Protein 8V2C (pdb70)

Nearest PDB structures (foldseek):
  8v2c-assembly1_B  TM=1.005E+00  e=5.186E-39  Mus musculus
  7z0l-assembly1_A  TM=9.832E-01  e=1.552E-33  Mus musculus
  8qy5-assembly1_A  TM=9.844E-01  e=1.372E-32  Mus musculus
  8qy6-assembly1_A  TM=9.856E-01  e=4.297E-32  Mus musculus
  1bqu-assembly1_B  TM=9.655E-01  e=1.542E-30  Homo sapiens

Foldseek 3Di:
DVPDLDLDDVVLLVVLLVLLVVLLDCVLALVVLCVVVVQPDPVSVVLLQVDADDDDDLVNLLPDDDQVNLQSLLVVLVVVLVVLVLVCLQVPDPVVDCSSVVSNVSSVVSNVSSVSNCVSVVHDHDDDDDNDDPDDSVVSSNVSNHSVNVSNVSNSVSVVSVVCVVVVD/DDFDAKDPWDWAAEVPFAIKIFTARPDDPVFDKWKKKFKAFPPGGDDIFTDPDDTMTGDDDHDDFPGKMKMWMWMDTPPDIHIYDIDIDTNVLAYAFAFWDPWEWDEDQVDLFKIKIFTDGPCVPPPFQKFKWKWKDFDPDDDIDTDDSVVRLGRDGMDMDGRHDGFGKMKMWMWIDGNVPGHDIYDIYDIDMDTTHD/DQQFKDKDDAADEDEQFAKDKIKIFHHNQFDAKFKDWPDDGFDWDAPDPGMIMGIDGRDHDDDLAFTWIWIAGPDHDGDIDTHGYGYWYDFDDWPPWDWADDPVFKIKTFTHRPDDGAHDDPPWHDWWKWKAWDVVGDIDTAPDRTIDIDGDDDDPDWWTKIKIWIDTPPDIDIDIDTDTHVVD

Structure (mmCIF, N/CA/C/O backbone):
data_8V2C
#
_entry.id   8V2C
#
_cell.length_a   1.00
_cell.length_b   1.00
_cell.length_c   1.00
_cell.angle_alpha   90.00
_cell.angle_beta   90.00
_cell.angle_gamma   90.00
#
_symmetry.space_group_name_H-M   'P 1'
#
loop_
_entity.id
_entity.type
_entity.pdbx_description
1 polymer Oncostatin-M
2 polymer 'Interleukin-6 receptor subunit beta'
3 polymer 'Oncostatin-M-specific receptor subunit beta'
4 branched 2-acetamido-2-deoxy-beta-D-glucopyranose-(1-4)-2-acetamido-2-deoxy-beta-D-glucopyranose
5 non-polymer 2-acetamido-2-deoxy-beta-D-glucopyranose
#
loop_
_atom_site.group_PDB
_atom_site.id
_atom_site.type_symbol
_atom_site.label_atom_id
_atom_site.label_alt_id
_atom_site.label_comp_id
_atom_site.label_asym_id
_atom_site.label_entity_id
_atom_site.label_seq_id
_atom_site.pdbx_PDB_ins_code
_atom_site.Cartn_x
_atom_site.Cartn_y
_atom_site.Cartn_z
_atom_site.occupancy
_atom_site.B_iso_or_equiv
_atom_site.auth_seq_id
_atom_site.auth_comp_id
_atom_site.auth_asym_id
_atom_site.auth_atom_id
_atom_site.pdbx_PDB_model_num
ATOM 1 N N . ALA A 1 1 ? 121.324 153.742 152.997 1.00 65.43 24 ALA A N 1
ATOM 2 C CA . ALA A 1 1 ? 120.163 152.878 153.174 1.00 65.43 24 ALA A CA 1
ATOM 3 C C . ALA A 1 1 ? 120.087 151.846 152.051 1.00 65.43 24 ALA A C 1
ATOM 4 O O . ALA A 1 1 ? 120.535 150.711 152.210 1.00 65.43 24 ALA A O 1
ATOM 6 N N . ASN A 1 2 ? 119.522 152.251 150.914 1.00 70.40 25 ASN A N 1
ATOM 7 C CA . ASN A 1 2 ? 119.397 151.400 149.735 1.00 70.40 25 ASN A CA 1
ATOM 8 C C . ASN A 1 2 ? 120.624 151.484 148.825 1.00 70.40 25 ASN A C 1
ATOM 9 O O . ASN A 1 2 ? 120.581 151.005 147.687 1.00 70.40 25 ASN A O 1
ATOM 14 N N . ARG A 1 3 ? 121.721 152.083 149.294 1.00 61.17 26 ARG A N 1
ATOM 15 C CA . ARG A 1 3 ? 122.937 152.207 148.498 1.00 61.17 26 ARG A CA 1
ATOM 16 C C . ARG A 1 3 ? 123.950 151.110 148.804 1.00 61.17 26 ARG A C 1
ATOM 17 O O . ARG A 1 3 ? 125.162 151.338 148.688 1.00 61.17 26 ARG A O 1
ATOM 25 N N . GLY A 1 4 ? 123.485 149.929 149.189 1.00 61.70 27 GLY A N 1
ATOM 26 C CA . GLY A 1 4 ? 124.378 148.821 149.472 1.00 61.70 27 GLY A CA 1
ATOM 27 C C . GLY A 1 4 ? 123.586 147.622 149.936 1.00 61.70 27 GLY A C 1
ATOM 28 O O . GLY A 1 4 ? 122.367 147.689 150.131 1.00 61.70 27 GLY A O 1
ATOM 29 N N . CYS A 1 5 ? 124.305 146.511 150.113 1.00 62.53 28 CYS A N 1
ATOM 30 C CA . CYS A 1 5 ? 123.737 145.262 150.621 1.00 62.53 28 CYS A CA 1
ATOM 31 C C . CYS A 1 5 ? 122.595 144.777 149.721 1.00 62.53 28 CYS A C 1
ATOM 32 O O . CYS A 1 5 ? 121.423 144.749 150.102 1.00 62.53 28 CYS A O 1
ATOM 35 N N . SER A 1 6 ? 122.982 144.406 148.502 1.00 62.00 29 SER A N 1
ATOM 36 C CA . SER A 1 6 ? 122.031 143.979 147.486 1.00 62.00 29 SER A CA 1
ATOM 37 C C . SER A 1 6 ? 121.215 142.777 147.968 1.00 62.00 29 SER A C 1
ATOM 38 O O . SER A 1 6 ? 121.527 142.131 148.971 1.00 62.00 29 SER A O 1
ATOM 41 N N . ASN A 1 7 ? 120.155 142.474 147.213 1.00 59.24 30 ASN A N 1
ATOM 42 C CA . ASN A 1 7 ? 119.180 141.469 147.621 1.00 59.24 30 ASN A CA 1
ATOM 43 C C . ASN A 1 7 ? 119.749 140.056 147.674 1.00 59.24 30 ASN A C 1
ATOM 44 O O . ASN A 1 7 ? 119.017 139.131 148.044 1.00 59.24 30 ASN A O 1
ATOM 49 N N . SER A 1 8 ? 121.015 139.860 147.314 1.00 56.39 31 SER A N 1
ATOM 50 C CA . SER A 1 8 ? 121.617 138.537 147.393 1.00 56.39 31 SER A CA 1
ATOM 51 C C . SER A 1 8 ? 121.711 138.089 148.846 1.00 56.39 31 SER A C 1
ATOM 52 O O . SER A 1 8 ? 122.241 138.810 149.697 1.00 56.39 31 SER A O 1
ATOM 55 N N . SER A 1 9 ? 121.193 136.895 149.130 1.00 49.44 32 SER A N 1
ATOM 56 C CA . SER A 1 9 ? 121.193 136.340 150.478 1.00 49.44 32 SER A CA 1
ATOM 57 C C . SER A 1 9 ? 122.273 135.288 150.687 1.00 49.44 32 SER A C 1
ATOM 58 O O . SER A 1 9 ? 122.889 135.245 151.757 1.00 49.44 32 SER A O 1
ATOM 61 N N . SER A 1 10 ? 122.516 134.437 149.688 1.00 47.49 33 SER A N 1
ATOM 62 C CA . SER A 1 10 ? 123.557 133.424 149.821 1.00 47.49 33 SER A CA 1
ATOM 63 C C . SER A 1 10 ? 124.935 134.063 149.929 1.00 47.49 33 SER A C 1
ATOM 64 O O . SER A 1 10 ? 125.780 133.607 150.710 1.00 47.49 33 SER A O 1
ATOM 67 N N . GLN A 1 11 ? 125.180 135.124 149.157 1.00 47.83 34 GLN A N 1
ATOM 68 C CA . GLN A 1 11 ? 126.453 135.830 149.256 1.00 47.83 34 GLN A CA 1
ATOM 69 C C . GLN A 1 11 ? 126.627 136.455 150.634 1.00 47.83 34 GLN A C 1
ATOM 70 O O . GLN A 1 11 ? 127.720 136.415 151.210 1.00 47.83 34 GLN A O 1
ATOM 76 N N . LEU A 1 12 ? 125.554 137.028 151.182 1.00 45.51 35 LEU A N 1
ATOM 77 C CA . LEU A 1 12 ? 125.630 137.621 152.513 1.00 45.51 35 LEU A CA 1
ATOM 78 C C . LEU A 1 12 ? 125.901 136.559 153.572 1.00 45.51 35 LEU A C 1
ATOM 79 O O . LEU A 1 12 ? 126.699 136.776 154.492 1.00 45.51 35 LEU A O 1
ATOM 84 N N . LEU A 1 13 ? 125.254 135.398 153.452 1.00 44.45 36 LEU A N 1
ATOM 85 C CA . LEU A 1 13 ? 125.489 134.318 154.405 1.00 44.45 36 LEU A CA 1
ATOM 86 C C . LEU A 1 13 ? 126.921 133.804 154.313 1.00 44.45 36 LEU A C 1
ATOM 87 O O . LEU A 1 13 ? 127.556 133.524 155.338 1.00 44.45 36 LEU A O 1
ATOM 92 N N . SER A 1 14 ? 127.449 133.677 153.093 1.00 43.23 37 SER A N 1
ATOM 93 C CA . SER A 1 14 ? 128.830 133.236 152.929 1.00 43.23 37 SER A CA 1
ATOM 94 C C . SER A 1 14 ? 129.805 134.251 153.512 1.00 43.23 37 SER A C 1
ATOM 95 O O . SER A 1 14 ? 130.792 133.876 154.157 1.00 43.23 37 SER A O 1
ATOM 98 N N . GLN A 1 15 ? 129.543 135.543 153.299 1.00 41.02 38 GLN A N 1
ATOM 99 C CA . GLN A 1 15 ? 130.393 136.575 153.883 1.00 41.02 38 GLN A CA 1
ATOM 100 C C . GLN A 1 15 ? 130.355 136.521 155.404 1.00 41.02 38 GLN A C 1
ATOM 101 O O . GLN A 1 15 ? 131.392 136.656 156.063 1.00 41.02 38 GLN A O 1
ATOM 107 N N . LEU A 1 16 ? 129.167 136.319 155.979 1.00 41.82 39 LEU A N 1
ATOM 108 C CA . LEU A 1 16 ? 129.055 136.223 157.431 1.00 41.82 39 LEU A CA 1
ATOM 109 C C . LEU A 1 16 ? 129.825 135.023 157.967 1.00 41.82 39 LEU A C 1
ATOM 110 O O . LEU A 1 16 ? 130.544 135.135 158.968 1.00 41.82 39 LEU A O 1
ATOM 115 N N . GLN A 1 17 ? 129.689 133.867 157.314 1.00 42.46 40 GLN A N 1
ATOM 116 C CA . GLN A 1 17 ? 130.404 132.677 157.766 1.00 42.46 40 GLN A CA 1
ATOM 117 C C . GLN A 1 17 ? 131.913 132.864 157.663 1.00 42.46 40 GLN A C 1
ATOM 118 O O . GLN A 1 17 ? 132.659 132.470 158.569 1.00 42.46 40 GLN A O 1
ATOM 124 N N . ASN A 1 18 ? 132.383 133.473 156.571 1.00 40.85 41 ASN A N 1
ATOM 125 C CA . ASN A 1 18 ? 133.817 133.692 156.415 1.00 40.85 41 ASN A CA 1
ATOM 126 C C . ASN A 1 18 ? 134.342 134.677 157.451 1.00 40.85 41 ASN A C 1
ATOM 127 O O . ASN A 1 18 ? 135.426 134.475 158.012 1.00 40.85 41 ASN A O 1
ATOM 132 N N . GLN A 1 19 ? 133.587 135.744 157.728 1.00 38.83 42 GLN A N 1
ATOM 133 C CA . GLN A 1 19 ? 134.013 136.702 158.742 1.00 38.83 42 GLN A CA 1
ATOM 134 C C . GLN A 1 19 ? 134.049 136.062 160.123 1.00 38.83 42 GLN A C 1
ATOM 135 O O . GLN A 1 19 ? 134.960 136.329 160.915 1.00 38.83 42 GLN A O 1
ATOM 141 N N . ALA A 1 20 ? 133.070 135.208 160.429 1.00 38.70 43 ALA A N 1
ATOM 142 C CA . ALA A 1 20 ? 133.073 134.524 161.718 1.00 38.70 43 ALA A CA 1
ATOM 143 C C . ALA A 1 20 ? 134.258 133.575 161.838 1.00 38.70 43 ALA A C 1
ATOM 144 O O . ALA A 1 20 ? 134.914 133.522 162.885 1.00 38.70 43 ALA A O 1
ATOM 146 N N . ASN A 1 21 ? 134.553 132.819 160.775 1.00 42.87 44 ASN A N 1
ATOM 147 C CA . ASN A 1 21 ? 135.702 131.919 160.808 1.00 42.87 44 ASN A CA 1
ATOM 148 C C . ASN A 1 21 ? 137.016 132.683 160.914 1.00 42.87 44 ASN A C 1
ATOM 149 O O . ASN A 1 21 ? 137.967 132.193 161.534 1.00 42.87 44 ASN A O 1
ATOM 154 N N . LEU A 1 22 ? 137.091 133.875 160.319 1.00 43.42 45 LEU A N 1
ATOM 155 C CA . LEU A 1 22 ? 138.319 134.660 160.395 1.00 43.42 45 LEU A CA 1
ATOM 156 C C . LEU A 1 22 ? 138.486 135.300 161.768 1.00 43.42 45 LEU A C 1
ATOM 157 O O . LEU A 1 22 ? 139.607 135.403 162.278 1.00 43.42 45 LEU A O 1
ATOM 162 N N . THR A 1 23 ? 137.384 135.735 162.382 1.00 41.01 46 THR A N 1
ATOM 163 C CA . THR A 1 23 ? 137.469 136.410 163.672 1.00 41.01 46 THR A CA 1
ATOM 164 C C . THR A 1 23 ? 137.668 135.424 164.816 1.00 41.01 46 THR A C 1
ATOM 165 O O . THR A 1 23 ? 138.415 135.708 165.759 1.00 41.01 46 THR A O 1
ATOM 169 N N . GLY A 1 24 ? 137.022 134.262 164.754 1.00 41.42 47 GLY A N 1
ATOM 170 C CA . GLY A 1 24 ? 137.159 133.279 165.810 1.00 41.42 47 GLY A CA 1
ATOM 171 C C . GLY A 1 24 ? 138.489 132.556 165.774 1.00 41.42 47 GLY A C 1
ATOM 172 O O . GLY A 1 24 ? 138.539 131.340 165.565 1.00 41.42 47 GLY A O 1
ATOM 173 N N . ASN A 1 25 ? 139.575 133.296 165.984 1.00 42.51 48 ASN A N 1
ATOM 174 C CA . ASN A 1 25 ? 140.919 132.736 165.938 1.00 42.51 48 ASN A CA 1
ATOM 175 C C . ASN A 1 25 ? 141.749 133.384 167.034 1.00 42.51 48 ASN A C 1
ATOM 176 O O . ASN A 1 25 ? 141.819 134.614 167.115 1.00 42.51 48 ASN A O 1
ATOM 181 N N . THR A 1 26 ? 142.374 132.554 167.873 1.00 41.96 49 THR A N 1
ATOM 182 C CA . THR A 1 26 ? 143.134 133.065 169.008 1.00 41.96 49 THR A CA 1
ATOM 183 C C . THR A 1 26 ? 144.334 133.899 168.577 1.00 41.96 49 THR A C 1
ATOM 184 O O . THR A 1 26 ? 144.725 134.821 169.300 1.00 41.96 49 THR A O 1
ATOM 188 N N . GLU A 1 27 ? 144.914 133.613 167.411 1.00 46.02 50 GLU A N 1
ATOM 189 C CA . GLU A 1 27 ? 146.068 134.364 166.934 1.00 46.02 50 GLU A CA 1
ATOM 190 C C . GLU A 1 27 ? 145.705 135.765 166.461 1.00 46.02 50 GLU A C 1
ATOM 191 O O . GLU A 1 27 ? 146.607 136.542 166.130 1.00 46.02 50 GLU A O 1
ATOM 197 N N . SER A 1 28 ? 144.419 136.112 166.428 1.00 41.93 51 SER A N 1
ATOM 198 C CA . SER A 1 28 ? 144.008 137.416 165.920 1.00 41.93 51 SER A CA 1
ATOM 199 C C . SER A 1 28 ? 144.321 138.531 166.913 1.00 41.93 51 SER A C 1
ATOM 200 O O . SER A 1 28 ? 145.050 139.475 166.593 1.00 41.93 51 SER A O 1
ATOM 203 N N . LEU A 1 29 ? 143.777 138.439 168.127 1.00 40.46 52 LEU A N 1
ATOM 204 C CA . LEU A 1 29 ? 143.893 139.534 169.082 1.00 40.46 52 LEU A CA 1
ATOM 205 C C . LEU A 1 29 ? 144.408 139.073 170.441 1.00 40.46 52 LEU A C 1
ATOM 206 O O . LEU A 1 29 ? 145.069 139.840 171.148 1.00 40.46 52 LEU A O 1
ATOM 211 N N . LEU A 1 30 ? 144.116 137.828 170.820 1.00 38.90 53 LEU A N 1
ATOM 212 C CA . LEU A 1 30 ? 144.478 137.365 172.157 1.00 38.90 53 LEU A CA 1
ATOM 213 C C . LEU A 1 30 ? 145.970 137.074 172.260 1.00 38.90 53 LEU A C 1
ATOM 214 O O . LEU A 1 30 ? 146.627 137.486 173.224 1.00 38.90 53 LEU A O 1
ATOM 219 N N . GLU A 1 31 ? 146.522 136.357 171.283 1.00 43.65 54 GLU A N 1
ATOM 220 C CA . GLU A 1 31 ? 147.934 135.993 171.350 1.00 43.65 54 GLU A CA 1
ATOM 221 C C . GLU A 1 31 ? 148.874 137.191 171.256 1.00 43.65 54 GLU A C 1
ATOM 222 O O . GLU A 1 31 ? 149.853 137.227 172.023 1.00 43.65 54 GLU A O 1
ATOM 228 N N . PRO A 1 32 ? 148.672 138.172 170.364 1.00 41.85 55 PRO A N 1
ATOM 229 C CA . PRO A 1 32 ? 149.542 139.360 170.409 1.00 41.85 55 PRO A CA 1
ATOM 230 C C . PRO A 1 32 ? 149.437 140.125 171.715 1.00 41.85 55 PRO A C 1
ATOM 231 O O . PRO A 1 32 ? 150.451 140.620 172.222 1.00 41.85 55 PRO A O 1
ATOM 235 N N . TYR A 1 33 ? 148.232 140.234 172.278 1.00 40.24 56 TYR A N 1
ATOM 236 C CA . TYR A 1 33 ? 148.075 140.924 173.554 1.00 40.24 56 TYR A CA 1
ATOM 237 C C . TYR A 1 33 ? 148.794 140.182 174.674 1.00 40.24 56 TYR A C 1
ATOM 238 O O . TYR A 1 33 ? 149.373 140.810 175.567 1.00 40.24 56 TYR A O 1
ATOM 247 N N . ILE A 1 34 ? 148.768 138.849 174.645 1.00 42.10 57 ILE A N 1
ATOM 248 C CA . ILE A 1 34 ? 149.465 138.080 175.671 1.00 42.10 57 ILE A CA 1
ATOM 249 C C . ILE A 1 34 ? 150.973 138.218 175.510 1.00 42.10 57 ILE A C 1
ATOM 250 O O . ILE A 1 34 ? 151.702 138.395 176.494 1.00 42.10 57 ILE A O 1
ATOM 255 N N . ARG A 1 35 ? 151.467 138.153 174.272 1.00 44.61 58 ARG A N 1
ATOM 256 C CA . ARG A 1 35 ? 152.902 138.281 174.046 1.00 44.61 58 ARG A CA 1
ATOM 257 C C . ARG A 1 35 ? 153.406 139.697 174.288 1.00 44.61 58 ARG A C 1
ATOM 258 O O . ARG A 1 35 ? 154.607 139.882 174.510 1.00 44.61 58 ARG A O 1
ATOM 266 N N . LEU A 1 36 ? 152.524 140.697 174.251 1.00 43.99 59 LEU A N 1
ATOM 267 C CA . LEU A 1 36 ? 152.957 142.075 174.454 1.00 43.99 59 LEU A CA 1
ATOM 268 C C . LEU A 1 36 ? 153.010 142.441 175.933 1.00 43.99 59 LEU A C 1
ATOM 269 O O . LEU A 1 36 ? 153.930 143.141 176.368 1.00 43.99 59 LEU A O 1
ATOM 274 N N . GLN A 1 37 ? 152.040 141.977 176.718 1.00 42.61 60 GLN A N 1
ATOM 275 C CA . GLN A 1 37 ? 151.956 142.317 178.132 1.00 42.61 60 GLN A CA 1
ATOM 276 C C . GLN A 1 37 ? 152.844 141.443 179.011 1.00 42.61 60 GLN A C 1
ATOM 277 O O . GLN A 1 37 ? 152.735 141.526 180.240 1.00 42.61 60 GLN A O 1
ATOM 283 N N . ASN A 1 38 ? 153.709 140.619 178.416 1.00 44.00 61 ASN A N 1
ATOM 284 C CA . ASN A 1 38 ? 154.602 139.728 179.160 1.00 44.00 61 ASN A CA 1
ATOM 285 C C . ASN A 1 38 ? 153.811 138.790 180.072 1.00 44.00 61 ASN A C 1
ATOM 286 O O . ASN A 1 38 ? 154.050 138.708 181.278 1.00 44.00 61 ASN A O 1
ATOM 291 N N . LEU A 1 39 ? 152.858 138.076 179.481 1.00 47.64 62 LEU A N 1
ATOM 292 C CA . LEU A 1 39 ? 151.990 137.151 180.198 1.00 47.64 62 LEU A CA 1
ATOM 293 C C . LEU A 1 39 ? 152.159 135.728 179.677 1.00 47.64 62 LEU A C 1
ATOM 294 O O . LEU A 1 39 ? 151.186 134.995 179.491 1.00 47.64 62 LEU A O 1
ATOM 299 N N . ASN A 1 40 ? 153.404 135.320 179.437 1.00 53.63 63 ASN A N 1
ATOM 300 C CA . ASN A 1 40 ? 153.687 134.004 178.881 1.00 53.63 63 ASN A CA 1
ATOM 301 C C . ASN A 1 40 ? 153.902 132.934 179.945 1.00 53.63 63 ASN A C 1
ATOM 302 O O . ASN A 1 40 ? 154.083 131.763 179.594 1.00 53.63 63 ASN A O 1
ATOM 307 N N . THR A 1 41 ? 153.892 133.302 181.222 1.00 58.76 64 THR A N 1
ATOM 308 C CA . THR A 1 41 ? 154.041 132.317 182.282 1.00 58.76 64 THR A CA 1
ATOM 309 C C . THR A 1 41 ? 152.791 131.441 182.359 1.00 58.76 64 THR A C 1
ATOM 310 O O . THR A 1 41 ? 151.672 131.944 182.220 1.00 58.76 64 THR A O 1
ATOM 314 N N . PRO A 1 42 ? 152.946 130.128 182.560 1.00 58.25 65 PRO A N 1
ATOM 315 C CA . PRO A 1 42 ? 151.760 129.262 182.678 1.00 58.25 65 PRO A CA 1
ATOM 316 C C . PRO A 1 42 ? 150.804 129.677 183.784 1.00 58.25 65 PRO A C 1
ATOM 317 O O . PRO A 1 42 ? 149.585 129.536 183.619 1.00 58.25 65 PRO A O 1
ATOM 321 N N . ASP A 1 43 ? 151.315 130.185 184.908 1.00 58.66 66 ASP A N 1
ATOM 322 C CA . ASP A 1 43 ? 150.428 130.666 185.963 1.00 58.66 66 ASP A CA 1
ATOM 323 C C . ASP A 1 43 ? 149.622 131.871 185.494 1.00 58.66 66 ASP A C 1
ATOM 324 O O . ASP A 1 43 ? 148.434 131.997 185.816 1.00 58.66 66 ASP A O 1
ATOM 329 N N . LEU A 1 44 ? 150.247 132.759 184.719 1.00 54.87 67 LEU A N 1
ATOM 330 C CA . LEU A 1 44 ? 149.525 133.912 184.193 1.00 54.87 67 LEU A CA 1
ATOM 331 C C . LEU A 1 44 ? 148.450 133.483 183.202 1.00 54.87 67 LEU A C 1
ATOM 332 O O . LEU A 1 44 ? 147.360 134.063 183.172 1.00 54.87 67 LEU A O 1
ATOM 337 N N . ARG A 1 45 ? 148.724 132.452 182.399 1.00 56.40 68 ARG A N 1
ATOM 338 C CA . ARG A 1 45 ? 147.704 131.955 181.480 1.00 56.40 68 ARG A CA 1
ATOM 339 C C . ARG A 1 45 ? 146.568 131.273 182.232 1.00 56.40 68 ARG A C 1
ATOM 340 O O . ARG A 1 45 ? 145.401 131.372 181.832 1.00 56.40 68 ARG A O 1
ATOM 348 N N . ALA A 1 46 ? 146.885 130.579 183.328 1.00 57.87 69 ALA A N 1
ATOM 349 C CA . ALA A 1 46 ? 145.833 129.998 184.154 1.00 57.87 69 ALA A CA 1
ATOM 350 C C . ALA A 1 46 ? 144.961 131.085 184.769 1.00 57.87 69 ALA A C 1
ATOM 351 O O . ALA A 1 46 ? 143.733 130.949 184.828 1.00 57.87 69 ALA A O 1
ATOM 353 N N . ALA A 1 47 ? 145.580 132.175 185.229 1.00 58.31 70 ALA A N 1
ATOM 354 C CA . ALA A 1 47 ? 144.808 133.299 185.748 1.00 58.31 70 ALA A CA 1
ATOM 355 C C . ALA A 1 47 ? 143.970 133.944 184.650 1.00 58.31 70 ALA A C 1
ATOM 356 O O . ALA A 1 47 ? 142.861 134.428 184.907 1.00 58.31 70 ALA A O 1
ATOM 358 N N . CYS A 1 48 ? 144.491 133.970 183.422 1.00 60.18 71 CYS A N 1
ATOM 359 C CA . CYS A 1 48 ? 143.717 134.467 182.288 1.00 60.18 71 CYS A CA 1
ATOM 360 C C . CYS A 1 48 ? 142.460 133.633 182.078 1.00 60.18 71 CYS A C 1
ATOM 361 O O . CYS A 1 48 ? 141.346 134.167 182.020 1.00 60.18 71 CYS A O 1
ATOM 364 N N . THR A 1 49 ? 142.623 132.314 181.959 1.00 61.30 72 THR A N 1
ATOM 365 C CA . THR A 1 49 ? 141.477 131.440 181.722 1.00 61.30 72 THR A CA 1
ATOM 366 C C . THR A 1 49 ? 140.551 131.341 182.927 1.00 61.30 72 THR A C 1
ATOM 367 O O . THR A 1 49 ? 139.398 130.925 182.770 1.00 61.30 72 THR A O 1
ATOM 371 N N . GLN A 1 50 ? 141.021 131.702 184.123 1.00 66.71 73 GLN A N 1
ATOM 372 C CA . GLN A 1 50 ? 140.163 131.637 185.302 1.00 66.71 73 GLN A CA 1
ATOM 373 C C . GLN A 1 50 ? 139.087 132.717 185.260 1.00 66.71 73 GLN A C 1
ATOM 374 O O . GLN A 1 50 ? 137.888 132.417 185.245 1.00 66.71 73 GLN A O 1
ATOM 380 N N . HIS A 1 51 ? 139.498 133.983 185.238 1.00 67.03 74 HIS A N 1
ATOM 381 C CA . HIS A 1 51 ? 138.553 135.095 185.171 1.00 67.03 74 HIS A CA 1
ATOM 382 C C . HIS A 1 51 ? 137.948 135.155 183.775 1.00 67.03 74 HIS A C 1
ATOM 383 O O . HIS A 1 51 ? 138.646 135.449 182.800 1.00 67.03 74 HIS A O 1
ATOM 390 N N . SER A 1 52 ? 136.651 134.877 183.672 1.00 63.97 75 SER A N 1
ATOM 391 C CA . SER A 1 52 ? 135.949 134.878 182.398 1.00 63.97 75 SER A CA 1
ATOM 392 C C . SER A 1 52 ? 134.694 135.729 182.517 1.00 63.97 75 SER A C 1
ATOM 393 O O . SER A 1 52 ? 133.926 135.586 183.473 1.00 63.97 75 SER A O 1
ATOM 396 N N . VAL A 1 53 ? 134.494 136.614 181.548 1.00 55.71 76 VAL A N 1
ATOM 397 C CA . VAL A 1 53 ? 133.303 137.454 181.517 1.00 55.71 76 VAL A CA 1
ATOM 398 C C . VAL A 1 53 ? 132.137 136.636 180.982 1.00 55.71 76 VAL A C 1
ATOM 399 O O . VAL A 1 53 ? 132.306 135.784 180.101 1.00 55.71 76 VAL A O 1
ATOM 403 N N . ALA A 1 54 ? 130.948 136.884 181.524 1.00 52.93 77 ALA A N 1
ATOM 404 C CA . ALA A 1 54 ? 129.763 136.106 181.178 1.00 52.93 77 ALA A CA 1
ATOM 405 C C . ALA A 1 54 ? 129.290 136.466 179.775 1.00 52.93 77 ALA A C 1
ATOM 406 O O . ALA A 1 54 ? 128.792 137.572 179.544 1.00 52.93 77 ALA A O 1
ATOM 408 N N . PHE A 1 55 ? 129.444 135.528 178.834 1.00 44.07 78 PHE A N 1
ATOM 409 C CA . PHE A 1 55 ? 128.943 135.639 177.473 1.00 44.07 78 PHE A CA 1
ATOM 410 C C . PHE A 1 55 ? 127.838 134.614 177.233 1.00 44.07 78 PHE A C 1
ATOM 411 O O . PHE A 1 55 ? 127.777 133.590 177.921 1.00 44.07 78 PHE A O 1
ATOM 419 N N . PRO A 1 56 ? 126.942 134.861 176.277 1.00 44.41 79 PRO A N 1
ATOM 420 C CA . PRO A 1 56 ? 125.903 133.868 175.971 1.00 44.41 79 PRO A CA 1
ATOM 421 C C . PRO A 1 56 ? 126.511 132.555 175.498 1.00 44.41 79 PRO A C 1
ATOM 422 O O . PRO A 1 56 ? 127.412 132.533 174.657 1.00 44.41 79 PRO A O 1
ATOM 426 N N . SER A 1 57 ? 126.007 131.454 176.050 1.00 52.34 80 SER A N 1
ATOM 427 C CA . SER A 1 57 ? 126.537 130.137 175.733 1.00 52.34 80 SER A CA 1
ATOM 428 C C . SER A 1 57 ? 126.083 129.702 174.340 1.00 52.34 80 SER A C 1
ATOM 429 O O . SER A 1 57 ? 125.346 130.404 173.643 1.00 52.34 80 SER A O 1
ATOM 432 N N . GLU A 1 58 ? 126.536 128.515 173.933 1.00 54.80 81 GLU A N 1
ATOM 433 C CA . GLU A 1 58 ? 126.194 128.000 172.612 1.00 54.80 81 GLU A CA 1
ATOM 434 C C . GLU A 1 58 ? 124.781 127.430 172.576 1.00 54.80 81 GLU A C 1
ATOM 435 O O . GLU A 1 58 ? 124.059 127.618 171.589 1.00 54.80 81 GLU A O 1
ATOM 441 N N . ASP A 1 59 ? 124.369 126.733 173.637 1.00 55.95 82 ASP A N 1
ATOM 442 C CA . ASP A 1 59 ? 123.027 126.161 173.665 1.00 55.95 82 ASP A CA 1
ATOM 443 C C . ASP A 1 59 ? 121.963 127.250 173.692 1.00 55.95 82 ASP A C 1
ATOM 444 O O . ASP A 1 59 ? 120.896 127.099 173.085 1.00 55.95 82 ASP A O 1
ATOM 449 N N . THR A 1 60 ? 122.237 128.357 174.387 1.00 55.43 83 THR A N 1
ATOM 450 C CA . THR A 1 60 ? 121.291 129.467 174.406 1.00 55.43 83 THR A CA 1
ATOM 451 C C . THR A 1 60 ? 121.127 130.071 173.017 1.00 55.43 83 THR A C 1
ATOM 452 O O . THR A 1 60 ? 120.010 130.400 172.602 1.00 55.43 83 THR A O 1
ATOM 456 N N . LEU A 1 61 ? 122.230 130.213 172.277 1.00 49.86 84 LEU A N 1
ATOM 457 C CA . LEU A 1 61 ? 122.144 130.747 170.922 1.00 49.86 84 LEU A CA 1
ATOM 458 C C . LEU A 1 61 ? 121.449 129.768 169.983 1.00 49.86 84 LEU A C 1
ATOM 459 O O . LEU A 1 61 ? 120.735 130.183 169.064 1.00 49.86 84 LEU A O 1
ATOM 464 N N . ARG A 1 62 ? 121.646 128.465 170.197 1.00 55.58 85 ARG A N 1
ATOM 465 C CA . ARG A 1 62 ? 121.005 127.478 169.334 1.00 55.58 85 ARG A CA 1
ATOM 466 C C . ARG A 1 62 ? 119.520 127.336 169.640 1.00 55.58 85 ARG A C 1
ATOM 467 O O . ARG A 1 62 ? 118.746 126.928 168.767 1.00 55.58 85 ARG A O 1
ATOM 475 N N . GLN A 1 63 ? 119.103 127.661 170.865 1.00 57.98 86 GLN A N 1
ATOM 476 C CA . GLN A 1 63 ? 117.698 127.520 171.230 1.00 57.98 86 GLN A CA 1
ATOM 477 C C . GLN A 1 63 ? 116.849 128.682 170.725 1.00 57.98 86 GLN A C 1
ATOM 478 O O . GLN A 1 63 ? 115.645 128.511 170.502 1.00 57.98 86 GLN A O 1
ATOM 484 N N . LEU A 1 64 ? 117.447 129.855 170.534 1.00 56.16 87 LEU A N 1
ATOM 485 C CA . LEU A 1 64 ? 116.691 131.025 170.114 1.00 56.16 87 LEU A CA 1
ATOM 486 C C . LEU A 1 64 ? 116.284 130.920 168.646 1.00 56.16 87 LEU A C 1
ATOM 487 O O . LEU A 1 64 ? 116.815 130.113 167.877 1.00 56.16 87 LEU A O 1
ATOM 492 N N . SER A 1 65 ? 115.322 131.756 168.264 1.00 60.97 88 SER A N 1
ATOM 493 C CA . SER A 1 65 ? 114.879 131.851 166.880 1.00 60.97 88 SER A CA 1
ATOM 494 C C . SER A 1 65 ? 115.863 132.718 166.096 1.00 60.97 88 SER A C 1
ATOM 495 O O . SER A 1 65 ? 116.926 133.099 166.593 1.00 60.97 88 SER A O 1
ATOM 498 N N . LYS A 1 66 ? 115.516 133.048 164.848 1.00 60.19 89 LYS A N 1
ATOM 499 C CA . LYS A 1 66 ? 116.440 133.822 164.018 1.00 60.19 89 LYS A CA 1
ATOM 500 C C . LYS A 1 66 ? 116.456 135.304 164.380 1.00 60.19 89 LYS A C 1
ATOM 501 O O . LYS A 1 66 ? 117.556 135.855 164.575 1.00 60.19 89 LYS A O 1
ATOM 507 N N . PRO A 1 67 ? 115.319 136.011 164.473 1.00 57.33 90 PRO A N 1
ATOM 508 C CA . PRO A 1 67 ? 115.400 137.445 164.808 1.00 57.33 90 PRO A CA 1
ATOM 509 C C . PRO A 1 67 ? 115.979 137.707 166.187 1.00 57.33 90 PRO A C 1
ATOM 510 O O . PRO A 1 67 ? 116.760 138.654 166.359 1.00 57.33 90 PRO A O 1
ATOM 514 N N . HIS A 1 68 ? 115.616 136.892 167.179 1.00 53.54 91 HIS A N 1
ATOM 515 C CA . HIS A 1 68 ? 116.202 137.046 168.506 1.00 53.54 91 HIS A CA 1
ATOM 516 C C . HIS A 1 68 ? 117.704 136.803 168.469 1.00 53.54 91 HIS A C 1
ATOM 517 O O . HIS A 1 68 ? 118.471 137.506 169.137 1.00 53.54 91 HIS A O 1
ATOM 524 N N . PHE A 1 69 ? 118.143 135.815 167.686 1.00 49.43 92 PHE A N 1
ATOM 525 C CA . PHE A 1 69 ? 119.572 135.552 167.553 1.00 49.43 92 PHE A CA 1
ATOM 526 C C . PHE A 1 69 ? 120.293 136.745 166.940 1.00 49.43 92 PHE A C 1
ATOM 527 O O . PHE A 1 69 ? 121.365 137.145 167.414 1.00 49.43 92 PHE A O 1
ATOM 535 N N . LEU A 1 70 ? 119.711 137.338 165.894 1.00 48.65 93 LEU A N 1
ATOM 536 C CA . LEU A 1 70 ? 120.326 138.509 165.277 1.00 48.65 93 LEU A CA 1
ATOM 537 C C . LEU A 1 70 ? 120.390 139.679 166.252 1.00 48.65 93 LEU A C 1
ATOM 538 O O . LEU A 1 70 ? 121.401 140.391 166.316 1.00 48.65 93 LEU A O 1
ATOM 543 N N . SER A 1 71 ? 119.325 139.887 167.031 1.00 48.34 94 SER A N 1
ATOM 544 C CA . SER A 1 71 ? 119.317 140.986 167.993 1.00 48.34 94 SER A CA 1
ATOM 545 C C . SER A 1 71 ? 120.363 140.781 169.085 1.00 48.34 94 SER A C 1
ATOM 546 O O . SER A 1 71 ? 121.056 141.731 169.476 1.00 48.34 94 SER A O 1
ATOM 549 N N . THR A 1 72 ? 120.488 139.552 169.595 1.00 43.21 95 THR A N 1
ATOM 550 C CA . THR A 1 72 ? 121.497 139.286 170.614 1.00 43.21 95 THR A CA 1
ATOM 551 C C . THR A 1 72 ? 122.904 139.460 170.058 1.00 43.21 95 THR A C 1
ATOM 552 O O . THR A 1 72 ? 123.787 139.982 170.747 1.00 43.21 95 THR A O 1
ATOM 556 N N . VAL A 1 73 ? 123.134 139.030 168.814 1.00 41.23 96 VAL A N 1
ATOM 557 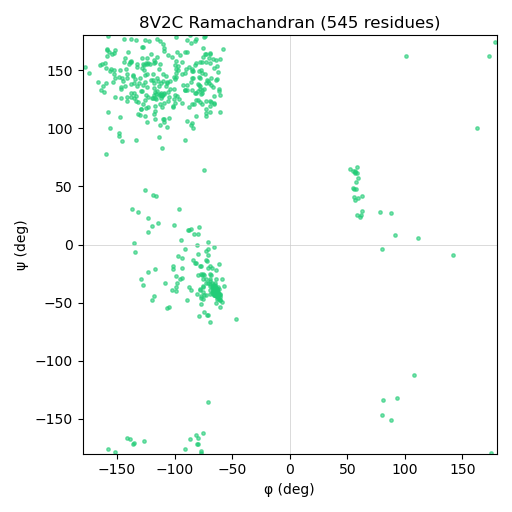C CA . VAL A 1 73 ? 124.441 139.243 168.197 1.00 41.23 96 VAL A CA 1
ATOM 558 C C . VAL A 1 73 ? 124.734 140.733 168.076 1.00 41.23 96 VAL A C 1
ATOM 559 O O . VAL A 1 73 ? 125.850 141.188 168.360 1.00 41.23 96 VAL A O 1
ATOM 563 N N . TYR A 1 74 ? 123.733 141.518 167.667 1.00 41.64 97 TYR A N 1
ATOM 564 C CA . TYR A 1 74 ? 123.905 142.964 167.556 1.00 41.64 97 TYR A CA 1
ATOM 565 C C . TYR A 1 74 ? 124.290 143.579 168.898 1.00 41.64 97 TYR A C 1
ATOM 566 O O . TYR A 1 74 ? 125.258 144.347 168.994 1.00 41.64 97 TYR A O 1
ATOM 575 N N . THR A 1 75 ? 123.542 143.241 169.952 1.00 41.42 98 THR A N 1
ATOM 576 C CA . THR A 1 75 ? 123.806 143.822 171.266 1.00 41.42 98 THR A CA 1
ATOM 577 C C . THR A 1 75 ? 125.173 143.401 171.798 1.00 41.42 98 THR A C 1
ATOM 578 O O . THR A 1 75 ? 125.907 144.219 172.372 1.00 41.42 98 THR A O 1
ATOM 582 N N . THR A 1 76 ? 125.535 142.129 171.616 1.00 39.37 99 THR A N 1
ATOM 583 C CA . THR A 1 76 ? 126.826 141.653 172.098 1.00 39.37 99 THR A CA 1
ATOM 584 C C . THR A 1 76 ? 127.974 142.325 171.356 1.00 39.37 99 THR A C 1
ATOM 585 O O . THR A 1 76 ? 128.987 142.684 171.967 1.00 39.37 99 THR A O 1
ATOM 589 N N . LEU A 1 77 ? 127.832 142.514 170.041 1.00 39.26 100 LEU A N 1
ATOM 590 C CA . LEU A 1 77 ? 128.870 143.211 169.290 1.00 39.26 100 LEU A CA 1
ATOM 591 C C . LEU A 1 77 ? 128.982 144.666 169.729 1.00 39.26 100 LEU A C 1
ATOM 592 O O . LEU A 1 77 ? 130.087 145.219 169.784 1.00 39.26 100 LEU A O 1
ATOM 597 N N . ASP A 1 78 ? 127.852 145.299 170.056 1.00 41.76 101 ASP A N 1
ATOM 598 C CA . ASP A 1 78 ? 127.908 146.666 170.568 1.00 41.76 101 ASP A CA 1
ATOM 599 C C . ASP A 1 78 ? 128.663 146.725 171.893 1.00 41.76 101 ASP A C 1
ATOM 600 O O . ASP A 1 78 ? 129.504 147.611 172.103 1.00 41.76 101 ASP A O 1
ATOM 605 N N . ARG A 1 79 ? 128.379 145.785 172.798 1.00 39.46 102 ARG A N 1
ATOM 606 C CA . ARG A 1 79 ? 129.091 145.757 174.074 1.00 39.46 102 ARG A CA 1
ATOM 607 C C . ARG A 1 79 ? 130.583 145.510 173.873 1.00 39.46 102 ARG A C 1
ATOM 608 O O . ARG A 1 79 ? 131.420 146.113 174.558 1.00 39.46 102 ARG A O 1
ATOM 616 N N . VAL A 1 80 ? 130.935 144.626 172.936 1.00 36.30 103 VAL A N 1
ATOM 617 C CA . VAL A 1 80 ? 132.344 144.353 172.669 1.00 36.30 103 VAL A CA 1
ATOM 618 C C . VAL A 1 80 ? 133.034 145.593 172.114 1.00 36.30 103 VAL A C 1
ATOM 619 O O . VAL A 1 80 ? 134.178 145.898 172.476 1.00 36.30 103 VAL A O 1
ATOM 623 N N . LEU A 1 81 ? 132.355 146.328 171.230 1.00 37.56 104 LEU A N 1
ATOM 624 C CA . LEU A 1 81 ? 132.916 147.574 170.719 1.00 37.56 104 LEU A CA 1
ATOM 625 C C . LEU A 1 81 ? 133.146 148.576 171.843 1.00 37.56 104 LEU A C 1
ATOM 626 O O . LEU A 1 81 ? 134.186 149.245 171.887 1.00 37.56 104 LEU A O 1
ATOM 631 N N . TYR A 1 82 ? 132.184 148.694 172.762 1.00 37.93 105 TYR A N 1
ATOM 632 C CA . TYR A 1 82 ? 132.351 149.611 173.887 1.00 37.93 105 TYR A CA 1
ATOM 633 C C . TYR A 1 82 ? 133.545 149.217 174.753 1.00 37.93 105 TYR A C 1
ATOM 634 O O . TYR A 1 82 ? 134.343 150.075 175.157 1.00 37.93 105 TYR A O 1
ATOM 643 N N . GLN A 1 83 ? 133.685 147.922 175.045 1.00 37.14 106 GLN A N 1
ATOM 644 C CA . GLN A 1 83 ? 134.801 147.472 175.873 1.00 37.14 106 GLN A CA 1
ATOM 645 C C . GLN A 1 83 ? 136.139 147.694 175.176 1.00 37.14 106 GLN A C 1
ATOM 646 O O . GLN A 1 83 ? 137.126 148.072 175.820 1.00 37.14 106 GLN A O 1
ATOM 652 N N . LEU A 1 84 ? 136.194 147.470 173.860 1.00 38.39 107 LEU A N 1
ATOM 653 C CA . LEU A 1 84 ? 137.433 147.717 173.129 1.00 38.39 107 LEU A CA 1
ATOM 654 C C . LEU A 1 84 ? 137.774 149.201 173.113 1.00 38.39 107 LEU A C 1
ATOM 655 O O . LEU A 1 84 ? 138.948 149.574 173.209 1.00 38.39 107 LEU A O 1
ATOM 660 N N . ASP A 1 85 ? 136.760 150.063 172.995 1.00 41.19 108 ASP A N 1
ATOM 661 C CA . ASP A 1 85 ? 137.006 151.500 173.063 1.00 41.19 108 ASP A CA 1
ATOM 662 C C . ASP A 1 85 ? 137.557 151.892 174.428 1.00 41.19 108 ASP A C 1
ATOM 663 O O . ASP A 1 85 ? 138.476 152.714 174.523 1.00 41.19 108 ASP A O 1
ATOM 668 N N . ALA A 1 86 ? 137.012 151.306 175.497 1.00 40.22 109 ALA A N 1
ATOM 669 C CA . ALA A 1 86 ? 137.529 151.590 176.833 1.00 40.22 109 ALA A CA 1
ATOM 670 C C . ALA A 1 86 ? 138.975 151.127 176.979 1.00 40.22 109 ALA A C 1
ATOM 671 O O . ALA A 1 86 ? 139.812 151.840 177.548 1.00 40.22 109 ALA A O 1
ATOM 673 N N . LEU A 1 87 ? 139.290 149.933 176.471 1.00 39.95 110 LEU A N 1
ATOM 674 C CA . LEU A 1 87 ? 140.662 149.438 1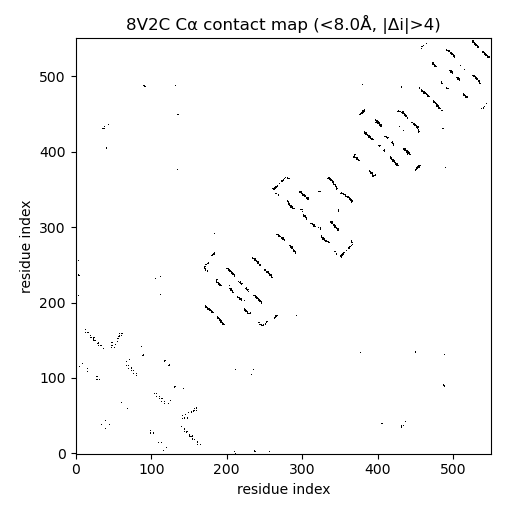76.548 1.00 39.95 110 LEU A CA 1
ATOM 675 C C . LEU A 1 87 ? 141.616 150.327 175.760 1.00 39.95 110 LEU A C 1
ATOM 676 O O . LEU A 1 87 ? 142.748 150.577 176.193 1.00 39.95 110 LEU A O 1
ATOM 681 N N . ARG A 1 88 ? 141.178 150.813 174.597 1.00 43.77 111 ARG A N 1
ATOM 682 C CA . ARG A 1 88 ? 142.009 151.720 173.814 1.00 43.77 111 ARG A CA 1
ATOM 683 C C . ARG A 1 88 ? 142.234 153.035 174.549 1.00 43.77 111 ARG A C 1
ATOM 684 O O . ARG A 1 88 ? 143.352 153.562 174.563 1.00 43.77 111 ARG A O 1
ATOM 692 N N . GLN A 1 89 ? 141.183 153.579 175.167 1.00 47.16 112 GLN A N 1
ATOM 693 C CA . GLN A 1 89 ? 141.314 154.823 175.914 1.00 47.16 112 GLN A CA 1
ATOM 694 C C . GLN A 1 89 ? 142.071 154.651 177.223 1.00 47.16 112 GLN A C 1
ATOM 695 O O . GLN A 1 89 ? 142.446 155.656 177.834 1.00 47.16 112 GLN A O 1
ATOM 701 N N . LYS A 1 90 ? 142.278 153.417 177.681 1.00 45.78 113 LYS A N 1
ATOM 702 C CA . LYS A 1 90 ? 143.088 153.175 178.869 1.00 45.78 113 LYS A CA 1
ATOM 703 C C . LYS A 1 90 ? 144.543 152.845 178.560 1.00 45.78 113 LYS A C 1
ATOM 704 O O . LYS A 1 90 ? 145.417 153.142 179.380 1.00 45.78 113 LYS A O 1
ATOM 710 N N . PHE A 1 91 ? 144.827 152.236 177.406 1.00 46.61 114 PHE A N 1
ATOM 711 C CA . PHE A 1 91 ? 146.194 151.817 177.109 1.00 46.61 114 PHE A CA 1
ATOM 712 C C . PHE A 1 91 ? 147.088 152.994 176.730 1.00 46.61 114 PHE A C 1
ATOM 713 O O . PHE A 1 91 ? 148.253 153.042 177.138 1.00 46.61 114 PHE A O 1
ATOM 721 N N . LEU A 1 92 ? 146.566 153.936 175.940 1.00 50.63 115 LEU A N 1
ATOM 722 C CA . LEU A 1 92 ? 147.290 155.151 175.548 1.00 50.63 115 LEU A CA 1
ATOM 723 C C . LEU A 1 92 ? 148.539 154.841 174.724 1.00 50.63 115 LEU A C 1
ATOM 724 O O . LEU A 1 92 ? 149.596 155.443 174.921 1.00 50.63 115 LEU A O 1
ATOM 729 N N . LYS A 1 93 ? 148.421 153.894 173.792 1.00 54.53 116 LYS A N 1
ATOM 730 C CA . LYS A 1 93 ? 149.476 153.681 172.801 1.00 54.53 116 LYS A CA 1
ATOM 731 C C . LYS A 1 93 ? 148.840 153.020 171.579 1.00 54.53 116 LYS A C 1
ATOM 732 O O . LYS A 1 93 ? 148.601 151.810 171.583 1.00 54.53 116 LYS A O 1
ATOM 738 N N . THR A 1 94 ? 148.573 153.822 170.552 1.00 61.57 117 THR A N 1
ATOM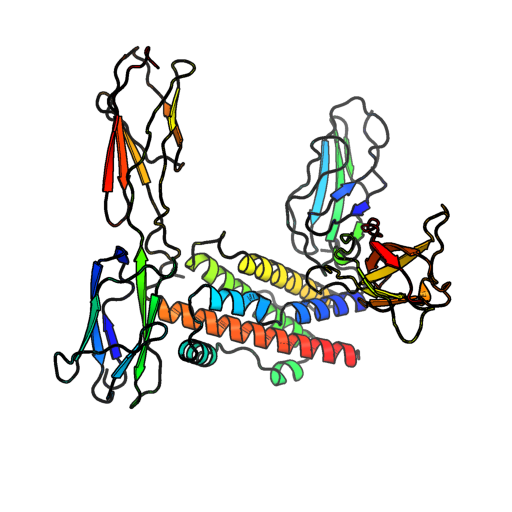 739 C CA . THR A 1 94 ? 147.989 153.337 169.307 1.00 61.57 117 THR A CA 1
ATOM 740 C C . THR A 1 94 ? 149.009 152.699 168.360 1.00 61.57 117 THR A C 1
ATOM 741 O O . THR A 1 94 ? 148.699 151.658 167.766 1.00 61.57 117 THR A O 1
ATOM 745 N N . PRO A 1 95 ? 150.215 153.259 168.169 1.00 61.70 118 PRO A N 1
ATOM 746 C CA . PRO A 1 95 ? 151.102 152.684 167.142 1.00 61.70 118 PRO A CA 1
ATOM 747 C C . PRO A 1 95 ? 151.628 151.306 167.497 1.00 61.70 118 PRO A C 1
ATOM 748 O O . PRO A 1 95 ? 151.956 150.531 166.590 1.00 61.70 118 PRO A O 1
ATOM 752 N N . ALA A 1 96 ? 151.722 150.973 168.781 1.00 56.94 119 ALA A N 1
ATOM 753 C CA . ALA A 1 96 ? 152.243 149.682 169.206 1.00 56.94 119 ALA A CA 1
ATOM 754 C C . ALA A 1 96 ? 151.183 148.587 169.232 1.00 56.94 119 ALA A C 1
ATOM 755 O O . ALA A 1 96 ? 151.439 147.518 169.797 1.00 56.94 119 ALA A O 1
ATOM 757 N N . PHE A 1 97 ? 150.011 148.818 168.640 1.00 51.51 120 PHE A N 1
ATOM 758 C CA . PHE A 1 97 ? 148.946 147.824 168.685 1.00 51.51 120 PHE A CA 1
ATOM 759 C C . PHE A 1 97 ? 147.928 148.065 167.575 1.00 51.51 120 PHE A C 1
ATOM 760 O O . PHE A 1 97 ? 146.846 148.607 167.833 1.00 51.51 120 PHE A O 1
ATOM 768 N N . PRO A 1 98 ? 148.233 147.683 166.330 1.00 51.57 121 PRO A N 1
ATOM 769 C CA . PRO A 1 98 ? 147.251 147.835 165.246 1.00 51.57 121 PRO A CA 1
ATOM 770 C C . PRO A 1 98 ? 146.209 146.729 165.196 1.00 51.57 121 PRO A C 1
ATOM 771 O O . PRO A 1 98 ? 145.181 146.897 164.520 1.00 51.57 121 PRO A O 1
ATOM 775 N N . LYS A 1 99 ? 146.446 145.607 165.883 1.00 48.21 122 LYS A N 1
ATOM 776 C CA . LYS A 1 99 ? 145.454 144.540 165.928 1.00 48.21 122 LYS A CA 1
ATOM 777 C C . LYS A 1 99 ? 144.140 145.029 166.518 1.00 48.21 122 LYS A C 1
ATOM 778 O O . LYS A 1 99 ? 143.072 144.529 166.149 1.00 48.21 122 LYS A O 1
ATOM 784 N N . LEU A 1 100 ? 144.196 146.012 167.418 1.00 47.60 123 LEU A N 1
ATOM 785 C CA . LEU A 1 100 ? 142.974 146.580 167.975 1.00 47.60 123 LEU A CA 1
ATOM 786 C C . LEU A 1 100 ? 142.139 147.249 166.889 1.00 47.60 123 LEU A C 1
ATOM 787 O O . LEU A 1 100 ? 140.927 147.025 166.795 1.00 47.60 123 LEU A O 1
ATOM 792 N N . ASP A 1 101 ? 142.778 148.067 166.049 1.00 48.33 124 ASP A N 1
ATOM 793 C CA . ASP A 1 101 ? 142.058 148.718 164.959 1.00 48.33 124 ASP A CA 1
ATOM 794 C C . ASP A 1 101 ? 141.550 147.699 163.947 1.00 48.33 124 ASP A C 1
ATOM 795 O O . ASP A 1 101 ? 140.438 147.836 163.419 1.00 48.33 124 ASP A O 1
ATOM 800 N N . SER A 1 102 ? 142.352 146.670 163.660 1.00 45.74 125 SER A N 1
ATOM 801 C CA . SER A 1 102 ? 141.909 145.630 162.735 1.00 45.74 125 SER A CA 1
ATOM 802 C C . SER A 1 102 ? 140.662 144.925 163.259 1.00 45.74 125 SER A C 1
ATOM 803 O O . SER A 1 102 ? 139.685 144.729 162.524 1.00 45.74 125 SER A O 1
ATOM 806 N N . ALA A 1 103 ? 140.676 144.544 164.539 1.00 44.56 126 ALA A N 1
ATOM 807 C CA . ALA A 1 103 ? 139.520 143.880 165.130 1.00 44.56 126 ALA A CA 1
ATOM 808 C C . ALA A 1 103 ? 138.314 144.808 165.177 1.00 44.56 126 ALA A C 1
ATOM 809 O O . ALA A 1 103 ? 137.178 144.363 164.984 1.00 44.56 126 ALA A O 1
ATOM 811 N N . ARG A 1 104 ? 138.539 146.101 165.421 1.00 43.41 127 ARG A N 1
ATOM 812 C CA . ARG A 1 104 ? 137.429 147.048 165.433 1.00 43.41 127 ARG A CA 1
ATOM 813 C C . ARG A 1 104 ? 136.780 147.152 164.059 1.00 43.41 127 ARG A C 1
ATOM 814 O O . ARG A 1 104 ? 135.547 147.148 163.942 1.00 43.41 127 ARG A O 1
ATOM 822 N N . HIS A 1 105 ? 137.594 147.240 163.005 1.00 43.52 128 HIS A N 1
ATOM 823 C CA . HIS A 1 105 ? 137.041 147.298 161.655 1.00 43.52 128 HIS A CA 1
ATOM 824 C C . HIS A 1 105 ? 136.307 146.010 161.305 1.00 43.52 128 HIS A C 1
ATOM 825 O O . HIS A 1 105 ? 135.244 146.044 160.671 1.00 43.52 128 HIS A O 1
ATOM 832 N N . ASN A 1 106 ? 136.853 144.862 161.716 1.00 41.54 129 ASN A N 1
ATOM 833 C CA . ASN A 1 106 ? 136.180 143.594 161.445 1.00 41.54 129 ASN A CA 1
ATOM 834 C C . ASN A 1 106 ? 134.837 143.514 162.164 1.00 41.54 129 ASN A C 1
ATOM 835 O O . ASN A 1 106 ? 133.849 143.031 161.598 1.00 41.54 129 ASN A O 1
ATOM 840 N N . ILE A 1 107 ? 134.780 143.987 163.410 1.00 38.51 130 ILE A N 1
ATOM 841 C CA . ILE A 1 107 ? 133.525 143.964 164.155 1.00 38.51 130 ILE A CA 1
ATOM 842 C C . ILE A 1 107 ? 132.511 144.908 163.522 1.00 38.51 130 ILE A C 1
ATOM 843 O O . ILE A 1 107 ? 131.317 144.594 163.442 1.00 38.51 130 ILE A O 1
ATOM 848 N N . LEU A 1 108 ? 132.965 146.074 163.054 1.00 38.84 131 LEU A N 1
ATOM 849 C CA . LEU A 1 108 ? 132.060 146.984 162.358 1.00 38.84 131 LEU A CA 1
ATOM 850 C C . LEU A 1 108 ? 131.512 146.348 161.085 1.00 38.84 131 LEU A C 1
ATOM 851 O O . LEU A 1 108 ? 130.324 146.494 160.768 1.00 38.84 131 LEU A O 1
ATOM 856 N N . GLY A 1 109 ? 132.364 145.635 160.345 1.00 37.47 132 GLY A N 1
ATOM 857 C CA . GLY A 1 109 ? 131.891 144.945 159.156 1.00 37.47 132 GLY 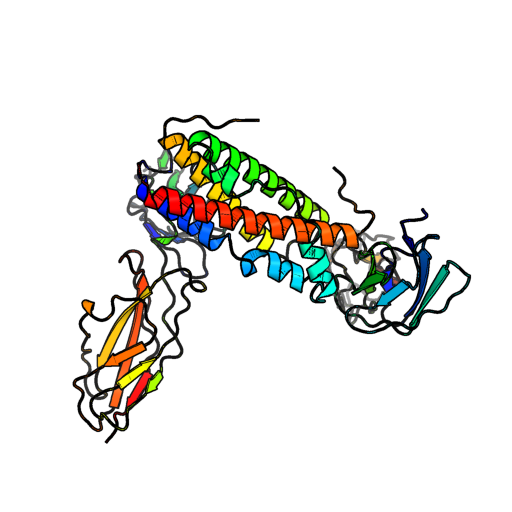A CA 1
ATOM 858 C C . GLY A 1 109 ? 130.871 143.867 159.472 1.00 37.47 132 GLY A C 1
ATOM 859 O O . GLY A 1 109 ? 129.862 143.729 158.775 1.00 37.47 132 GLY A O 1
ATOM 860 N N . ILE A 1 110 ? 131.122 143.086 160.525 1.00 37.01 133 ILE A N 1
ATOM 861 C CA . ILE A 1 110 ? 130.170 142.051 160.926 1.00 37.01 133 ILE A CA 1
ATOM 862 C C . ILE A 1 110 ? 128.846 142.680 161.341 1.00 37.01 133 ILE A C 1
ATOM 863 O O . ILE A 1 110 ? 127.767 142.151 161.044 1.00 37.01 133 ILE A O 1
ATOM 868 N N . ARG A 1 111 ? 128.907 143.823 162.028 1.00 39.25 134 ARG A N 1
ATOM 869 C CA . ARG A 1 111 ? 127.687 144.511 162.437 1.00 39.25 134 ARG A CA 1
ATOM 870 C C . ARG A 1 111 ? 126.899 144.999 161.228 1.00 39.25 134 ARG A C 1
ATOM 871 O O . ARG A 1 111 ? 125.670 144.861 161.178 1.00 39.25 134 ARG A O 1
ATOM 879 N N . ASN A 1 112 ? 127.592 145.570 160.240 1.00 39.30 135 ASN A N 1
ATOM 880 C CA . ASN A 1 112 ? 126.917 145.988 159.014 1.00 39.30 135 ASN A CA 1
ATOM 881 C C . ASN A 1 112 ? 126.272 144.801 158.308 1.00 39.30 135 ASN A C 1
ATOM 882 O O . ASN A 1 112 ? 125.129 144.891 157.840 1.00 39.30 135 ASN A O 1
ATOM 887 N N . ASN A 1 113 ? 126.987 143.676 158.233 1.00 40.44 136 ASN A N 1
ATOM 888 C CA . ASN A 1 113 ? 126.449 142.503 157.552 1.00 40.44 136 ASN A CA 1
ATOM 889 C C . ASN A 1 113 ? 125.212 141.966 158.261 1.00 40.44 136 ASN A C 1
ATOM 890 O O . ASN A 1 113 ? 124.222 141.610 157.611 1.00 40.44 136 ASN A O 1
ATOM 895 N N . VAL A 1 114 ? 125.245 141.899 159.595 1.00 41.58 137 VAL A N 1
ATOM 896 C CA . VAL A 1 114 ? 124.091 141.359 160.307 1.00 41.58 137 VAL A CA 1
ATOM 897 C C . VAL A 1 114 ? 122.917 142.327 160.237 1.00 41.58 137 VAL A C 1
ATOM 898 O O . VAL A 1 114 ? 121.758 141.899 160.161 1.00 41.58 137 VAL A O 1
ATOM 902 N N . PHE A 1 115 ? 123.181 143.638 160.222 1.00 44.05 138 PHE A N 1
ATOM 903 C CA . PHE A 1 115 ? 122.093 144.593 160.035 1.00 44.05 138 PHE A CA 1
ATOM 904 C C . PHE A 1 115 ? 121.449 144.428 158.665 1.00 44.05 138 PHE A C 1
ATOM 905 O O . PHE A 1 115 ? 120.219 144.457 158.543 1.00 44.05 138 PHE A O 1
ATOM 913 N N . CYS A 1 116 ? 122.265 144.250 157.623 1.00 46.44 139 CYS A N 1
ATOM 914 C CA . CYS A 1 116 ? 121.714 144.056 156.286 1.00 46.44 139 CYS A CA 1
ATOM 915 C C . CYS A 1 116 ? 120.914 142.762 156.201 1.00 46.44 139 CYS A C 1
ATOM 916 O O . CYS A 1 116 ? 119.840 142.725 155.588 1.00 46.44 139 CYS A O 1
ATOM 919 N N . MET A 1 117 ? 121.422 141.690 156.815 1.00 46.06 140 MET A N 1
ATOM 920 C CA . MET A 1 117 ? 120.699 140.422 156.811 1.00 46.06 140 MET A CA 1
ATOM 921 C C . MET A 1 117 ? 119.370 140.541 157.546 1.00 46.06 140 MET A C 1
ATOM 922 O O . MET A 1 117 ? 118.360 139.975 157.113 1.00 46.06 140 MET A O 1
ATOM 927 N N . ALA A 1 118 ? 119.349 141.276 158.660 1.00 49.94 141 ALA A N 1
ATOM 928 C CA . ALA A 1 118 ? 118.099 141.476 159.385 1.00 49.94 141 ALA A CA 1
ATOM 929 C C . ALA A 1 118 ? 117.122 142.320 158.578 1.00 49.94 141 ALA A C 1
ATOM 930 O O . ALA A 1 118 ? 115.909 142.089 158.623 1.00 49.94 141 ALA A O 1
ATOM 932 N N . ARG A 1 119 ? 117.632 143.309 157.839 1.00 54.48 142 ARG A N 1
ATOM 933 C CA . ARG A 1 119 ? 116.762 144.111 156.985 1.00 54.48 142 ARG A CA 1
ATOM 934 C C . ARG A 1 119 ? 116.195 143.291 155.834 1.00 54.48 142 ARG A C 1
ATOM 935 O O . ARG A 1 119 ? 115.063 143.534 155.401 1.00 54.48 142 ARG A O 1
ATOM 943 N N . LEU A 1 120 ? 116.960 142.319 155.331 1.00 52.96 143 LEU A N 1
ATOM 944 C CA . LEU A 1 120 ? 116.480 141.501 154.222 1.00 52.96 143 LEU A CA 1
ATOM 945 C C . LEU A 1 120 ? 115.337 140.585 154.644 1.00 52.96 143 LEU A C 1
ATOM 946 O O . LEU A 1 120 ? 114.477 140.252 153.821 1.00 52.96 143 LEU A O 1
ATOM 951 N N . LEU A 1 121 ? 115.306 140.171 155.909 1.00 56.57 144 LEU A N 1
ATOM 952 C CA . LEU A 1 121 ? 114.262 139.292 156.418 1.00 56.57 144 LEU A CA 1
ATOM 953 C C . LEU A 1 121 ? 113.037 140.050 156.912 1.00 56.57 144 LEU A C 1
ATOM 954 O O . LEU A 1 121 ? 112.183 139.451 157.575 1.00 56.57 144 LEU A O 1
ATOM 959 N N . ASN A 1 122 ? 112.937 141.347 156.610 1.00 58.67 145 ASN A N 1
ATOM 960 C CA . ASN A 1 122 ? 111.799 142.174 157.018 1.00 58.67 145 ASN A CA 1
ATOM 961 C C . ASN A 1 122 ? 111.638 142.193 158.537 1.00 58.67 145 ASN A C 1
ATOM 962 O O . ASN A 1 122 ? 110.524 142.142 159.063 1.00 58.67 145 ASN A O 1
ATOM 967 N N . HIS A 1 123 ? 112.760 142.265 159.249 1.00 62.29 146 HIS A N 1
ATOM 968 C CA . HIS A 1 123 ? 112.769 142.343 160.703 1.00 62.29 146 HIS A CA 1
ATOM 969 C C . HIS A 1 123 ? 113.458 143.626 161.144 1.00 62.29 146 HIS A C 1
ATOM 970 O O . HIS A 1 123 ? 114.455 144.044 160.548 1.00 62.29 146 HIS A O 1
ATOM 977 N N . SER A 1 124 ? 112.921 144.246 162.192 1.00 63.76 147 SER A N 1
ATOM 978 C CA . SER A 1 124 ? 113.453 145.489 162.733 1.00 63.76 147 SER A CA 1
ATOM 979 C C . SER A 1 124 ? 114.295 145.180 163.965 1.00 63.76 147 SER A C 1
ATOM 980 O O . SER A 1 124 ? 113.815 144.538 164.905 1.00 63.76 147 SER A O 1
ATOM 983 N N . LEU A 1 125 ? 115.546 145.633 163.955 1.00 62.78 148 LEU A N 1
ATOM 984 C CA . LEU A 1 125 ? 116.429 145.420 165.090 1.00 62.78 148 LEU A CA 1
ATOM 985 C C . LEU A 1 125 ? 116.079 146.372 166.232 1.00 62.78 148 LEU A C 1
ATOM 986 O O . LEU A 1 125 ? 115.479 147.432 166.035 1.00 62.78 148 LEU A O 1
ATOM 991 N N . GLU A 1 126 ? 116.468 145.978 167.441 1.00 71.64 149 GLU A N 1
ATOM 992 C CA . GLU A 1 126 ? 116.194 146.770 168.632 1.00 71.64 149 GLU A CA 1
ATOM 993 C C . GLU A 1 126 ? 117.201 147.910 168.731 1.00 71.64 149 GLU A C 1
ATOM 994 O O . GLU A 1 126 ? 118.415 147.676 168.731 1.00 71.64 149 GLU A O 1
ATOM 1000 N N . ILE A 1 127 ? 116.701 149.133 168.817 1.00 83.19 150 ILE A N 1
ATOM 1001 C CA . ILE A 1 127 ? 117.526 150.336 168.907 1.00 83.19 150 ILE A CA 1
ATOM 1002 C C . ILE A 1 127 ? 117.483 150.831 170.346 1.00 83.19 150 ILE A C 1
ATOM 1003 O O . ILE A 1 127 ? 116.389 151.020 170.891 1.00 83.19 150 ILE A O 1
ATOM 1008 N N . PRO A 1 128 ? 118.635 151.055 170.997 1.00 89.95 151 PRO A N 1
ATOM 1009 C CA . PRO A 1 128 ? 118.674 151.534 172.382 1.00 89.95 151 PRO A CA 1
ATOM 1010 C C . PRO A 1 128 ? 118.243 152.991 172.509 1.00 89.95 151 PRO A C 1
ATOM 1011 O O . PRO A 1 128 ? 118.863 153.730 173.274 1.00 89.95 151 PRO A O 1
ATOM 1015 N N . ARG A 1 139 ? 133.013 155.772 184.330 1.00 94.77 162 ARG A N 1
ATOM 1016 C CA . ARG A 1 139 ? 133.919 156.178 183.262 1.00 94.77 162 ARG A CA 1
ATOM 1017 C C . ARG A 1 139 ? 135.132 156.903 183.837 1.00 94.77 162 ARG A C 1
ATOM 1018 O O . ARG A 1 139 ? 135.060 158.086 184.167 1.00 94.77 162 ARG A O 1
ATOM 1026 N N . SER A 1 140 ? 136.247 156.184 183.953 1.00 86.61 163 SER A N 1
ATOM 1027 C CA . SER A 1 140 ? 137.484 156.747 184.476 1.00 86.61 163 SER A CA 1
ATOM 1028 C C . SER A 1 140 ? 138.639 156.317 183.588 1.00 86.61 163 SER A C 1
ATOM 1029 O O . SER A 1 140 ? 138.827 155.122 183.344 1.00 86.61 163 SER A O 1
ATOM 1032 N N . THR A 1 141 ? 139.410 157.295 183.106 1.00 77.87 164 THR A N 1
ATOM 1033 C CA . THR A 1 141 ? 140.539 156.981 182.236 1.00 77.87 164 THR A CA 1
ATOM 1034 C C . THR A 1 141 ? 141.700 156.390 183.027 1.00 77.87 164 THR A C 1
ATOM 1035 O O . THR A 1 141 ? 142.318 155.410 182.594 1.00 77.87 164 THR A O 1
ATOM 1039 N N . THR A 1 142 ? 142.007 156.965 184.186 1.00 75.66 165 THR A N 1
ATOM 1040 C CA . THR A 1 142 ? 143.098 156.460 185.007 1.00 75.66 165 THR A CA 1
ATOM 1041 C C . THR A 1 142 ? 142.745 155.099 185.596 1.00 75.66 165 THR A C 1
ATOM 1042 O O . THR A 1 142 ? 141.572 154.741 185.742 1.00 75.66 165 THR A O 1
ATOM 1046 N N . THR A 1 143 ? 143.780 154.331 185.928 1.00 66.04 166 THR A N 1
ATOM 1047 C CA . THR A 1 143 ? 143.621 153.001 186.485 1.00 66.04 166 THR A CA 1
ATOM 1048 C C . THR A 1 143 ? 144.385 152.894 187.798 1.00 66.04 166 THR A C 1
ATOM 1049 O O . THR A 1 143 ? 145.593 153.168 187.829 1.00 66.04 166 THR A O 1
ATOM 1053 N N . PRO A 1 144 ? 143.728 152.512 188.896 1.00 64.29 167 PRO A N 1
ATOM 1054 C CA . PRO A 1 144 ? 144.471 152.343 190.158 1.00 64.29 167 PRO A CA 1
ATOM 1055 C C . PRO A 1 144 ? 145.506 151.233 190.091 1.00 64.29 167 PRO A C 1
ATOM 1056 O O . PRO A 1 144 ? 146.670 151.447 190.455 1.00 64.29 167 PRO A O 1
ATOM 1060 N N . ASP A 1 145 ? 145.113 150.047 189.635 1.00 55.36 168 ASP A N 1
ATOM 1061 C CA . ASP A 1 145 ? 146.016 148.916 189.501 1.00 55.36 168 ASP A CA 1
ATOM 1062 C C . ASP A 1 145 ? 146.116 148.505 188.038 1.00 55.36 168 ASP A C 1
ATOM 1063 O O . ASP A 1 145 ? 145.217 148.764 187.234 1.00 55.36 168 ASP A O 1
ATOM 1068 N N . VAL A 1 146 ? 147.229 147.855 187.700 1.00 46.61 169 VAL A N 1
ATOM 1069 C CA . VAL A 1 146 ? 147.475 147.412 186.339 1.00 46.61 169 VAL A CA 1
ATOM 1070 C C . VAL A 1 146 ? 147.362 145.897 186.187 1.00 46.61 169 VAL A C 1
ATOM 1071 O O . VAL A 1 146 ? 146.929 145.425 185.129 1.00 46.61 169 VAL A O 1
ATOM 1075 N N . PHE A 1 147 ? 147.732 145.124 187.210 1.00 44.46 170 PHE A N 1
ATOM 1076 C CA . PHE A 1 147 ? 147.638 143.670 187.122 1.00 44.46 170 PHE A CA 1
ATOM 1077 C C . PHE A 1 147 ? 146.192 143.224 186.938 1.00 44.46 170 PHE A C 1
ATOM 1078 O O . PHE A 1 147 ? 145.890 142.376 186.087 1.00 44.46 170 PHE A O 1
ATOM 1086 N N . ASN A 1 148 ? 145.280 143.791 187.732 1.00 43.25 171 ASN A N 1
ATOM 1087 C CA . ASN A 1 148 ? 143.870 143.438 187.609 1.00 43.25 171 ASN A CA 1
ATOM 1088 C C . ASN A 1 148 ? 143.319 143.838 186.248 1.00 43.25 171 ASN A C 1
ATOM 1089 O O . ASN A 1 148 ? 142.507 143.114 185.662 1.00 43.25 171 ASN A O 1
ATOM 1094 N N . THR A 1 149 ? 143.756 144.986 185.723 1.00 41.71 172 THR A N 1
ATOM 1095 C CA . THR A 1 149 ? 143.305 145.413 184.403 1.00 41.71 172 THR A CA 1
ATOM 1096 C C . THR A 1 149 ? 143.790 144.456 183.321 1.00 41.71 172 THR A C 1
ATOM 1097 O O . THR A 1 149 ? 143.033 144.104 182.407 1.00 41.71 172 THR A O 1
ATOM 1101 N N . LYS A 1 150 ? 145.050 144.023 183.409 1.00 40.57 173 LYS A N 1
ATOM 1102 C CA . LYS A 1 150 ? 145.572 143.053 182.452 1.00 40.57 173 LYS A CA 1
ATOM 1103 C C . LYS A 1 150 ? 144.783 141.752 182.508 1.00 40.57 173 LYS A C 1
ATOM 1104 O O . LYS A 1 150 ? 144.413 141.190 181.470 1.00 40.57 173 LYS A O 1
ATOM 1110 N N . ILE A 1 151 ? 144.514 141.259 183.720 1.00 42.77 174 ILE A N 1
ATOM 1111 C CA . ILE A 1 151 ? 143.775 140.005 183.863 1.00 42.77 174 ILE A CA 1
ATOM 1112 C C . ILE A 1 151 ? 142.365 140.145 183.299 1.00 42.77 174 ILE A C 1
ATOM 1113 O O . ILE A 1 151 ? 141.863 139.249 182.606 1.00 42.77 174 ILE A O 1
ATOM 1118 N N . GLY A 1 152 ? 141.705 141.271 183.583 1.00 40.24 175 GLY A N 1
ATOM 1119 C CA . GLY A 1 152 ? 140.364 141.482 183.067 1.00 40.24 175 GLY A CA 1
ATOM 1120 C C . GLY A 1 152 ? 140.324 141.554 181.553 1.00 40.24 175 GLY A C 1
ATOM 1121 O O . GLY A 1 152 ? 139.441 140.973 180.919 1.00 40.24 175 GLY A O 1
ATOM 1122 N N . SER A 1 153 ? 141.282 142.265 180.953 1.00 38.95 176 SER A N 1
ATOM 1123 C CA . SER A 1 153 ? 141.329 142.347 179.497 1.00 38.95 176 SER A CA 1
ATOM 1124 C C . SER A 1 153 ? 141.606 140.983 178.878 1.00 38.95 176 SER A C 1
ATOM 1125 O O . SER A 1 153 ? 141.024 140.631 177.844 1.00 38.95 176 SER A O 1
ATOM 1128 N N . CYS A 1 154 ? 142.488 140.199 179.502 1.00 42.29 177 CYS A N 1
ATOM 1129 C CA . CYS A 1 154 ? 142.769 138.852 179.015 1.00 42.29 177 CYS A CA 1
ATOM 1130 C C . CYS A 1 154 ? 141.513 137.987 179.036 1.00 42.29 177 CYS A C 1
ATOM 1131 O O . CYS A 1 154 ? 141.187 137.311 178.049 1.00 42.29 177 CYS A O 1
ATOM 1134 N N . GLY A 1 155 ? 140.792 138.001 180.160 1.00 41.68 178 GLY A N 1
ATOM 1135 C CA . GLY A 1 155 ? 139.565 137.226 180.247 1.00 41.68 178 GLY A CA 1
ATOM 1136 C C . GLY A 1 155 ? 138.513 137.684 179.256 1.00 41.68 178 GLY A C 1
ATOM 1137 O O . GLY A 1 155 ? 137.803 136.865 178.661 1.00 41.68 178 GLY A O 1
ATOM 1138 N N . PHE A 1 156 ? 138.403 139.000 179.055 1.00 37.46 179 PHE A N 1
ATOM 1139 C CA . PHE A 1 156 ? 137.436 139.520 178.096 1.00 37.46 179 PHE A CA 1
ATOM 1140 C C . PHE A 1 156 ? 137.770 139.076 176.679 1.00 37.46 179 PHE A C 1
ATOM 1141 O O . PHE A 1 156 ? 136.876 138.696 175.916 1.00 37.46 179 PHE A O 1
ATOM 1149 N N . LEU A 1 157 ? 139.052 139.116 176.306 1.00 36.65 180 LEU A N 1
ATOM 1150 C CA . LEU A 1 157 ? 139.439 138.674 174.969 1.00 36.65 180 LEU A CA 1
ATOM 1151 C C . LEU A 1 157 ? 139.183 137.183 174.784 1.00 36.65 180 LEU A C 1
ATOM 1152 O O . LEU A 1 157 ? 138.730 136.752 173.714 1.00 36.65 180 LEU A O 1
ATOM 1157 N N . TRP A 1 158 ? 139.460 136.381 175.815 1.00 40.80 181 TRP A N 1
ATOM 1158 C CA . TRP A 1 158 ? 139.179 134.950 175.732 1.00 40.80 181 TRP A CA 1
ATOM 1159 C C . TRP A 1 158 ? 137.690 134.696 175.521 1.00 40.80 181 TRP A C 1
ATOM 1160 O O . TRP A 1 158 ? 137.293 133.915 174.642 1.00 40.80 181 TRP A O 1
ATOM 1171 N N . GLY A 1 159 ? 136.847 135.356 176.320 1.00 38.36 182 GLY A N 1
ATOM 1172 C CA . GLY A 1 159 ? 135.412 135.193 176.158 1.00 38.36 182 GLY A CA 1
ATOM 1173 C C . GLY A 1 159 ? 134.919 135.665 174.805 1.00 38.36 182 GLY A C 1
ATOM 1174 O O . GLY A 1 159 ? 134.020 135.062 174.215 1.00 38.36 182 GLY A O 1
ATOM 1175 N N . TYR A 1 160 ? 135.509 136.745 174.288 1.00 35.90 183 TYR A N 1
ATOM 1176 C CA . TYR A 1 160 ? 135.116 137.258 172.981 1.00 35.90 183 TYR A CA 1
ATOM 1177 C C . TYR A 1 160 ? 135.454 136.268 171.874 1.00 35.90 183 TYR A C 1
ATOM 1178 O O . TYR A 1 160 ? 134.645 136.043 170.965 1.00 35.90 183 TYR A O 1
ATOM 1187 N N . HIS A 1 161 ? 136.641 135.660 171.937 1.00 35.39 184 HIS A N 1
ATOM 1188 C CA . HIS A 1 161 ? 137.001 134.662 170.934 1.00 35.39 184 HIS A CA 1
ATOM 1189 C C . HIS A 1 161 ? 136.090 133.443 171.017 1.00 35.39 184 HIS A C 1
ATOM 1190 O O . HIS A 1 161 ? 135.672 132.896 169.986 1.00 35.39 184 HIS A O 1
ATOM 1197 N N . ARG A 1 162 ? 135.762 133.004 172.237 1.00 39.53 185 ARG A N 1
ATOM 1198 C CA . ARG A 1 162 ? 134.846 131.874 172.377 1.00 39.53 185 ARG A CA 1
ATOM 1199 C C . ARG A 1 162 ? 133.468 132.204 171.810 1.00 39.53 185 ARG A C 1
ATOM 1200 O O . ARG A 1 162 ? 132.845 131.369 171.139 1.00 39.53 185 ARG A O 1
ATOM 1208 N N . PHE A 1 163 ? 132.979 133.421 172.061 1.00 37.67 186 PHE A N 1
ATOM 1209 C CA . PHE A 1 163 ? 131.679 133.820 171.531 1.00 37.67 186 PHE A CA 1
ATOM 1210 C C . PHE A 1 163 ? 131.698 133.888 170.010 1.00 37.67 186 PHE A C 1
ATOM 1211 O O . PHE A 1 163 ? 130.717 133.520 169.352 1.00 37.67 186 PHE A O 1
ATOM 1219 N N . MET A 1 164 ? 132.803 134.364 169.431 1.00 38.54 187 MET A N 1
ATOM 1220 C CA . MET A 1 164 ? 132.903 134.402 167.975 1.00 38.54 187 MET A CA 1
ATOM 1221 C C . MET A 1 164 ? 132.903 132.997 167.389 1.00 38.54 187 MET A C 1
ATOM 1222 O O . MET A 1 164 ? 132.256 132.742 166.366 1.00 38.54 187 MET A O 1
ATOM 1227 N N . GLY A 1 165 ? 133.618 132.067 168.025 1.00 42.24 188 GLY A N 1
ATOM 1228 C CA . GLY A 1 165 ? 133.563 130.685 167.575 1.00 42.24 188 GLY A CA 1
ATOM 1229 C C . GLY A 1 165 ? 132.161 130.107 167.646 1.00 42.24 188 GLY A C 1
ATOM 1230 O O . GLY A 1 165 ? 131.710 129.418 166.723 1.00 42.24 188 GLY A O 1
ATOM 1231 N N . SER A 1 166 ? 131.447 130.393 168.738 1.00 43.67 189 SER A N 1
ATOM 1232 C CA . SER A 1 166 ? 130.084 129.888 168.883 1.00 43.67 189 SER A CA 1
ATOM 1233 C C . SER A 1 166 ? 129.160 130.459 167.814 1.00 43.67 189 SER A C 1
ATOM 1234 O O . SER A 1 166 ? 128.349 129.729 167.228 1.00 43.67 189 SER A O 1
ATOM 1237 N N . VAL A 1 167 ? 129.262 131.763 167.542 1.00 43.04 190 VAL A N 1
ATOM 1238 C CA . VAL A 1 167 ? 128.383 132.368 166.545 1.00 43.04 190 VAL A CA 1
ATOM 1239 C C . VAL A 1 167 ? 128.734 131.865 165.149 1.00 43.04 190 VAL A C 1
ATOM 1240 O O . VAL A 1 167 ? 127.856 131.717 164.291 1.00 43.04 190 VAL A O 1
ATOM 1244 N N . GLY A 1 168 ? 130.012 131.561 164.905 1.00 46.60 191 GLY A N 1
ATOM 1245 C CA . GLY A 1 168 ? 130.378 130.951 163.637 1.00 46.60 191 GLY A CA 1
ATOM 1246 C C . GLY A 1 168 ? 129.789 129.564 163.472 1.00 46.60 191 GLY A C 1
ATOM 1247 O O . GLY A 1 168 ? 129.309 129.204 162.394 1.00 46.60 191 GLY A O 1
ATOM 1248 N N . ARG A 1 169 ? 129.807 128.770 164.545 1.00 50.84 192 ARG A N 1
ATOM 1249 C CA . ARG A 1 169 ? 129.193 127.447 164.481 1.00 50.84 192 ARG A CA 1
ATOM 1250 C C . ARG A 1 169 ? 127.688 127.550 164.260 1.00 50.84 192 ARG A C 1
ATOM 1251 O O . ARG A 1 169 ? 127.101 126.746 163.523 1.00 50.84 192 ARG A O 1
ATOM 1259 N N . VAL A 1 170 ? 127.047 128.542 164.881 1.00 49.76 193 VAL A N 1
ATOM 1260 C CA . VAL A 1 170 ? 125.611 128.725 164.686 1.00 49.76 193 VAL A CA 1
ATOM 1261 C C . VAL A 1 170 ? 125.312 129.141 163.249 1.00 49.76 193 VAL A C 1
ATOM 1262 O O . VAL A 1 170 ? 124.333 128.684 162.648 1.00 49.76 193 VAL A O 1
ATOM 1266 N N . PHE A 1 171 ? 126.150 130.008 162.673 1.00 50.47 194 PHE A N 1
ATOM 1267 C CA . PHE A 1 171 ? 125.975 130.381 161.271 1.00 50.47 194 PHE A CA 1
ATOM 1268 C C . PHE A 1 171 ? 126.162 129.181 160.352 1.00 50.47 194 PHE A C 1
ATOM 1269 O O . PHE A 1 171 ? 125.449 129.037 159.351 1.00 50.47 194 PHE A O 1
ATOM 1277 N N . ARG A 1 172 ? 127.123 128.310 160.670 1.00 56.75 195 ARG A N 1
ATOM 1278 C CA . ARG A 1 172 ? 127.315 127.107 159.865 1.00 56.75 195 ARG A CA 1
ATOM 1279 C C . ARG A 1 172 ? 126.102 126.190 159.949 1.00 56.75 195 ARG A C 1
ATOM 1280 O O . ARG A 1 172 ? 125.671 125.623 158.938 1.00 56.75 195 ARG A O 1
ATOM 1288 N N . GLU A 1 173 ? 125.537 126.031 161.148 1.00 61.34 196 GLU A N 1
ATOM 1289 C CA . GLU A 1 173 ? 124.327 125.225 161.288 1.00 61.34 196 GLU A CA 1
ATOM 1290 C C . GLU A 1 173 ? 123.161 125.846 160.526 1.00 61.34 196 GLU A C 1
ATOM 1291 O O . GLU A 1 173 ? 122.340 125.131 159.940 1.00 61.34 196 GLU A O 1
ATOM 1297 N N . TRP A 1 174 ? 123.075 127.178 160.522 1.00 62.39 197 TRP A N 1
ATOM 1298 C CA . TRP A 1 174 ? 122.025 127.854 159.766 1.00 62.39 197 TRP A CA 1
ATOM 1299 C C . TRP A 1 174 ? 122.189 127.619 158.270 1.00 62.39 197 TRP A C 1
ATOM 1300 O O . TRP A 1 174 ? 121.205 127.401 157.555 1.00 62.39 197 TRP A O 1
ATOM 1311 N N . ASP A 1 175 ? 123.429 127.666 157.779 1.00 67.82 198 ASP A N 1
ATOM 1312 C CA . ASP A 1 175 ? 123.673 127.398 156.365 1.00 67.82 198 ASP A CA 1
ATOM 1313 C C . ASP A 1 175 ? 123.366 125.946 156.020 1.00 67.82 198 ASP A C 1
ATOM 1314 O O . ASP A 1 175 ? 122.886 125.651 154.919 1.00 67.82 198 ASP A O 1
ATOM 1319 N N . ASP A 1 176 ? 123.638 125.026 156.949 1.00 75.24 199 ASP A N 1
ATOM 1320 C CA . ASP A 1 176 ? 123.308 123.623 156.720 1.00 75.24 199 ASP A CA 1
ATOM 1321 C C . ASP A 1 176 ? 121.800 123.412 156.672 1.00 75.24 199 ASP A C 1
ATOM 1322 O O . ASP A 1 176 ? 121.299 122.656 155.831 1.00 75.24 199 ASP A O 1
ATOM 1327 N N . GLY A 1 177 ? 121.062 124.071 157.562 1.00 78.71 200 GLY A N 1
ATOM 1328 C CA . GLY A 1 177 ? 119.617 123.957 157.582 1.00 78.71 200 GLY A CA 1
ATOM 1329 C C . GLY A 1 177 ? 118.957 124.605 156.383 1.00 78.71 200 GLY A C 1
ATOM 1330 O O . GLY A 1 177 ? 118.375 123.913 155.541 1.00 78.71 200 GLY A O 1
ATOM 1331 N N . SER A 1 178 ? 119.047 125.934 156.298 1.00 80.11 201 SER A N 1
ATOM 1332 C CA . SER A 1 178 ? 118.493 126.704 155.182 1.00 80.11 201 SER A CA 1
ATOM 1333 C C . SER A 1 178 ? 117.004 126.416 154.993 1.00 80.11 201 SER A C 1
ATOM 1334 O O . SER A 1 178 ? 116.531 126.153 153.885 1.00 80.11 201 SER A O 1
ATOM 1337 N N . THR A 1 179 ? 116.261 126.468 156.094 1.00 87.44 202 THR A N 1
ATOM 1338 C CA . THR A 1 179 ? 114.824 126.224 156.058 1.00 87.44 202 THR A CA 1
ATOM 1339 C C . THR A 1 179 ? 114.079 127.429 155.491 1.00 87.44 202 THR A C 1
ATOM 1340 O O . THR A 1 179 ? 113.015 127.286 154.890 1.00 87.44 202 THR A O 1
ATOM 1344 N N . PHE B 2 102 ? 132.343 174.458 127.334 1.00 79.76 124 PHE B N 1
ATOM 1345 C CA . PHE B 2 102 ? 131.094 173.730 127.522 1.00 79.76 124 PHE B CA 1
ATOM 1346 C C . PHE B 2 102 ? 131.170 172.823 128.752 1.00 79.76 124 PHE B C 1
ATOM 1347 O O . PHE B 2 102 ? 132.255 172.386 129.135 1.00 79.76 124 PHE B O 1
ATOM 1355 N N . PRO B 2 103 ? 130.024 172.552 129.372 1.00 77.81 125 PRO B N 1
ATOM 1356 C CA . PRO B 2 103 ? 130.007 171.723 130.585 1.00 77.81 125 PRO B CA 1
ATOM 1357 C C . PRO B 2 103 ? 130.466 170.307 130.289 1.00 77.81 125 PRO B C 1
ATOM 1358 O O . PRO B 2 103 ? 130.414 169.856 129.135 1.00 77.81 125 PRO B O 1
ATOM 1362 N N . PRO B 2 104 ? 130.923 169.568 131.309 1.00 75.49 126 PRO B N 1
ATOM 1363 C CA . PRO B 2 104 ? 131.421 168.208 131.066 1.00 75.49 126 PRO B CA 1
ATOM 1364 C C . PRO B 2 104 ? 130.305 167.215 130.789 1.00 75.49 126 PRO B C 1
ATOM 1365 O O . PRO B 2 104 ? 129.124 167.575 130.793 1.00 75.49 126 PRO B O 1
ATOM 1369 N N . ASP B 2 105 ? 130.673 165.961 130.553 1.00 72.70 127 ASP B N 1
ATOM 1370 C CA . ASP B 2 105 ? 129.728 164.890 130.279 1.00 72.70 127 ASP B CA 1
ATOM 1371 C C . ASP B 2 105 ? 129.739 163.886 131.427 1.00 72.70 127 ASP B C 1
ATOM 1372 O O . ASP B 2 105 ? 130.533 163.983 132.366 1.00 72.70 127 ASP B O 1
ATOM 1377 N N . LYS B 2 106 ? 128.844 162.910 131.342 1.00 65.51 128 LYS B N 1
ATOM 1378 C CA . LYS B 2 106 ? 128.715 161.907 132.392 1.00 65.51 128 LYS B CA 1
ATOM 1379 C C . LYS B 2 106 ? 129.857 160.903 132.293 1.00 65.51 128 LYS B C 1
ATOM 1380 O O . LYS B 2 106 ? 130.010 160.258 131.249 1.00 65.51 128 LYS B O 1
ATOM 1386 N N . PRO B 2 107 ? 130.674 160.745 133.331 1.00 59.98 129 PRO B N 1
ATOM 1387 C CA . PRO B 2 107 ? 131.781 159.786 133.258 1.00 59.98 129 PRO B CA 1
ATOM 1388 C C . PRO B 2 107 ? 131.280 158.354 133.155 1.00 59.98 129 PRO B C 1
ATOM 1389 O O . PRO B 2 107 ? 130.191 158.014 133.622 1.00 59.98 129 PRO B O 1
ATOM 1393 N N . THR B 2 108 ? 132.096 157.511 132.526 1.00 64.99 130 THR B N 1
ATOM 1394 C CA . THR B 2 108 ? 131.784 156.097 132.354 1.00 64.99 130 THR B CA 1
ATOM 1395 C C . THR B 2 108 ? 133.043 155.292 132.661 1.00 64.99 130 THR B C 1
ATOM 1396 O O . THR B 2 108 ? 134.048 155.833 133.134 1.00 64.99 130 THR B O 1
ATOM 1400 N N . ASN B 2 109 ? 132.979 153.987 132.391 1.00 69.12 131 ASN B N 1
ATOM 1401 C CA . ASN B 2 109 ? 134.109 153.076 132.574 1.00 69.12 131 ASN B CA 1
ATOM 1402 C C . ASN B 2 109 ? 134.633 153.123 134.008 1.00 69.12 131 ASN B C 1
ATOM 1403 O O . ASN B 2 109 ? 135.836 153.228 134.257 1.00 69.12 131 ASN B O 1
ATOM 1408 N N . LEU B 2 110 ? 133.710 153.045 134.962 1.00 57.81 132 LEU B N 1
ATOM 1409 C CA . LEU B 2 110 ? 134.059 153.106 136.380 1.00 57.81 132 LEU B CA 1
ATOM 1410 C C . LEU B 2 110 ? 134.448 151.710 136.850 1.00 57.81 132 LEU B C 1
ATOM 1411 O O . LEU B 2 110 ? 133.592 150.846 137.049 1.00 57.81 132 LEU B O 1
ATOM 1416 N N . THR B 2 111 ? 135.748 151.486 137.026 1.00 58.60 133 THR B N 1
ATOM 1417 C CA . THR B 2 111 ? 136.269 150.216 137.508 1.00 58.60 133 THR B CA 1
ATOM 1418 C C . THR B 2 111 ? 137.287 150.470 138.609 1.00 58.60 133 THR B C 1
ATOM 1419 O O . THR B 2 111 ? 137.929 151.523 138.652 1.00 58.60 133 THR B O 1
ATOM 1423 N N . CYS B 2 112 ? 137.430 149.493 139.502 1.00 53.55 134 CYS B N 1
ATOM 1424 C CA . CYS B 2 112 ? 138.347 149.600 140.628 1.00 53.55 134 CYS B CA 1
ATOM 1425 C C . CYS B 2 112 ? 139.137 148.309 140.769 1.00 53.55 134 CYS B C 1
ATOM 1426 O O . CYS B 2 112 ? 138.601 147.218 140.553 1.00 53.55 134 CYS B O 1
ATOM 1429 N N . ILE B 2 113 ? 140.410 148.440 141.134 1.00 51.59 135 ILE B N 1
ATOM 1430 C CA . ILE B 2 113 ? 141.307 147.306 141.317 1.00 51.59 135 ILE B CA 1
ATOM 1431 C C . ILE B 2 113 ? 142.019 147.462 142.653 1.00 51.59 135 ILE B C 1
ATOM 1432 O O . ILE B 2 113 ? 142.418 148.569 143.030 1.00 51.59 135 ILE B O 1
ATOM 1437 N N . VAL B 2 114 ? 142.169 146.354 143.374 1.00 51.20 136 VAL B N 1
ATOM 1438 C CA . VAL B 2 114 ? 142.807 146.338 144.685 1.00 51.20 136 VAL B CA 1
ATOM 1439 C C . VAL B 2 114 ? 144.057 145.478 144.584 1.00 51.20 136 VAL B C 1
ATOM 1440 O O . VAL B 2 114 ? 143.966 144.249 144.473 1.00 51.20 136 VAL B O 1
ATOM 1444 N N . ASN B 2 115 ? 145.223 146.114 144.619 1.00 57.35 137 ASN B N 1
ATOM 1445 C CA . ASN B 2 115 ? 146.475 145.377 144.634 1.00 57.35 137 ASN B CA 1
ATOM 1446 C C . ASN B 2 115 ? 146.727 144.798 146.020 1.00 57.35 137 ASN B C 1
ATOM 1447 O O . ASN B 2 115 ? 146.343 145.379 147.038 1.00 57.35 137 ASN B O 1
ATOM 1452 N N . GLU B 2 116 ? 147.379 143.640 146.051 1.00 60.51 138 GLU B N 1
ATOM 1453 C CA . GLU B 2 116 ? 147.684 142.989 147.318 1.00 60.51 138 GLU B CA 1
ATOM 1454 C C . GLU B 2 116 ? 148.725 143.801 148.076 1.00 60.51 138 GLU B C 1
ATOM 1455 O O . GLU B 2 116 ? 149.847 143.992 147.594 1.00 60.51 138 GLU B O 1
ATOM 1461 N N . GLY B 2 117 ? 148.355 144.276 149.261 1.00 61.70 139 GLY B N 1
ATOM 1462 C CA . GLY B 2 117 ? 149.235 145.095 150.066 1.00 61.70 139 GLY B CA 1
ATOM 1463 C C . GLY B 2 117 ? 149.107 146.584 149.850 1.00 61.70 139 GLY B C 1
ATOM 1464 O O . GLY B 2 117 ? 149.930 147.341 150.378 1.00 61.70 139 GLY B O 1
ATOM 1465 N N . LYS B 2 118 ? 148.110 147.032 149.091 1.00 62.03 140 LYS B N 1
ATOM 1466 C CA . LYS B 2 118 ? 147.902 148.448 148.836 1.00 62.03 140 LYS B CA 1
ATOM 1467 C C . LYS B 2 118 ? 146.415 148.756 148.934 1.00 62.03 140 LYS B C 1
ATOM 1468 O O . LYS B 2 118 ? 145.584 147.867 149.135 1.00 62.03 140 LYS B O 1
ATOM 1474 N N . ASN B 2 119 ? 146.086 150.037 148.794 1.00 60.31 141 ASN B N 1
ATOM 1475 C CA . ASN B 2 119 ? 144.703 150.477 148.872 1.00 60.31 141 ASN B CA 1
ATOM 1476 C C . ASN B 2 119 ? 143.995 150.272 147.534 1.00 60.31 141 ASN B C 1
ATOM 1477 O O . ASN B 2 119 ? 144.593 149.872 146.532 1.00 60.31 141 ASN B O 1
ATOM 1482 N N . MET B 2 120 ? 142.696 150.554 147.531 1.00 56.55 142 MET B N 1
ATOM 1483 C CA . MET B 2 120 ? 141.884 150.404 146.332 1.00 56.55 142 MET B CA 1
ATOM 1484 C C . MET B 2 120 ? 142.149 151.555 145.370 1.00 56.55 142 MET B C 1
ATOM 1485 O O . MET B 2 120 ? 142.165 152.722 145.771 1.00 56.55 142 MET B O 1
ATOM 1490 N N . LEU B 2 121 ? 142.355 151.225 144.098 1.00 57.02 143 LEU B N 1
ATOM 1491 C CA . LEU B 2 121 ? 142.614 152.208 143.056 1.00 57.02 143 LEU B CA 1
ATOM 1492 C C . LEU B 2 121 ? 141.509 152.133 142.014 1.00 57.02 143 LEU B C 1
ATOM 1493 O O . LEU B 2 121 ? 141.237 151.059 141.469 1.00 57.02 143 LEU B O 1
ATOM 1498 N N . CYS B 2 122 ? 140.878 153.271 141.738 1.00 61.34 144 CYS B N 1
ATOM 1499 C CA . CYS B 2 122 ? 139.783 153.348 140.783 1.00 61.34 144 CYS B CA 1
ATOM 1500 C C . CYS B 2 122 ? 140.156 154.276 139.636 1.00 61.34 144 CYS B C 1
ATOM 1501 O O . CYS B 2 122 ? 140.877 155.260 139.820 1.00 61.34 144 CYS B O 1
ATOM 1504 N N . GLN B 2 123 ? 139.657 153.950 138.446 1.00 60.83 145 GLN B N 1
ATOM 1505 C CA . GLN B 2 123 ? 139.946 154.723 137.248 1.00 60.83 145 GLN B CA 1
ATOM 1506 C C . GLN B 2 123 ? 138.674 154.880 136.429 1.00 60.83 145 GLN B C 1
ATOM 1507 O O . GLN B 2 123 ? 137.733 154.091 136.544 1.00 60.83 145 GLN B O 1
ATOM 1513 N N . TRP B 2 124 ? 138.659 155.915 135.593 1.00 63.89 146 TRP B N 1
ATOM 1514 C CA . TRP B 2 124 ? 137.517 156.199 134.735 1.00 63.89 146 TRP B CA 1
ATOM 1515 C C . TRP B 2 124 ? 137.988 157.062 133.574 1.00 63.89 146 TRP B C 1
ATOM 1516 O O . TRP B 2 124 ? 139.102 157.591 133.580 1.00 63.89 146 TRP B O 1
ATOM 1527 N N . ASP B 2 125 ? 137.123 157.194 132.569 1.00 67.46 147 ASP B N 1
ATOM 1528 C CA . ASP B 2 125 ? 137.542 158.100 131.509 1.00 67.46 147 ASP B CA 1
ATOM 1529 C C . ASP B 2 125 ? 136.799 159.426 131.617 1.00 67.46 147 ASP B C 1
ATOM 1530 O O . ASP B 2 125 ? 135.603 159.446 131.928 1.00 67.46 147 ASP B O 1
ATOM 1535 N N . PRO B 2 126 ? 137.478 160.547 131.376 1.00 66.79 148 PRO B N 1
ATOM 1536 C CA . PRO B 2 126 ? 136.823 161.852 131.540 1.00 66.79 148 PRO B CA 1
ATOM 1537 C C . PRO B 2 126 ? 135.866 162.177 130.405 1.00 66.79 148 PRO B C 1
ATOM 1538 O O . PRO B 2 126 ? 134.814 162.785 130.627 1.00 66.79 148 PRO B O 1
ATOM 1542 N N . GLY B 2 127 ? 136.216 161.774 129.187 1.00 72.93 149 GLY B N 1
ATOM 1543 C CA . GLY B 2 127 ? 135.392 162.065 128.031 1.00 72.93 149 GLY B CA 1
ATOM 1544 C C . GLY B 2 127 ? 135.997 163.110 127.117 1.00 72.93 149 GLY B C 1
ATOM 1545 O O . GLY B 2 127 ? 137.024 162.866 126.477 1.00 72.93 149 GLY B O 1
ATOM 1546 N N . ARG B 2 128 ? 135.371 164.280 127.048 1.00 82.30 150 ARG B N 1
ATOM 1547 C CA . ARG B 2 128 ? 135.822 165.363 126.188 1.00 82.30 150 ARG B CA 1
ATOM 1548 C C . ARG B 2 128 ? 136.553 166.429 126.997 1.00 82.30 150 ARG B C 1
ATOM 1549 O O . ARG B 2 128 ? 136.425 166.516 128.220 1.00 82.30 150 ARG B O 1
ATOM 1557 N N . GLU B 2 129 ? 137.329 167.245 126.287 1.00 83.01 151 GLU B N 1
ATOM 1558 C CA . GLU B 2 129 ? 138.053 168.343 126.911 1.00 83.01 151 GLU B CA 1
ATOM 1559 C C . GLU B 2 129 ? 137.124 169.535 127.097 1.00 83.01 151 GLU B C 1
ATOM 1560 O O . GLU B 2 129 ? 136.515 170.014 126.135 1.00 83.01 151 GLU B O 1
ATOM 1566 N N . THR B 2 130 ? 137.017 170.015 128.335 1.00 80.55 152 THR B N 1
ATOM 1567 C CA . THR B 2 130 ? 136.113 171.108 128.667 1.00 80.55 152 THR B CA 1
ATOM 1568 C C . THR B 2 130 ? 136.776 172.478 128.615 1.00 80.55 152 THR B C 1
ATOM 1569 O O . THR B 2 130 ? 136.069 173.489 128.675 1.00 80.55 152 THR B O 1
ATOM 1573 N N . TYR B 2 131 ? 138.105 172.533 128.516 1.00 83.20 153 TYR B N 1
ATOM 1574 C CA . TYR B 2 131 ? 138.871 173.778 128.454 1.00 83.20 153 TYR B CA 1
ATOM 1575 C C . TYR B 2 131 ? 138.682 174.645 129.695 1.00 83.20 153 TYR B C 1
ATOM 1576 O O . TYR B 2 131 ? 138.875 175.864 129.638 1.00 83.20 153 TYR B O 1
ATOM 1585 N N . LEU B 2 132 ? 138.307 174.043 130.822 1.00 79.75 154 LEU B N 1
ATOM 1586 C CA . LEU B 2 132 ? 138.115 174.771 132.068 1.00 79.75 154 LEU B CA 1
ATOM 1587 C C . LEU B 2 132 ? 138.659 173.939 133.221 1.00 79.75 154 LEU B C 1
ATOM 1588 O O . LEU B 2 132 ? 138.924 172.742 133.084 1.00 79.75 154 LEU B O 1
ATOM 1593 N N . GLU B 2 133 ? 138.826 174.591 134.369 1.00 79.67 155 GLU B N 1
ATOM 1594 C CA . GLU B 2 133 ? 139.297 173.904 135.565 1.00 79.67 155 GLU B CA 1
ATOM 1595 C C . GLU B 2 133 ? 138.188 173.017 136.118 1.00 79.67 155 GLU B C 1
ATOM 1596 O O . GLU B 2 133 ? 137.134 173.512 136.529 1.00 79.67 155 GLU B O 1
ATOM 1602 N N . THR B 2 134 ? 138.427 171.707 136.131 1.00 73.01 156 THR B N 1
ATOM 1603 C CA . THR B 2 134 ? 137.436 170.732 136.565 1.00 73.01 156 THR B CA 1
ATOM 1604 C C . THR B 2 134 ? 138.055 169.820 137.613 1.00 73.01 156 THR B C 1
ATOM 1605 O O . THR B 2 134 ? 139.166 169.315 137.421 1.00 73.01 156 THR B O 1
ATOM 1609 N N . ASN B 2 135 ? 137.340 169.614 138.715 1.00 72.11 157 ASN B N 1
ATOM 1610 C CA . ASN B 2 135 ? 137.777 168.735 139.789 1.00 72.11 157 ASN B CA 1
ATOM 1611 C C . ASN B 2 135 ? 136.962 167.450 139.770 1.00 72.11 157 ASN B C 1
ATOM 1612 O O . ASN B 2 135 ? 135.749 167.475 139.542 1.00 72.11 157 ASN B O 1
ATOM 1617 N N . TYR B 2 136 ? 137.635 166.329 140.013 1.00 64.37 158 TYR B N 1
ATOM 1618 C CA . TYR B 2 136 ? 137.005 165.016 140.047 1.00 64.37 158 TYR B CA 1
ATOM 1619 C C . TYR B 2 136 ? 137.154 164.435 141.446 1.00 64.37 158 TYR B C 1
ATOM 1620 O O . TYR B 2 136 ? 138.277 164.226 141.918 1.00 64.37 158 TYR B O 1
ATOM 1629 N N . THR B 2 137 ? 136.026 164.178 142.103 1.00 57.96 159 THR B N 1
ATOM 1630 C CA . THR B 2 137 ? 135.998 163.644 143.458 1.00 57.96 159 THR B CA 1
ATOM 1631 C C . THR B 2 137 ? 135.323 162.280 143.444 1.00 57.96 159 THR B C 1
ATOM 1632 O O . THR B 2 137 ? 134.223 162.135 142.902 1.00 57.96 159 THR B O 1
ATOM 1636 N N . LEU B 2 138 ? 135.981 161.288 144.038 1.00 54.34 160 LEU B N 1
ATOM 1637 C CA . LEU B 2 138 ? 135.456 159.931 144.111 1.00 54.34 160 LEU B CA 1
ATOM 1638 C C . LEU B 2 138 ? 134.828 159.709 145.481 1.00 54.34 160 LEU B C 1
ATOM 1639 O O . LEU B 2 138 ? 135.500 159.856 146.508 1.00 54.34 160 LEU B O 1
ATOM 1644 N N . LYS B 2 139 ? 133.549 159.355 145.493 1.00 50.97 161 LYS B N 1
ATOM 1645 C CA . LYS B 2 139 ? 132.820 159.078 146.720 1.00 50.97 161 LYS B CA 1
ATOM 1646 C C . LYS B 2 139 ? 132.866 157.588 147.038 1.00 50.97 161 LYS B C 1
ATOM 1647 O O . LYS B 2 139 ? 133.076 156.747 146.162 1.00 50.97 161 LYS B O 1
ATOM 1653 N N . SER B 2 140 ? 132.666 157.271 148.315 1.00 50.31 162 SER B N 1
ATOM 1654 C CA . SER B 2 140 ? 132.695 155.889 148.772 1.00 50.31 162 SER B CA 1
ATOM 1655 C C . SER B 2 140 ? 131.960 155.796 150.099 1.00 50.31 162 SER B C 1
ATOM 1656 O O . SER B 2 140 ? 132.110 156.669 150.956 1.00 50.31 162 SER B O 1
ATOM 1659 N N . GLU B 2 141 ? 131.174 154.734 150.263 1.00 46.90 163 GLU B N 1
ATOM 1660 C CA . GLU B 2 141 ? 130.411 154.545 151.488 1.00 46.90 163 GLU B CA 1
ATOM 1661 C C . GLU B 2 141 ? 129.917 153.109 151.565 1.00 46.90 163 GLU B C 1
ATOM 1662 O O . GLU B 2 141 ? 129.748 152.439 150.543 1.00 46.90 163 GLU B O 1
ATOM 1668 N N . TRP B 2 142 ? 129.693 152.649 152.792 1.00 44.66 164 TRP B N 1
ATOM 1669 C CA . TRP B 2 142 ? 129.062 151.365 153.049 1.00 44.66 164 TRP B CA 1
ATOM 1670 C C . TRP B 2 142 ? 127.546 151.546 153.064 1.00 44.66 164 TRP B C 1
ATOM 1671 O O . TRP B 2 142 ? 127.017 152.582 152.653 1.00 44.66 164 TRP B O 1
ATOM 1682 N N . ALA B 2 143 ? 126.828 150.530 153.541 1.00 46.65 165 ALA B N 1
ATOM 1683 C CA . ALA B 2 143 ? 125.390 150.659 153.733 1.00 46.65 165 ALA B CA 1
ATOM 1684 C C . ALA B 2 143 ? 125.039 151.437 154.994 1.00 46.65 165 ALA B C 1
ATOM 1685 O O . ALA B 2 143 ? 123.906 151.916 155.113 1.00 46.65 165 ALA B O 1
ATOM 1687 N N . THR B 2 144 ? 125.978 151.570 155.934 1.00 47.77 166 THR B N 1
ATOM 1688 C CA . THR B 2 144 ? 125.725 152.299 157.170 1.00 47.77 166 THR B CA 1
ATOM 1689 C C . THR B 2 144 ? 126.844 153.252 157.564 1.00 47.77 166 THR B C 1
ATOM 1690 O O . THR B 2 144 ? 126.730 153.901 158.609 1.00 47.77 166 THR B O 1
ATOM 1694 N N . GLU B 2 145 ? 127.913 153.363 156.779 1.00 50.13 167 GLU B N 1
ATOM 1695 C CA . GLU B 2 145 ? 129.039 154.214 157.131 1.00 50.13 167 GLU B CA 1
ATOM 1696 C C . GLU B 2 145 ? 129.580 154.885 155.877 1.00 50.13 167 GLU B C 1
ATOM 1697 O O . GLU B 2 145 ? 129.487 154.342 154.774 1.00 50.13 167 GLU B O 1
ATOM 1703 N N . LYS B 2 146 ? 130.147 156.074 156.060 1.00 49.74 168 LYS B N 1
ATOM 1704 C CA . LYS B 2 146 ? 130.729 156.848 154.976 1.00 49.74 168 LYS B CA 1
ATOM 1705 C C . LYS B 2 146 ? 132.236 156.962 155.166 1.00 49.74 168 LYS B C 1
ATOM 1706 O O . LYS B 2 146 ? 132.741 156.939 156.292 1.00 49.74 168 LYS B O 1
ATOM 1712 N N . PHE B 2 147 ? 132.947 157.086 154.054 1.00 54.02 169 PHE B N 1
ATOM 1713 C CA . PHE B 2 147 ? 134.398 157.133 154.025 1.00 54.02 169 PHE B CA 1
ATOM 1714 C C . PHE B 2 147 ? 134.874 158.464 153.455 1.00 54.02 169 PHE B C 1
ATOM 1715 O O . PHE B 2 147 ? 134.118 159.159 152.766 1.00 54.02 169 PHE B O 1
ATOM 1723 N N . PRO B 2 148 ? 136.118 158.858 153.736 1.00 59.56 170 PRO B N 1
ATOM 1724 C CA . PRO B 2 148 ? 136.638 160.115 153.183 1.00 59.56 170 PRO B CA 1
ATOM 1725 C C . PRO B 2 148 ? 136.656 160.104 151.661 1.00 59.56 170 PRO B C 1
ATOM 1726 O O . PRO B 2 148 ? 136.632 159.055 151.014 1.00 59.56 170 PRO B O 1
ATOM 1730 N N . ASP B 2 149 ? 136.706 161.304 151.090 1.00 58.74 171 ASP B N 1
ATOM 1731 C CA . ASP B 2 149 ? 136.631 161.482 149.649 1.00 58.74 171 ASP B CA 1
ATOM 1732 C C . ASP B 2 149 ? 138.001 161.316 149.002 1.00 58.74 171 ASP B C 1
ATOM 1733 O O . ASP B 2 149 ? 139.039 161.588 149.612 1.00 58.74 171 ASP B O 1
ATOM 1738 N N . CYS B 2 150 ? 137.989 160.864 147.752 1.00 64.99 172 CYS B N 1
ATOM 1739 C CA . CYS B 2 150 ? 139.193 160.676 146.946 1.00 64.99 172 CYS B CA 1
ATOM 1740 C C . CYS B 2 150 ? 139.233 161.781 145.895 1.00 64.99 172 CYS B C 1
ATOM 1741 O O . CYS B 2 150 ? 138.536 161.707 144.879 1.00 64.99 172 CYS B O 1
ATOM 1744 N N . GLN B 2 151 ? 140.049 162.802 146.139 1.00 73.64 173 GLN B N 1
ATOM 1745 C CA . GLN B 2 151 ? 140.181 163.922 145.216 1.00 73.64 173 GLN B CA 1
ATOM 1746 C C . GLN B 2 151 ? 141.354 163.665 144.276 1.00 73.64 173 GLN B C 1
ATOM 1747 O O . GLN B 2 151 ? 142.491 163.488 144.727 1.00 73.64 173 GLN B O 1
ATOM 1753 N N . SER B 2 152 ? 141.074 163.643 142.975 1.00 78.99 174 SER B N 1
ATOM 1754 C CA . SER B 2 152 ? 142.096 163.362 141.970 1.00 78.99 174 SER B CA 1
ATOM 1755 C C . SER B 2 152 ? 143.080 164.523 141.900 1.00 78.99 174 SER B C 1
ATOM 1756 O O . SER B 2 152 ? 142.714 165.635 141.504 1.00 78.99 174 SER B O 1
ATOM 1759 N N . LYS B 2 153 ? 144.332 164.267 142.282 1.00 87.87 175 LYS B N 1
ATOM 1760 C CA . LYS B 2 153 ? 145.344 165.317 142.236 1.00 87.87 175 LYS B CA 1
ATOM 1761 C C . LYS B 2 153 ? 145.798 165.586 140.805 1.00 87.87 175 LYS B C 1
ATOM 1762 O O . LYS B 2 153 ? 146.176 166.715 140.471 1.00 87.87 175 LYS B O 1
ATOM 1768 N N . HIS B 2 154 ? 145.764 164.569 139.947 1.00 87.12 176 HIS B N 1
ATOM 1769 C CA . HIS B 2 154 ? 146.192 164.727 138.566 1.00 87.12 176 HIS B CA 1
ATOM 1770 C C . HIS B 2 154 ? 145.612 163.584 137.747 1.00 87.12 176 HIS B C 1
ATOM 1771 O O . HIS B 2 154 ? 145.723 162.419 138.135 1.00 87.12 176 HIS B O 1
ATOM 1778 N N . GLY B 2 155 ? 145.000 163.923 136.616 1.00 78.85 177 GLY B N 1
ATOM 1779 C CA . GLY B 2 155 ? 144.463 162.913 135.727 1.00 78.85 177 GLY B CA 1
ATOM 1780 C C . GLY B 2 155 ? 143.106 162.379 136.138 1.00 78.85 177 GLY B C 1
ATOM 1781 O O . GLY B 2 155 ? 142.205 163.148 136.485 1.00 78.85 177 GLY B O 1
ATOM 1782 N N . THR B 2 156 ? 142.949 161.054 136.103 1.00 70.26 178 THR B N 1
ATOM 1783 C CA . THR B 2 156 ? 141.664 160.420 136.357 1.00 70.26 178 THR B CA 1
ATOM 1784 C C . THR B 2 156 ? 141.676 159.404 137.487 1.00 70.26 178 THR B C 1
ATOM 1785 O O . THR B 2 156 ? 140.615 159.145 138.063 1.00 70.26 178 THR B O 1
ATOM 1789 N N . SER B 2 157 ? 142.821 158.815 137.814 1.00 69.88 179 SER B N 1
ATOM 1790 C CA . SER B 2 157 ? 142.876 157.821 138.874 1.00 69.88 179 SER B CA 1
ATOM 1791 C C . SER B 2 157 ? 143.361 158.445 140.177 1.00 69.88 179 SER B C 1
ATOM 1792 O O . SER B 2 157 ? 144.220 159.331 140.187 1.00 69.88 179 SER B O 1
ATOM 1795 N N . CYS B 2 158 ? 142.798 157.970 141.287 1.00 67.72 180 CYS B N 1
ATOM 1796 C CA . CYS B 2 158 ? 143.213 158.413 142.612 1.00 67.72 180 CYS B CA 1
ATOM 1797 C C . CYS B 2 158 ? 143.196 157.219 143.553 1.00 67.72 180 CYS B C 1
ATOM 1798 O O . CYS B 2 158 ? 142.327 156.349 143.441 1.00 67.72 180 CYS B O 1
ATOM 1801 N N . MET B 2 159 ? 144.159 157.176 144.468 1.00 64.02 181 MET B N 1
ATOM 1802 C CA . MET B 2 159 ? 144.301 156.076 145.413 1.00 64.02 181 MET B CA 1
ATOM 1803 C C . MET B 2 159 ? 143.672 156.474 146.744 1.00 64.02 181 MET B C 1
ATOM 1804 O O . MET B 2 159 ? 143.986 157.538 147.288 1.00 64.02 181 MET B O 1
ATOM 1809 N N . VAL B 2 160 ? 142.785 155.620 147.263 1.00 60.17 182 VAL B N 1
ATOM 1810 C CA . VAL B 2 160 ? 142.120 155.923 148.528 1.00 60.17 182 VAL B CA 1
ATOM 1811 C C . VAL B 2 160 ? 143.118 155.849 149.680 1.00 60.17 182 VAL B C 1
ATOM 1812 O O . VAL B 2 160 ? 144.220 155.301 149.562 1.00 60.17 182 VAL B O 1
ATOM 1816 N N . SER B 2 161 ? 142.713 156.410 150.821 1.00 60.95 183 SER B N 1
ATOM 1817 C CA . SER B 2 161 ? 143.590 156.517 151.979 1.00 60.95 183 SER B CA 1
ATOM 1818 C C . SER B 2 161 ? 143.324 155.473 153.056 1.00 60.95 183 SER B C 1
ATOM 1819 O O . SER B 2 161 ? 144.219 155.208 153.866 1.00 60.95 183 SER B O 1
ATOM 1822 N N . TYR B 2 162 ? 142.135 154.880 153.091 1.00 59.63 184 TYR B N 1
ATOM 1823 C CA . TYR B 2 162 ? 141.788 153.932 154.140 1.00 59.63 184 TYR B CA 1
ATOM 1824 C C . TYR B 2 162 ? 142.176 152.508 153.746 1.00 59.63 184 TYR B C 1
ATOM 1825 O O . TYR B 2 162 ? 142.478 152.214 152.587 1.00 59.63 184 TYR B O 1
ATOM 1834 N N . MET B 2 163 ? 142.168 151.618 154.746 1.00 62.32 185 MET B N 1
ATOM 1835 C CA . MET B 2 163 ? 142.487 150.211 154.541 1.00 62.32 185 MET B CA 1
ATOM 1836 C C . MET B 2 163 ? 141.278 149.475 153.965 1.00 62.32 185 MET B C 1
ATOM 1837 O O . MET B 2 163 ? 140.146 149.707 154.398 1.00 62.32 185 MET B O 1
ATOM 1842 N N . PRO B 2 164 ? 141.487 148.584 152.998 1.00 55.55 186 PRO B N 1
ATOM 1843 C CA . PRO B 2 164 ? 140.355 147.850 152.423 1.00 55.55 186 PRO B CA 1
ATOM 1844 C C . PRO B 2 164 ? 139.850 146.776 153.373 1.00 55.55 186 PRO B C 1
ATOM 1845 O O . PRO B 2 164 ? 140.629 146.019 153.958 1.00 55.55 186 PRO B O 1
ATOM 1849 N N . THR B 2 165 ? 138.531 146.719 153.526 1.00 49.45 187 THR B N 1
ATOM 1850 C CA . THR B 2 165 ? 137.870 145.718 154.353 1.00 49.45 187 THR B CA 1
ATOM 1851 C C . THR B 2 165 ? 137.127 144.742 153.453 1.00 49.45 187 THR B C 1
ATOM 1852 O O . THR B 2 165 ? 136.358 145.159 152.580 1.00 49.45 187 THR B O 1
ATOM 1856 N N . TYR B 2 166 ? 137.358 143.452 153.665 1.00 44.80 188 TYR B N 1
ATOM 1857 C CA . TYR B 2 166 ? 136.799 142.419 152.807 1.00 44.80 188 TYR B CA 1
ATOM 1858 C C . TYR B 2 166 ? 135.449 141.939 153.330 1.00 44.80 188 TYR B C 1
ATOM 1859 O O . TYR B 2 166 ? 135.059 142.213 154.467 1.00 44.80 188 TYR B O 1
ATOM 1868 N N . TYR B 2 167 ? 134.729 141.223 152.463 1.00 42.30 189 TYR B N 1
ATOM 1869 C CA . TYR B 2 167 ? 133.448 140.596 152.797 1.00 42.30 189 TYR B CA 1
ATOM 1870 C C . TYR B 2 167 ? 132.380 141.620 153.174 1.00 42.30 189 TYR B C 1
ATOM 1871 O O . TYR B 2 167 ? 131.468 141.320 153.947 1.00 42.30 189 TYR B O 1
ATOM 1880 N N . VAL B 2 168 ? 132.474 142.834 152.634 1.00 40.47 190 VAL B N 1
ATOM 1881 C CA . VAL B 2 168 ? 131.475 143.873 152.865 1.00 40.47 190 VAL B CA 1
ATOM 1882 C C . VAL B 2 168 ? 131.263 144.632 151.562 1.00 40.47 190 VAL B C 1
ATOM 1883 O O . VAL B 2 168 ? 132.218 145.168 150.990 1.00 40.47 190 VAL B O 1
ATOM 1887 N N . ASN B 2 169 ? 130.019 144.676 151.091 1.00 40.99 191 ASN B N 1
ATOM 1888 C CA . ASN B 2 169 ? 129.712 145.379 149.853 1.00 40.99 191 ASN B CA 1
ATOM 1889 C C . ASN B 2 169 ? 129.919 146.879 150.023 1.00 40.99 191 ASN B C 1
ATOM 1890 O O . ASN B 2 169 ? 129.514 147.470 151.027 1.00 40.99 191 ASN B O 1
ATOM 1895 N N . ILE B 2 170 ? 130.555 147.493 149.029 1.00 40.10 192 ILE B N 1
ATOM 1896 C CA . ILE B 2 170 ? 130.854 148.919 149.040 1.00 40.10 192 ILE B CA 1
ATOM 1897 C C . ILE B 2 170 ? 130.382 149.521 147.723 1.00 40.10 192 ILE B C 1
ATOM 1898 O O . ILE B 2 170 ? 130.463 148.876 146.672 1.00 40.10 192 ILE B O 1
ATOM 1903 N N . GLU B 2 171 ? 129.870 150.748 147.784 1.00 46.91 193 GLU B N 1
ATOM 1904 C CA . GLU B 2 171 ? 129.352 151.448 146.614 1.00 46.91 193 GLU B CA 1
ATOM 1905 C C . GLU B 2 171 ? 130.145 152.731 146.412 1.00 46.91 193 GLU B C 1
ATOM 1906 O O . GLU B 2 171 ? 130.251 153.549 147.331 1.00 46.91 193 GLU B O 1
ATOM 1912 N N . VAL B 2 172 ? 130.695 152.906 145.211 1.00 46.32 194 VAL B N 1
ATOM 1913 C CA . VAL B 2 172 ? 131.507 154.069 144.883 1.00 46.32 194 VAL B CA 1
ATOM 1914 C C . VAL B 2 172 ? 130.964 154.724 143.621 1.00 46.32 194 VAL B C 1
ATOM 1915 O O . VAL B 2 172 ? 130.325 154.077 142.785 1.00 46.32 194 VAL B O 1
ATOM 1919 N N . TRP B 2 173 ? 131.223 156.024 143.491 1.00 50.26 195 TRP B N 1
ATOM 1920 C CA . TRP B 2 173 ? 130.835 156.783 142.311 1.00 50.26 195 TRP B CA 1
ATOM 1921 C C . TRP B 2 173 ? 131.627 158.082 142.293 1.00 50.26 195 TRP B C 1
ATOM 1922 O O . TRP B 2 173 ? 132.072 158.565 143.336 1.00 50.26 195 TRP B O 1
ATOM 1933 N N . VAL B 2 174 ? 131.796 158.640 141.097 1.00 55.19 196 VAL B N 1
ATOM 1934 C CA . VAL B 2 174 ? 132.606 159.833 140.887 1.00 55.19 196 VAL B CA 1
ATOM 1935 C C . VAL B 2 174 ? 131.705 160.969 140.425 1.00 55.19 196 VAL B C 1
ATOM 1936 O O . VAL B 2 174 ? 130.774 160.758 139.639 1.00 55.19 196 VAL B O 1
ATOM 1940 N N . GLU B 2 175 ? 131.976 162.174 140.925 1.00 59.63 197 GLU B N 1
ATOM 1941 C CA . GLU B 2 175 ? 131.231 163.372 140.563 1.00 59.63 197 GLU B CA 1
ATOM 1942 C C . GLU B 2 175 ? 132.162 164.355 139.871 1.00 59.63 197 GLU B C 1
ATOM 1943 O O . GLU B 2 175 ? 133.256 164.637 140.370 1.00 59.63 197 GLU B O 1
ATOM 1949 N N . ALA B 2 176 ? 131.726 164.875 138.727 1.00 64.35 198 ALA B N 1
ATOM 1950 C CA . ALA B 2 176 ? 132.489 165.849 137.959 1.00 64.35 198 ALA B CA 1
ATOM 1951 C C . ALA B 2 176 ? 131.854 167.223 138.129 1.00 64.35 198 ALA B C 1
ATOM 1952 O O . ALA B 2 176 ? 130.663 167.398 137.848 1.00 64.35 198 ALA B O 1
ATOM 1954 N N . GLU B 2 177 ? 132.644 168.191 138.585 1.00 70.72 199 GLU B N 1
ATOM 1955 C CA . GLU B 2 177 ? 132.160 169.540 138.835 1.00 70.72 199 GLU B CA 1
ATOM 1956 C C . GLU B 2 177 ? 133.117 170.558 138.234 1.00 70.72 199 GLU B C 1
ATOM 1957 O O . GLU B 2 177 ? 134.338 170.431 138.367 1.00 70.72 199 GLU B O 1
ATOM 1963 N N . ASN B 2 178 ? 132.553 171.567 137.576 1.00 70.57 200 ASN B N 1
ATOM 1964 C CA . ASN B 2 178 ? 133.322 172.668 137.013 1.00 70.57 200 ASN B CA 1
ATOM 1965 C C . ASN B 2 178 ? 132.527 173.952 137.227 1.00 70.57 200 ASN B C 1
ATOM 1966 O O . ASN B 2 178 ? 131.563 173.988 137.997 1.00 70.57 200 ASN B O 1
ATOM 1971 N N . ALA B 2 179 ? 132.933 175.017 136.541 1.00 66.79 201 ALA B N 1
ATOM 1972 C CA . ALA B 2 179 ? 132.290 176.316 136.680 1.00 66.79 201 ALA B CA 1
ATOM 1973 C C . ALA B 2 179 ? 130.994 176.435 135.884 1.00 66.79 201 ALA B C 1
ATOM 1974 O O . ALA B 2 179 ? 130.443 177.538 135.796 1.00 66.79 201 ALA B O 1
ATOM 1976 N N . LEU B 2 180 ? 130.491 175.341 135.309 1.00 66.99 202 LEU B N 1
ATOM 1977 C CA . LEU B 2 180 ? 129.273 175.386 134.512 1.00 66.99 202 LEU B CA 1
ATOM 1978 C C . LEU B 2 180 ? 128.278 174.277 134.819 1.00 66.99 202 LEU B C 1
ATOM 1979 O O . LEU B 2 180 ? 127.171 174.306 134.270 1.00 66.99 202 LEU B O 1
ATOM 1984 N N . GLY B 2 181 ? 128.623 173.308 135.663 1.00 67.70 203 GLY B N 1
ATOM 1985 C CA . GLY B 2 181 ? 127.696 172.243 135.993 1.00 67.70 203 GLY B CA 1
ATOM 1986 C C . GLY B 2 181 ? 128.308 171.139 136.830 1.00 67.70 203 GLY B C 1
ATOM 1987 O O . GLY B 2 181 ? 129.534 171.012 136.904 1.00 67.70 203 GLY B O 1
ATOM 1988 N N . LYS B 2 182 ? 127.462 170.333 137.466 1.00 63.99 204 LYS B N 1
ATOM 1989 C CA . LYS B 2 182 ? 127.909 169.219 138.294 1.00 63.99 204 LYS B CA 1
ATOM 1990 C C . LYS B 2 182 ? 127.122 167.978 137.903 1.00 63.99 204 LYS B C 1
ATOM 1991 O O . LYS B 2 182 ? 125.888 167.981 137.961 1.00 63.99 204 LYS B O 1
ATOM 1997 N N . VAL B 2 183 ? 127.832 166.925 137.507 1.00 59.55 205 VAL B N 1
ATOM 1998 C CA . VAL B 2 183 ? 127.214 165.672 137.092 1.00 59.55 205 VAL B CA 1
ATOM 1999 C C . VAL B 2 183 ? 128.007 164.519 137.692 1.00 59.55 205 VAL B C 1
ATOM 2000 O O . VAL B 2 183 ? 129.242 164.547 137.721 1.00 59.55 205 VAL B O 1
ATOM 2004 N N . SER B 2 184 ? 127.294 163.511 138.187 1.00 57.18 206 SER B N 1
ATOM 2005 C CA . SER B 2 184 ? 127.897 162.342 138.808 1.00 57.18 206 SER B CA 1
ATOM 2006 C C . SER B 2 184 ? 127.594 161.100 137.982 1.00 57.18 206 SER B C 1
ATOM 2007 O O . SER B 2 184 ? 126.502 160.968 137.420 1.00 57.18 206 SER B O 1
ATOM 2010 N N . SER B 2 185 ? 128.563 160.192 137.914 1.00 56.03 207 SER B N 1
ATOM 2011 C CA . SER B 2 185 ? 128.423 158.979 137.124 1.00 56.03 207 SER B CA 1
ATOM 2012 C C . SER B 2 185 ? 127.548 157.963 137.855 1.00 56.03 207 SER B C 1
ATOM 2013 O O . SER B 2 185 ? 127.021 158.217 138.941 1.00 56.03 207 SER B O 1
ATOM 2016 N N . GLU B 2 186 ? 127.394 156.791 137.247 1.00 53.82 208 GLU B N 1
ATOM 2017 C CA . GLU B 2 186 ? 126.627 155.717 137.856 1.00 53.82 208 GLU B CA 1
ATOM 2018 C C . GLU B 2 186 ? 127.452 155.012 138.925 1.00 53.82 208 GLU B C 1
ATOM 2019 O O . GLU B 2 186 ? 128.680 154.929 138.840 1.00 53.82 208 GLU B O 1
ATOM 2025 N N . SER B 2 187 ? 126.762 154.501 139.939 1.00 48.73 209 SER B N 1
ATOM 2026 C CA . SER B 2 187 ? 127.411 153.827 141.051 1.00 48.73 209 SER B CA 1
ATOM 2027 C C . SER B 2 187 ? 127.473 152.324 140.809 1.00 48.73 209 SER B C 1
ATOM 2028 O O . SER B 2 187 ? 126.579 151.735 140.196 1.00 48.73 209 SER B O 1
ATOM 2031 N N . ILE B 2 188 ? 128.544 151.707 141.302 1.00 46.24 210 ILE B N 1
ATOM 2032 C CA . ILE B 2 188 ? 128.754 150.270 141.189 1.00 46.24 210 ILE B CA 1
ATOM 2033 C C . ILE B 2 188 ? 128.823 149.678 142.589 1.00 46.24 210 ILE B C 1
ATOM 2034 O O . ILE B 2 188 ? 129.382 150.289 143.506 1.00 46.24 210 ILE B O 1
ATOM 2039 N N . ASN B 2 189 ? 128.247 148.489 142.751 1.00 44.12 211 ASN B N 1
ATOM 2040 C CA . ASN B 2 189 ? 128.225 147.781 144.027 1.00 44.12 211 ASN B CA 1
ATOM 2041 C C . ASN B 2 189 ? 128.995 146.479 143.857 1.00 44.12 211 ASN B C 1
ATOM 2042 O O . ASN B 2 189 ? 128.577 145.601 143.094 1.00 44.12 211 ASN B O 1
ATOM 2047 N N . PHE B 2 190 ? 130.116 146.353 144.564 1.00 40.04 212 PHE B N 1
ATOM 2048 C CA . PHE B 2 190 ? 130.993 145.202 144.421 1.00 40.04 212 PHE B CA 1
ATOM 2049 C C . PHE B 2 190 ? 131.584 144.837 145.776 1.00 40.04 212 PHE B C 1
ATOM 2050 O O . PHE B 2 190 ? 131.358 145.511 146.783 1.00 40.04 212 PHE B O 1
ATOM 2058 N N . ASP B 2 191 ? 132.351 143.747 145.786 1.00 41.07 213 ASP B N 1
ATOM 2059 C CA . ASP B 2 191 ? 133.029 143.247 146.970 1.00 41.07 213 ASP B CA 1
ATOM 2060 C C . ASP B 2 191 ? 134.529 143.438 146.820 1.00 41.07 213 ASP B C 1
ATOM 2061 O O . ASP B 2 191 ? 135.096 143.029 145.798 1.00 41.07 213 ASP B O 1
ATOM 2066 N N . PRO B 2 192 ? 135.203 144.053 147.795 1.00 39.82 214 PRO B N 1
ATOM 2067 C CA . PRO B 2 192 ? 136.657 144.250 147.672 1.00 39.82 214 PRO B CA 1
ATOM 2068 C C . PRO B 2 192 ? 137.451 142.959 147.575 1.00 39.82 214 PRO B C 1
ATOM 2069 O O . PRO B 2 192 ? 138.618 143.001 147.168 1.00 39.82 214 PRO B O 1
ATOM 2073 N N . VAL B 2 193 ? 136.867 141.816 147.939 1.00 41.97 215 VAL B N 1
ATOM 2074 C CA . VAL B 2 193 ? 137.589 140.553 147.837 1.00 41.97 215 VAL B CA 1
ATOM 2075 C C . VAL B 2 193 ? 137.543 139.981 146.424 1.00 41.97 215 VAL B C 1
ATOM 2076 O O . VAL B 2 193 ? 138.342 139.095 146.096 1.00 41.97 215 VAL B O 1
ATOM 2080 N N . ASP B 2 194 ? 136.638 140.465 145.576 1.00 44.64 216 ASP B N 1
ATOM 2081 C CA . ASP B 2 194 ? 136.529 139.996 144.202 1.00 44.64 216 ASP B CA 1
ATOM 2082 C C . ASP B 2 194 ? 137.310 140.852 143.214 1.00 44.64 216 ASP B C 1
ATOM 2083 O O . ASP B 2 194 ? 137.235 140.602 142.007 1.00 44.64 216 ASP B O 1
ATOM 2088 N N . LYS B 2 195 ? 138.054 141.852 143.689 1.00 43.03 217 LYS B N 1
ATOM 2089 C CA . LYS B 2 195 ? 138.848 142.719 142.827 1.00 43.03 217 LYS B CA 1
ATOM 2090 C C . LYS B 2 195 ? 140.323 142.708 143.211 1.00 43.03 217 LYS B C 1
ATOM 2091 O O . LYS B 2 195 ? 141.050 143.655 142.897 1.00 43.03 217 LYS B O 1
ATOM 2097 N N . VAL B 2 196 ? 140.779 141.657 143.884 1.00 46.32 218 VAL B N 1
ATOM 2098 C CA . VAL B 2 196 ? 142.146 141.606 144.388 1.00 46.32 218 VAL B CA 1
ATOM 2099 C C . VAL B 2 196 ? 143.072 141.086 143.294 1.00 46.32 218 VAL B C 1
ATOM 2100 O O . VAL B 2 196 ? 142.712 140.180 142.532 1.00 46.32 218 VAL B O 1
ATOM 2104 N N . LYS B 2 197 ? 144.256 141.687 143.192 1.00 51.13 219 LYS B N 1
ATOM 2105 C CA . LYS B 2 197 ? 145.296 141.238 142.272 1.00 51.13 219 LYS B CA 1
ATOM 2106 C C . LYS B 2 197 ? 146.464 140.691 143.081 1.00 51.13 219 LYS B C 1
ATOM 2107 O O . LYS B 2 197 ? 147.253 141.472 143.637 1.00 51.13 219 LYS B O 1
ATOM 2113 N N . PRO B 2 198 ? 146.617 139.375 143.189 1.00 51.50 220 PRO B N 1
ATOM 2114 C CA . PRO B 2 198 ? 147.670 138.820 144.044 1.00 51.50 220 PRO B CA 1
ATOM 2115 C C . PRO B 2 198 ? 149.058 139.077 143.477 1.00 51.50 220 PRO B C 1
ATOM 2116 O O . PRO B 2 198 ? 149.236 139.416 142.306 1.00 51.50 220 PRO B O 1
ATOM 2120 N N . THR B 2 199 ? 150.052 138.915 144.343 1.00 56.71 221 THR B N 1
ATOM 2121 C CA . THR B 2 199 ? 151.434 139.008 143.905 1.00 56.71 221 THR B CA 1
ATOM 2122 C C . THR B 2 199 ? 151.897 137.665 143.341 1.00 56.71 221 THR B C 1
ATOM 2123 O O . THR B 2 199 ? 151.427 136.608 143.774 1.00 56.71 221 THR B O 1
ATOM 2127 N N . PRO B 2 200 ? 152.807 137.678 142.371 1.00 60.09 222 PRO B N 1
ATOM 2128 C CA . PRO B 2 200 ? 153.260 136.425 141.758 1.00 60.09 222 PRO B CA 1
ATOM 2129 C C . PRO B 2 200 ? 153.981 135.553 142.768 1.00 60.09 222 PRO B C 1
ATOM 2130 O O . PRO B 2 200 ? 154.721 136.060 143.624 1.00 60.09 222 PRO B O 1
ATOM 2134 N N . PRO B 2 201 ? 153.780 134.237 142.709 1.00 64.15 223 PRO B N 1
ATOM 2135 C CA . PRO B 2 201 ? 154.462 133.345 143.652 1.00 64.15 223 PRO B CA 1
ATOM 2136 C C . PRO B 2 201 ? 155.972 133.406 143.484 1.00 64.15 223 PRO B C 1
ATOM 2137 O O . PRO B 2 201 ? 156.491 133.621 142.387 1.00 64.15 223 PRO B O 1
ATOM 2141 N N . TYR B 2 202 ? 156.676 133.214 144.591 1.00 67.85 224 TYR B N 1
ATOM 2142 C CA . TYR B 2 202 ? 158.129 133.286 144.629 1.00 67.85 224 TYR B CA 1
ATOM 2143 C C . TYR B 2 202 ? 158.699 131.968 145.142 1.00 67.85 224 TYR B C 1
ATOM 2144 O O . TYR B 2 202 ? 157.966 131.057 145.535 1.00 67.85 224 TYR B O 1
ATOM 2153 N N . ASN B 2 203 ? 160.031 131.882 145.130 1.00 73.49 225 ASN B N 1
ATOM 2154 C CA . ASN B 2 203 ? 160.759 130.684 145.552 1.00 73.49 225 ASN B CA 1
ATOM 2155 C C . ASN B 2 203 ? 160.333 129.462 144.742 1.00 73.49 225 ASN B C 1
ATOM 2156 O O . ASN B 2 203 ? 160.051 128.394 145.290 1.00 73.49 225 ASN B O 1
ATOM 2161 N N . LEU B 2 204 ? 160.288 129.623 143.423 1.00 67.87 226 LEU B N 1
ATOM 2162 C CA . LEU B 2 204 ? 159.935 128.526 142.532 1.00 67.87 226 LEU B CA 1
ATOM 2163 C C . LEU B 2 204 ? 161.131 127.595 142.368 1.00 67.87 226 LEU B C 1
ATOM 2164 O O . LEU B 2 204 ? 162.210 128.028 141.950 1.00 67.87 226 LEU B O 1
ATOM 2169 N N . SER B 2 205 ? 160.942 126.319 142.694 1.00 63.33 227 SER B N 1
ATOM 2170 C CA . SER B 2 205 ? 161.998 125.320 142.610 1.00 63.33 227 SER B CA 1
ATOM 2171 C C . SER B 2 205 ? 161.520 124.126 141.797 1.00 63.33 227 SER B C 1
ATOM 2172 O O . SER B 2 205 ? 160.387 123.663 141.962 1.00 63.33 227 SER B O 1
ATOM 2175 N N . VAL B 2 206 ? 162.389 123.630 140.921 1.00 61.49 228 VAL B N 1
ATOM 2176 C CA . VAL B 2 206 ? 162.099 122.478 140.075 1.00 61.49 228 VAL B CA 1
ATOM 2177 C C . VAL B 2 206 ? 162.993 121.329 140.521 1.00 61.49 228 VAL B C 1
ATOM 2178 O O . VAL B 2 206 ? 164.224 121.445 140.497 1.00 61.49 228 VAL B O 1
ATOM 2182 N N . THR B 2 207 ? 162.376 120.222 140.925 1.00 64.63 229 THR B N 1
ATOM 2183 C CA . THR B 2 207 ? 163.091 119.046 141.399 1.00 64.63 229 THR B CA 1
ATOM 2184 C C . THR B 2 207 ? 162.798 117.864 140.487 1.00 64.63 229 THR B C 1
ATOM 2185 O O . THR B 2 207 ? 161.658 117.668 140.055 1.00 64.63 229 THR B O 1
ATOM 2189 N N . ASN B 2 208 ? 163.831 117.076 140.201 1.00 70.29 230 ASN B N 1
ATOM 2190 C CA . ASN B 2 208 ? 163.698 115.908 139.347 1.00 70.29 230 ASN B CA 1
ATOM 2191 C C . ASN B 2 208 ? 163.369 114.675 140.186 1.00 70.29 230 ASN B C 1
ATOM 2192 O O . ASN B 2 208 ? 163.176 114.750 141.402 1.00 70.29 230 ASN B O 1
ATOM 2197 N N . SER B 2 209 ? 163.301 113.520 139.528 1.00 75.96 231 SER B N 1
ATOM 2198 C CA . SER B 2 209 ? 163.021 112.254 140.192 1.00 75.96 231 SER B CA 1
ATOM 2199 C C . SER B 2 209 ? 163.933 111.177 139.626 1.00 75.96 231 SER B C 1
ATOM 2200 O O . SER B 2 209 ? 164.034 111.023 138.405 1.00 75.96 231 SER B O 1
ATOM 2203 N N . GLU B 2 210 ? 164.585 110.428 140.517 1.00 79.84 232 GLU B N 1
ATOM 2204 C CA . GLU B 2 210 ? 165.530 109.408 140.076 1.00 79.84 232 GLU B CA 1
ATOM 2205 C C . GLU B 2 210 ? 164.818 108.202 139.475 1.00 79.84 232 GLU B C 1
ATOM 2206 O O . GLU B 2 210 ? 165.341 107.576 138.547 1.00 79.84 232 GLU B O 1
ATOM 2212 N N . GLU B 2 211 ? 163.628 107.866 139.976 1.00 80.24 233 GLU B N 1
ATOM 2213 C CA . GLU B 2 211 ? 162.925 106.687 139.482 1.00 80.24 233 GLU B CA 1
ATOM 2214 C C . GLU B 2 211 ? 162.262 106.956 138.135 1.00 80.24 233 GLU B C 1
ATOM 2215 O O . GLU B 2 211 ? 162.374 106.146 137.208 1.00 80.24 233 GLU B O 1
ATOM 2221 N N . LEU B 2 212 ? 161.568 108.084 138.009 1.00 75.23 234 LEU B N 1
ATOM 2222 C CA . LEU B 2 212 ? 160.900 108.470 136.770 1.00 75.23 234 LEU B CA 1
ATOM 2223 C C . LEU B 2 212 ? 161.655 109.648 136.168 1.00 75.23 234 LEU B C 1
ATOM 2224 O O . LEU B 2 212 ? 161.595 110.766 136.691 1.00 75.23 234 LEU B O 1
ATOM 2229 N N . SER B 2 213 ? 162.370 109.395 135.072 1.00 68.90 235 SER B N 1
ATOM 2230 C CA . SER B 2 213 ? 163.132 110.438 134.400 1.00 68.90 235 SER B CA 1
ATOM 2231 C C . SER B 2 213 ? 162.273 111.328 133.512 1.00 68.90 235 SER B C 1
ATOM 2232 O O . SER B 2 213 ? 162.773 112.343 133.014 1.00 68.90 235 SER B O 1
ATOM 2235 N N . SER B 2 214 ? 161.003 110.981 133.303 1.00 66.22 236 SER B N 1
ATOM 2236 C CA . SER B 2 214 ? 160.113 111.736 132.433 1.00 66.22 236 SER B CA 1
ATOM 2237 C C . SER B 2 214 ? 159.176 112.664 133.200 1.00 66.22 236 SER B C 1
ATOM 2238 O O . SER B 2 214 ? 158.170 113.112 132.639 1.00 66.22 236 SER B O 1
ATOM 2241 N N . ILE B 2 215 ? 159.475 112.961 134.466 1.00 63.69 237 ILE B N 1
ATOM 2242 C CA . ILE B 2 215 ? 158.635 113.832 135.275 1.00 63.69 237 ILE B CA 1
ATOM 2243 C C . ILE B 2 215 ? 159.493 114.926 135.894 1.00 63.69 237 ILE B C 1
ATOM 2244 O O . ILE B 2 215 ? 160.716 114.812 135.996 1.00 63.69 237 ILE B O 1
ATOM 2249 N N . LEU B 2 216 ? 158.825 116.000 136.310 1.00 61.77 238 LEU B N 1
ATOM 2250 C CA . LEU B 2 216 ? 159.483 117.121 136.979 1.00 61.77 238 LEU B CA 1
ATOM 2251 C C . LEU B 2 216 ? 158.499 117.706 137.980 1.00 61.77 238 LEU B C 1
ATOM 2252 O O . LEU B 2 216 ? 157.512 118.334 137.584 1.00 61.77 238 LEU B O 1
ATOM 2257 N N . LYS B 2 217 ? 158.764 117.508 139.268 1.00 59.54 239 LYS B N 1
ATOM 2258 C CA . LYS B 2 217 ? 157.874 118.002 140.308 1.00 59.54 239 LYS B CA 1
ATOM 2259 C C . LYS B 2 217 ? 158.120 119.485 140.549 1.00 59.54 239 LYS B C 1
ATOM 2260 O O . LYS B 2 217 ? 159.267 119.919 140.699 1.00 59.54 239 LYS B O 1
ATOM 2266 N N . LEU B 2 218 ? 157.042 120.260 140.586 1.00 59.29 240 LEU B N 1
ATOM 2267 C CA . LEU B 2 218 ? 157.111 121.695 140.815 1.00 59.29 240 LEU B CA 1
ATOM 2268 C C . LEU B 2 218 ? 156.860 122.003 142.286 1.00 59.29 240 LEU B C 1
ATOM 2269 O O . LEU B 2 218 ? 156.193 121.244 142.993 1.00 59.29 240 LEU B O 1
ATOM 2274 N N . SER B 2 219 ? 157.404 123.128 142.741 1.00 60.85 241 SER B N 1
ATOM 2275 C CA . SER B 2 219 ? 157.253 123.542 144.132 1.00 60.85 241 SER B CA 1
ATOM 2276 C C . SER B 2 219 ? 157.321 125.058 144.202 1.00 60.85 241 SER B C 1
ATOM 2277 O O . SER B 2 219 ? 158.275 125.659 143.699 1.00 60.85 241 SER B O 1
ATOM 2280 N N . TRP B 2 220 ? 156.316 125.669 144.823 1.00 61.15 242 TRP B N 1
ATOM 2281 C CA . TRP B 2 220 ? 156.278 127.114 144.986 1.00 61.15 242 TRP B CA 1
ATOM 2282 C C . TRP B 2 220 ? 155.480 127.446 146.237 1.00 61.15 242 TRP B C 1
ATOM 2283 O O . TRP B 2 220 ? 154.796 126.594 146.810 1.00 61.15 242 TRP B O 1
ATOM 2294 N N . VAL B 2 221 ? 155.576 128.703 146.658 1.00 64.46 243 VAL B N 1
ATOM 2295 C CA . VAL B 2 221 ? 154.838 129.205 147.809 1.00 64.46 243 VAL B CA 1
ATOM 2296 C C . VAL B 2 221 ? 154.055 130.437 147.378 1.00 64.46 243 VAL B C 1
ATOM 2297 O O . VAL B 2 221 ? 154.497 131.213 146.525 1.00 64.46 243 VAL B O 1
ATOM 2301 N N . SER B 2 222 ? 152.872 130.603 147.963 1.00 63.85 244 SER B N 1
ATOM 2302 C CA . SER B 2 222 ? 151.987 131.711 147.647 1.00 63.85 244 SER B CA 1
ATOM 2303 C C . SER B 2 222 ? 151.645 132.480 148.915 1.00 63.85 244 SER B C 1
ATOM 2304 O O . SER B 2 222 ? 151.549 131.904 150.003 1.00 63.85 244 SER B O 1
ATOM 2307 N N . SER B 2 223 ? 151.461 133.792 148.764 1.00 65.49 245 SER B N 1
ATOM 2308 C CA . SER B 2 223 ? 151.118 134.629 149.909 1.00 65.49 245 SER B CA 1
ATOM 2309 C C . SER B 2 223 ? 149.682 134.381 150.353 1.00 65.49 245 SER B C 1
ATOM 2310 O O . SER B 2 223 ? 149.432 133.959 151.488 1.00 65.49 245 SER B O 1
ATOM 2313 N N . GLY B 2 224 ? 148.723 134.634 149.465 1.00 64.34 246 GLY B N 1
ATOM 2314 C CA . GLY B 2 224 ? 147.326 134.395 149.776 1.00 64.34 246 GLY B CA 1
ATOM 2315 C C . GLY B 2 224 ? 146.779 135.215 150.920 1.00 64.34 246 GLY B C 1
ATOM 2316 O O . GLY B 2 224 ? 145.813 134.795 151.563 1.00 64.34 246 GLY B O 1
ATOM 2317 N N . LEU B 2 225 ? 147.374 136.379 151.193 1.00 62.66 247 LEU B N 1
ATOM 2318 C CA . LEU B 2 225 ? 146.940 137.259 152.282 1.00 62.66 247 LEU B CA 1
ATOM 2319 C C . LEU B 2 225 ? 146.960 136.532 153.625 1.00 62.66 247 LEU B C 1
ATOM 2320 O O . LEU B 2 225 ? 146.081 136.721 154.468 1.00 62.66 247 LEU B O 1
ATOM 2325 N N . GLY B 2 226 ? 147.971 135.691 153.825 1.00 64.49 248 GLY B N 1
ATOM 2326 C CA . GLY B 2 226 ? 148.076 134.937 155.057 1.00 64.49 248 GLY B CA 1
ATOM 2327 C C . GLY B 2 226 ? 147.175 133.728 155.135 1.00 64.49 248 GLY B C 1
ATOM 2328 O O . GLY B 2 226 ? 146.778 133.330 156.234 1.00 64.49 248 GLY B O 1
ATOM 2329 N N . GLY B 2 227 ? 146.835 133.129 153.996 1.00 63.79 249 GLY B N 1
ATOM 2330 C CA . GLY B 2 227 ? 145.971 131.968 153.987 1.00 63.79 249 GLY B CA 1
ATOM 2331 C C . GLY B 2 227 ? 144.495 132.276 153.920 1.00 63.79 249 GLY B C 1
ATOM 2332 O O . GLY B 2 227 ? 143.683 131.477 154.402 1.00 63.79 249 GLY B O 1
ATOM 2333 N N . LEU B 2 228 ? 144.116 133.411 153.336 1.00 60.18 250 LEU B N 1
ATOM 2334 C CA . LEU B 2 228 ? 142.720 133.820 153.260 1.00 60.18 250 LEU B CA 1
ATOM 2335 C C . LEU B 2 228 ? 142.065 133.486 151.927 1.00 60.18 250 LEU B C 1
ATOM 2336 O O . LEU B 2 228 ? 140.867 133.185 151.899 1.00 60.18 250 LEU B O 1
ATOM 2341 N N . LEU B 2 229 ? 142.815 133.522 150.830 1.00 59.14 251 LEU B N 1
ATOM 2342 C CA . LEU B 2 229 ? 142.275 133.308 149.494 1.00 59.14 251 LEU B CA 1
ATOM 2343 C C . LEU B 2 229 ? 142.784 131.990 148.929 1.00 59.14 251 LEU B C 1
ATOM 2344 O O . LEU B 2 229 ? 143.992 131.733 148.934 1.00 59.14 251 LEU B O 1
ATOM 2349 N N . ASP B 2 230 ? 141.862 131.162 148.445 1.00 59.09 252 ASP B N 1
ATOM 2350 C CA . ASP B 2 230 ? 142.220 129.942 147.729 1.00 59.09 252 ASP B CA 1
ATOM 2351 C C . ASP B 2 230 ? 142.543 130.310 146.286 1.00 59.09 252 ASP B C 1
ATOM 2352 O O . ASP B 2 230 ? 141.652 130.694 145.522 1.00 59.09 252 ASP B O 1
ATOM 2357 N N . LEU B 2 231 ? 143.814 130.201 145.912 1.00 54.12 253 LEU B N 1
ATOM 2358 C CA . LEU B 2 231 ? 144.289 130.655 144.612 1.00 54.12 253 LEU B CA 1
ATOM 2359 C C . LEU B 2 231 ? 144.554 129.468 143.698 1.00 54.12 253 LEU B C 1
ATOM 2360 O O . LEU B 2 231 ? 145.212 128.503 144.100 1.00 54.12 253 LEU B O 1
ATOM 2365 N N . LYS B 2 232 ? 144.039 129.541 142.474 1.00 52.47 254 LYS B N 1
ATOM 2366 C CA . LYS B 2 232 ? 144.386 128.600 141.421 1.00 52.47 254 LYS B CA 1
ATOM 2367 C C . LYS B 2 232 ? 145.449 129.218 140.521 1.00 52.47 254 LYS B C 1
ATOM 2368 O O . LYS B 2 232 ? 145.525 130.440 140.371 1.00 52.47 254 LYS B O 1
ATOM 2374 N N . SER B 2 233 ? 146.276 128.364 139.926 1.00 53.94 255 SER B N 1
ATOM 2375 C CA . SER B 2 233 ? 147.466 128.810 139.221 1.00 53.94 255 SER B CA 1
ATOM 2376 C C . SER B 2 233 ? 147.432 128.387 137.758 1.00 53.94 255 SER B C 1
ATOM 2377 O O . SER B 2 233 ? 146.657 127.517 137.353 1.00 53.94 255 SER B O 1
ATOM 2380 N N . ASP B 2 234 ? 148.294 129.028 136.970 1.00 55.91 256 ASP B N 1
ATOM 2381 C CA . ASP B 2 234 ? 148.480 128.715 135.558 1.00 55.91 256 ASP B CA 1
ATOM 2382 C C . ASP B 2 234 ? 149.964 128.485 135.317 1.00 55.91 256 ASP B C 1
ATOM 2383 O O . ASP B 2 234 ? 150.778 129.382 135.562 1.00 55.91 256 ASP B O 1
ATOM 2388 N N . ILE B 2 235 ? 150.314 127.295 134.838 1.00 59.27 257 ILE B N 1
ATOM 2389 C CA . ILE B 2 235 ? 151.703 126.879 134.677 1.00 59.27 257 ILE B CA 1
ATOM 2390 C C . ILE B 2 235 ? 152.019 126.780 133.192 1.00 59.27 257 ILE B C 1
ATOM 2391 O O . ILE B 2 235 ? 151.293 126.121 132.438 1.00 59.27 257 ILE B O 1
ATOM 2396 N N . GLN B 2 236 ? 153.103 127.430 132.776 1.00 58.40 258 GLN B N 1
ATOM 2397 C CA . GLN B 2 236 ? 153.602 127.352 131.411 1.00 58.40 258 GLN B CA 1
ATOM 2398 C C . GLN B 2 236 ? 155.052 126.893 131.428 1.00 58.40 258 GLN B C 1
ATOM 2399 O O . GLN B 2 236 ? 155.854 127.371 132.236 1.00 58.40 258 GLN B O 1
ATOM 2405 N N . TYR B 2 237 ? 155.386 125.967 130.532 1.00 58.95 259 TYR B N 1
ATOM 2406 C CA . TYR B 2 237 ? 156.725 125.405 130.455 1.00 58.95 259 TYR B CA 1
ATOM 2407 C C . TYR B 2 237 ? 157.205 125.403 129.011 1.00 58.95 259 TYR B C 1
ATOM 2408 O O . TYR B 2 237 ? 156.404 125.397 128.073 1.00 58.95 259 TYR B O 1
ATOM 2417 N N . ARG B 2 238 ? 158.524 125.404 128.846 1.00 63.09 260 ARG B N 1
ATOM 2418 C CA . ARG B 2 238 ? 159.138 125.369 127.527 1.00 63.09 260 ARG B CA 1
ATOM 2419 C C . ARG B 2 238 ? 160.564 124.858 127.674 1.00 63.09 260 ARG B C 1
ATOM 2420 O O . ARG B 2 238 ? 161.100 124.763 128.779 1.00 63.09 260 ARG B O 1
ATOM 2428 N N . THR B 2 239 ? 161.172 124.531 126.538 1.00 66.88 261 THR B N 1
ATOM 2429 C CA . THR B 2 239 ? 162.558 124.086 126.512 1.00 66.88 261 THR B CA 1
ATOM 2430 C C . THR B 2 239 ? 163.464 125.318 126.583 1.00 66.88 261 THR B C 1
ATOM 2431 O O . THR B 2 239 ? 163.005 126.440 126.812 1.00 66.88 261 THR B O 1
ATOM 2435 N N . LYS B 2 240 ? 164.769 125.128 126.394 1.00 70.05 262 LYS B N 1
ATOM 2436 C CA . LYS B 2 240 ? 165.712 126.236 126.436 1.00 70.05 262 LYS B CA 1
ATOM 2437 C C . LYS B 2 240 ? 165.996 126.841 125.067 1.00 70.05 262 LYS B C 1
ATOM 2438 O O . LYS B 2 240 ? 166.459 127.984 124.998 1.00 70.05 262 LYS B O 1
ATOM 2444 N N . ASP B 2 241 ? 165.726 126.111 123.985 1.00 74.22 263 ASP B N 1
ATOM 2445 C CA . ASP B 2 241 ? 165.993 126.604 122.640 1.00 74.22 263 ASP B CA 1
ATOM 2446 C C . ASP B 2 241 ? 164.752 127.120 121.925 1.00 74.22 263 ASP B C 1
ATOM 2447 O O . ASP B 2 241 ? 164.887 127.862 120.947 1.00 74.22 263 ASP B O 1
ATOM 2452 N N . ALA B 2 242 ? 163.560 126.752 122.382 1.00 70.37 264 ALA B N 1
ATOM 2453 C CA . ALA B 2 242 ? 162.327 127.176 121.739 1.00 70.37 264 ALA B CA 1
ATOM 2454 C C . ALA B 2 242 ? 161.833 128.486 122.337 1.00 70.37 264 ALA B C 1
ATOM 2455 O O . ALA B 2 242 ? 162.077 128.791 123.507 1.00 70.37 264 ALA B O 1
ATOM 2457 N N . SER B 2 243 ? 161.130 129.264 121.514 1.00 70.03 265 SER B N 1
ATOM 2458 C CA . SER B 2 243 ? 160.582 130.545 121.939 1.00 70.03 265 SER B CA 1
ATOM 2459 C C . SER B 2 243 ? 159.113 130.471 122.327 1.00 70.03 265 SER B C 1
ATOM 2460 O O . SER B 2 243 ? 158.660 131.276 123.147 1.00 70.03 265 SER B O 1
ATOM 2463 N N . THR B 2 244 ? 158.363 129.531 121.761 1.00 68.77 266 THR B N 1
ATOM 2464 C CA . THR B 2 244 ? 156.958 129.378 122.104 1.00 68.77 266 THR B CA 1
ATOM 2465 C C . THR B 2 244 ? 156.810 128.686 123.453 1.00 68.77 266 THR B C 1
ATOM 2466 O O . THR B 2 244 ? 157.649 127.875 123.857 1.00 68.77 266 THR B O 1
ATOM 2470 N N . TRP B 2 245 ? 155.729 129.015 124.151 1.00 61.40 267 TRP B N 1
ATOM 2471 C CA . TRP B 2 245 ? 155.435 128.460 125.464 1.00 61.40 267 TRP B CA 1
ATOM 2472 C C . TRP B 2 245 ? 154.255 127.505 125.357 1.00 61.40 267 TRP B C 1
ATOM 2473 O O . TRP B 2 245 ? 153.219 127.855 124.781 1.00 61.40 267 TRP B O 1
ATOM 2484 N N . ILE B 2 246 ? 154.414 126.308 125.910 1.00 60.06 268 ILE B N 1
ATOM 2485 C CA . ILE B 2 246 ? 153.362 125.299 125.927 1.00 60.06 268 ILE B CA 1
ATOM 2486 C C . ILE B 2 246 ? 152.650 125.386 127.268 1.00 60.06 268 ILE B C 1
ATOM 2487 O O . ILE B 2 246 ? 153.286 125.297 128.325 1.00 60.06 268 ILE B O 1
ATOM 2492 N N . GLN B 2 247 ? 151.333 125.561 127.230 1.00 62.51 269 GLN B N 1
ATOM 2493 C CA . GLN B 2 247 ? 150.529 125.708 128.434 1.00 62.51 269 GLN B CA 1
ATOM 2494 C C . GLN B 2 247 ? 149.842 124.388 128.758 1.00 62.51 269 GLN B C 1
ATOM 2495 O O . GLN B 2 247 ? 149.267 123.748 127.872 1.00 62.51 269 GLN B O 1
ATOM 2501 N N . VAL B 2 248 ? 149.908 123.988 130.023 1.00 64.96 270 VAL B N 1
ATOM 2502 C CA . VAL B 2 248 ? 149.255 122.770 130.494 1.00 64.96 270 VAL B CA 1
ATOM 2503 C C . VAL B 2 248 ? 147.751 123.016 130.533 1.00 64.96 270 VAL B C 1
ATOM 2504 O O . VAL B 2 248 ? 147.321 124.177 130.591 1.00 64.96 270 VAL B O 1
ATOM 2508 N N . PRO B 2 249 ? 146.920 121.975 130.483 1.00 68.77 271 PRO B N 1
ATOM 2509 C CA . PRO B 2 249 ? 145.469 122.189 130.574 1.00 68.77 271 PRO B CA 1
ATOM 2510 C C . PRO B 2 249 ? 145.091 122.857 131.888 1.00 68.77 271 PRO B C 1
ATOM 2511 O O . PRO B 2 249 ? 145.484 122.413 132.969 1.00 68.77 271 PRO B O 1
ATOM 2515 N N . LEU B 2 250 ? 144.318 123.940 131.783 1.00 69.54 272 LEU B N 1
ATOM 2516 C CA . LEU B 2 250 ? 143.959 124.723 132.959 1.00 69.54 272 LEU B CA 1
ATOM 2517 C C . LEU B 2 250 ? 143.039 123.965 133.908 1.00 69.54 272 LEU B C 1
ATOM 2518 O O . LEU B 2 250 ? 142.957 124.324 135.087 1.00 69.54 272 LEU B O 1
ATOM 2523 N N . GLU B 2 251 ? 142.350 122.929 133.426 1.00 73.07 273 GLU B N 1
ATOM 2524 C CA . GLU B 2 251 ? 141.466 122.164 134.301 1.00 73.07 273 GLU B CA 1
ATOM 2525 C C . GLU B 2 251 ? 142.249 121.351 135.324 1.00 73.07 273 GLU B C 1
ATOM 2526 O O . GLU B 2 251 ? 141.721 121.032 136.395 1.00 73.07 273 GLU B O 1
ATOM 2532 N N . ASP B 2 252 ? 143.501 121.006 135.017 1.00 72.32 274 ASP B N 1
ATOM 2533 C CA . ASP B 2 252 ? 144.308 120.201 135.925 1.00 72.32 274 ASP B CA 1
ATOM 2534 C C . ASP B 2 252 ? 144.866 121.002 137.094 1.00 72.32 274 ASP B C 1
ATOM 2535 O O . ASP B 2 252 ? 145.274 120.405 138.095 1.00 72.32 274 ASP B O 1
ATOM 2540 N N . THR B 2 253 ? 144.897 122.328 136.993 1.00 67.69 275 THR B N 1
ATOM 2541 C CA . THR B 2 253 ? 145.448 123.192 138.030 1.00 67.69 275 THR B CA 1
ATOM 2542 C C . THR B 2 253 ? 144.370 124.092 138.623 1.00 67.69 275 THR B C 1
ATOM 2543 O O . THR B 2 253 ? 144.591 125.281 138.864 1.00 67.69 275 THR B O 1
ATOM 2547 N N . MET B 2 254 ? 143.186 123.533 138.866 1.00 67.51 276 MET B N 1
ATOM 2548 C CA . MET B 2 254 ? 142.090 124.303 139.441 1.00 67.51 276 MET B CA 1
ATOM 2549 C C . MET B 2 254 ? 142.020 124.192 140.957 1.00 67.51 276 MET B C 1
ATOM 2550 O O . MET B 2 254 ? 141.553 125.128 141.617 1.00 67.51 276 MET B O 1
ATOM 2555 N N . SER B 2 255 ? 142.469 123.077 141.524 1.00 65.22 277 SER B N 1
ATOM 2556 C CA . SER B 2 255 ? 142.418 122.906 142.969 1.00 65.22 277 SER B CA 1
ATOM 2557 C C . SER B 2 255 ? 143.547 123.689 143.636 1.00 65.22 277 SER B C 1
ATOM 2558 O O . SER B 2 255 ? 144.652 123.769 143.093 1.00 65.22 277 SER B O 1
ATOM 2561 N N . PRO B 2 256 ? 143.296 124.278 144.806 1.00 64.45 278 PRO B N 1
ATOM 2562 C CA . PRO B 2 256 ? 144.358 125.004 145.522 1.00 64.45 278 PRO B CA 1
ATOM 2563 C C . PRO B 2 256 ? 145.454 124.049 145.970 1.00 64.45 278 PRO B C 1
ATOM 2564 O O . PRO B 2 256 ? 145.204 123.108 146.725 1.00 64.45 278 PRO B O 1
ATOM 2568 N N . ARG B 2 257 ? 146.674 124.298 145.500 1.00 66.60 279 ARG B N 1
ATOM 2569 C CA . ARG B 2 257 ? 147.804 123.437 145.816 1.00 66.60 279 ARG B CA 1
ATOM 2570 C C . ARG B 2 257 ? 149.087 124.237 145.658 1.00 66.60 279 ARG B C 1
ATOM 2571 O O . ARG B 2 257 ? 149.096 125.322 145.071 1.00 66.60 279 ARG B O 1
ATOM 2579 N N . THR B 2 258 ? 150.175 123.685 146.195 1.00 62.90 280 THR B N 1
ATOM 2580 C CA . THR B 2 258 ? 151.489 124.311 146.108 1.00 62.90 280 THR B CA 1
ATOM 2581 C C . THR B 2 258 ? 152.509 123.435 145.392 1.00 62.90 280 THR B C 1
ATOM 2582 O O . THR B 2 258 ? 153.714 123.689 145.503 1.00 62.90 280 THR B O 1
ATOM 2586 N N . SER B 2 259 ? 152.064 122.413 144.665 1.00 61.79 281 SER B N 1
ATOM 2587 C CA . SER B 2 259 ? 152.975 121.534 143.948 1.00 61.79 281 SER B CA 1
ATOM 2588 C C . SER B 2 259 ? 152.229 120.885 142.794 1.00 61.79 281 SER B C 1
ATOM 2589 O O . SER B 2 259 ? 151.020 120.652 142.872 1.00 61.79 281 SER B O 1
ATOM 2592 N N . PHE B 2 260 ? 152.965 120.595 141.723 1.00 60.24 282 PHE B N 1
ATOM 2593 C CA . PHE B 2 260 ? 152.397 119.949 140.550 1.00 60.24 282 PHE B CA 1
ATOM 2594 C C . PHE B 2 260 ? 153.485 119.140 139.861 1.00 60.24 282 PHE B C 1
ATOM 2595 O O . PHE B 2 260 ? 154.645 119.559 139.820 1.00 60.24 282 PHE B O 1
ATOM 2603 N N . THR B 2 261 ? 153.105 117.985 139.322 1.00 61.71 283 THR B N 1
ATOM 2604 C CA . THR B 2 261 ? 154.038 117.064 138.680 1.00 61.71 283 THR B CA 1
ATOM 2605 C C . THR B 2 261 ? 153.768 117.058 137.180 1.00 61.71 283 THR B C 1
ATOM 2606 O O . THR B 2 261 ? 152.752 116.517 136.729 1.00 61.71 283 THR B O 1
ATOM 2610 N N . VAL B 2 262 ? 154.677 117.651 136.414 1.00 61.21 284 VAL B N 1
ATOM 2611 C CA . VAL B 2 262 ? 154.553 117.684 134.961 1.00 61.21 284 VAL B CA 1
ATOM 2612 C C . VAL B 2 262 ? 155.062 116.368 134.391 1.00 61.21 284 VAL B C 1
ATOM 2613 O O . VAL B 2 262 ? 156.161 115.915 134.731 1.00 61.21 284 VAL B O 1
ATOM 2617 N N . GLN B 2 263 ? 154.268 115.753 133.523 1.00 67.28 285 GLN B N 1
ATOM 2618 C CA . GLN B 2 263 ? 154.598 114.470 132.924 1.00 67.28 285 GLN B CA 1
ATOM 2619 C C . GLN B 2 263 ? 154.795 114.624 131.419 1.00 67.28 285 GLN B C 1
ATOM 2620 O O . GLN B 2 263 ? 154.618 115.705 130.849 1.00 67.28 285 GLN B O 1
ATOM 2626 N N . ASP B 2 264 ? 155.170 113.514 130.781 1.00 71.73 286 ASP B N 1
ATOM 2627 C CA . ASP B 2 264 ? 155.418 113.453 129.341 1.00 71.73 286 ASP B CA 1
ATOM 2628 C C . ASP B 2 264 ? 156.486 114.473 128.935 1.00 71.73 286 ASP B C 1
ATOM 2629 O O . ASP B 2 264 ? 156.245 115.400 128.159 1.00 71.73 286 ASP B O 1
ATOM 2634 N N . LEU B 2 265 ? 157.683 114.286 129.485 1.00 67.87 287 LEU B N 1
ATOM 2635 C CA . LEU B 2 265 ? 158.829 115.127 129.180 1.00 67.87 287 LEU B CA 1
ATOM 2636 C C . LEU B 2 265 ? 159.977 114.270 128.666 1.00 67.87 287 LEU B C 1
ATOM 2637 O O . LEU B 2 265 ? 160.068 113.073 128.955 1.00 67.87 287 LEU B O 1
ATOM 2642 N N . LYS B 2 266 ? 160.861 114.901 127.903 1.00 71.40 288 LYS B N 1
ATOM 2643 C CA . LYS B 2 266 ? 161.979 114.188 127.302 1.00 71.40 288 LYS B CA 1
ATOM 2644 C C . LYS B 2 266 ? 163.085 113.968 128.333 1.00 71.40 288 LYS B C 1
ATOM 2645 O O . LYS B 2 266 ? 163.401 114.874 129.108 1.00 71.40 288 LYS B O 1
ATOM 2651 N N . PRO B 2 267 ? 163.679 112.775 128.368 1.00 70.44 289 PRO B N 1
ATOM 2652 C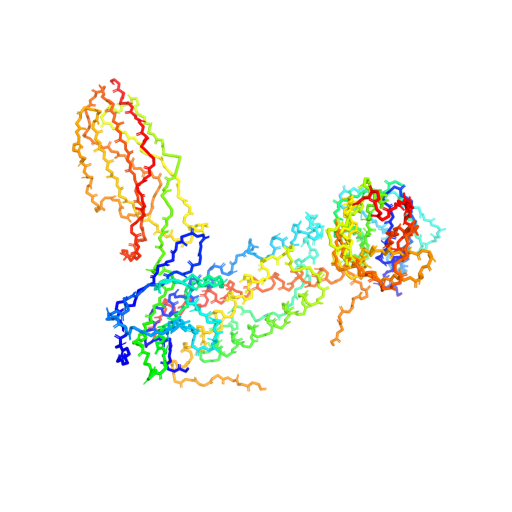 CA . PRO B 2 267 ? 164.751 112.515 129.336 1.00 70.44 289 PRO B CA 1
ATOM 2653 C C . PRO B 2 267 ? 166.004 113.317 129.020 1.00 70.44 289 PRO B C 1
ATOM 2654 O O . PRO B 2 267 ? 166.359 113.518 127.856 1.00 70.44 289 PRO B O 1
ATOM 2658 N N . PHE B 2 268 ? 166.671 113.775 130.082 1.00 73.46 290 PHE B N 1
ATOM 2659 C CA . PHE B 2 268 ? 167.936 114.508 129.982 1.00 73.46 290 PHE B CA 1
ATOM 2660 C C . PHE B 2 268 ? 167.779 115.779 129.149 1.00 73.46 290 PHE B C 1
ATOM 2661 O O . PHE B 2 268 ? 168.468 115.986 128.149 1.00 73.46 290 PHE B O 1
ATOM 2669 N N . THR B 2 269 ? 166.856 116.640 129.574 1.00 69.88 291 THR B N 1
ATOM 2670 C CA . THR B 2 269 ? 166.612 117.910 128.907 1.00 69.88 291 THR B CA 1
ATOM 2671 C C . THR B 2 269 ? 166.259 118.962 129.948 1.00 69.88 291 THR B C 1
ATOM 2672 O O . THR B 2 269 ? 165.548 118.673 130.914 1.00 69.88 291 THR B O 1
ATOM 2676 N N . GLU B 2 270 ? 166.760 120.177 129.747 1.00 67.75 292 GLU B N 1
ATOM 2677 C CA . GLU B 2 270 ? 166.487 121.283 130.652 1.00 67.75 292 GLU B CA 1
ATOM 2678 C C . GLU B 2 270 ? 165.200 121.993 130.250 1.00 67.75 292 GLU B C 1
ATOM 2679 O O . GLU B 2 270 ? 164.801 121.983 129.082 1.00 67.75 292 GLU B O 1
ATOM 2685 N N . TYR B 2 271 ? 164.550 122.613 131.233 1.00 61.22 293 TYR B N 1
ATOM 2686 C CA . TYR B 2 271 ? 163.283 123.293 131.008 1.00 61.22 293 TYR B CA 1
ATOM 2687 C C . TYR B 2 271 ? 163.215 124.551 131.862 1.00 61.22 293 TYR B C 1
ATOM 2688 O O . TYR B 2 271 ? 163.943 124.700 132.846 1.00 61.22 293 TYR B O 1
ATOM 2697 N N . VAL B 2 272 ? 162.325 125.460 131.466 1.00 59.74 294 VAL B N 1
ATOM 2698 C CA . VAL B 2 272 ? 162.095 126.716 132.168 1.00 59.74 294 VAL B CA 1
ATOM 2699 C C . VAL B 2 272 ? 160.610 126.818 132.489 1.00 59.74 294 VAL B C 1
ATOM 2700 O O . VAL B 2 272 ? 159.763 126.460 131.663 1.00 59.74 294 VAL B O 1
ATOM 2704 N N . PHE B 2 273 ? 160.293 127.307 133.687 1.00 58.17 295 PHE B N 1
ATOM 2705 C CA . PHE B 2 273 ? 158.918 127.371 134.160 1.00 58.17 295 PHE B CA 1
ATOM 2706 C C . PHE B 2 273 ? 158.581 128.779 134.629 1.00 58.17 295 PHE B C 1
ATOM 2707 O O . PHE B 2 273 ? 159.462 129.555 135.008 1.00 58.17 295 PHE B O 1
ATOM 2715 N N . ARG B 2 274 ? 157.288 129.096 134.599 1.00 56.99 296 ARG B N 1
ATOM 2716 C CA . ARG B 2 274 ? 156.769 130.356 135.113 1.00 56.99 296 ARG B CA 1
ATOM 2717 C C . ARG B 2 274 ? 155.309 130.149 135.486 1.00 56.99 296 ARG B C 1
ATOM 2718 O O . ARG B 2 274 ? 154.620 129.314 134.894 1.00 56.99 296 ARG B O 1
ATOM 2726 N N . ILE B 2 275 ? 154.841 130.917 136.473 1.00 55.92 297 ILE B N 1
ATOM 2727 C CA . ILE B 2 275 ? 153.522 130.706 137.055 1.00 55.92 297 ILE B CA 1
ATOM 2728 C C . ILE B 2 275 ? 152.884 132.044 137.411 1.00 55.92 297 ILE B C 1
ATOM 2729 O O . ILE B 2 275 ? 153.562 133.057 137.597 1.00 55.92 297 ILE B O 1
ATOM 2734 N N . ARG B 2 276 ? 151.554 132.033 137.489 1.00 53.52 298 ARG B N 1
ATOM 2735 C CA . ARG B 2 276 ? 150.773 133.178 137.935 1.00 53.52 298 ARG B CA 1
ATOM 2736 C C . ARG B 2 276 ? 149.478 132.665 138.547 1.00 53.52 298 ARG B C 1
ATOM 2737 O O . ARG B 2 276 ? 148.934 131.646 138.114 1.00 53.52 298 ARG B O 1
ATOM 2745 N N . SER B 2 277 ? 148.987 133.378 139.557 1.00 51.69 299 SER B N 1
ATOM 2746 C CA . SER B 2 277 ? 147.866 132.914 140.359 1.00 51.69 299 SER B CA 1
ATOM 2747 C C . SER B 2 277 ? 146.672 133.851 140.228 1.00 51.69 299 SER B C 1
ATOM 2748 O O . SER B 2 277 ? 146.809 135.030 139.890 1.00 51.69 299 SER B O 1
ATOM 2751 N N . ILE B 2 278 ? 145.490 133.298 140.508 1.00 50.02 300 ILE B N 1
ATOM 2752 C CA . ILE B 2 278 ? 144.238 134.046 140.505 1.00 50.02 300 ILE B CA 1
ATOM 2753 C C . ILE B 2 278 ? 143.285 133.360 141.475 1.00 50.02 300 ILE B C 1
ATOM 2754 O O . ILE B 2 278 ? 143.505 132.220 141.890 1.00 50.02 300 ILE B O 1
ATOM 2759 N N . LYS B 2 279 ? 142.219 134.067 141.845 1.00 51.52 301 LYS B N 1
ATOM 2760 C CA . LYS B 2 279 ? 141.253 133.530 142.794 1.00 51.52 301 LYS B CA 1
ATOM 2761 C C . LYS B 2 279 ? 140.569 132.287 142.230 1.00 51.52 301 LYS B C 1
ATOM 2762 O O . LYS B 2 279 ? 140.451 132.112 141.015 1.00 51.52 301 LYS B O 1
ATOM 2768 N N . ASP B 2 280 ? 140.117 131.417 143.137 1.00 54.32 302 ASP B N 1
ATOM 2769 C CA . ASP B 2 280 ? 139.516 130.150 142.726 1.00 54.32 302 ASP B CA 1
ATOM 2770 C C . ASP B 2 280 ? 138.210 130.368 141.972 1.00 54.32 302 ASP B C 1
ATOM 2771 O O . ASP B 2 280 ? 137.927 129.664 140.996 1.00 54.32 302 ASP B O 1
ATOM 2776 N N . SER B 2 281 ? 137.403 131.337 142.403 1.00 54.11 303 SER B N 1
ATOM 2777 C CA . SER B 2 281 ? 136.103 131.575 141.785 1.00 54.11 303 SER B CA 1
ATOM 2778 C C . SER B 2 281 ? 136.202 132.179 140.391 1.00 54.11 303 SER B C 1
ATOM 2779 O O . SER B 2 281 ? 135.161 132.462 139.788 1.00 54.11 303 SER B O 1
ATOM 2782 N N . GLY B 2 282 ? 137.408 132.380 139.863 1.00 53.61 304 GLY B N 1
ATOM 2783 C CA . GLY B 2 282 ? 137.579 132.964 138.552 1.00 53.61 304 GLY B CA 1
ATOM 2784 C C . GLY B 2 282 ? 137.453 134.470 138.496 1.00 53.61 304 GLY B C 1
ATOM 2785 O O . GLY B 2 282 ? 137.659 135.050 137.423 1.00 53.61 304 GLY B O 1
ATOM 2786 N N . LYS B 2 283 ? 137.125 135.121 139.608 1.00 53.36 305 LYS B N 1
ATOM 2787 C CA . LYS B 2 283 ? 137.005 136.568 139.646 1.00 53.36 305 LYS B CA 1
ATOM 2788 C C . LYS B 2 283 ? 138.357 137.195 139.981 1.00 53.36 305 LYS B C 1
ATOM 2789 O O . LYS B 2 283 ? 139.344 136.506 140.247 1.00 53.36 305 LYS B O 1
ATOM 2795 N N . GLY B 2 284 ? 138.404 138.523 139.969 1.00 48.01 306 GLY B N 1
ATOM 2796 C CA . GLY B 2 284 ? 139.643 139.230 140.220 1.00 48.01 306 GLY B CA 1
ATOM 2797 C C . GLY B 2 284 ? 140.453 139.455 138.961 1.00 48.01 306 GLY B C 1
ATOM 2798 O O . GLY B 2 284 ? 139.892 139.568 137.867 1.00 48.01 306 GLY B O 1
ATOM 2799 N N . TYR B 2 285 ? 141.776 139.521 139.099 1.00 47.21 307 TYR B N 1
ATOM 2800 C CA . TYR B 2 285 ? 142.660 139.755 137.968 1.00 47.21 307 TYR B CA 1
ATOM 2801 C C . TYR B 2 285 ? 143.855 138.818 138.057 1.00 47.21 307 TYR B C 1
ATOM 2802 O O . TYR B 2 285 ? 144.329 138.495 139.149 1.00 47.21 307 TYR B O 1
ATOM 2811 N N . TRP B 2 286 ? 144.335 138.386 136.894 1.00 48.91 308 TRP B N 1
ATOM 2812 C CA . TRP B 2 286 ? 145.498 137.511 136.843 1.00 48.91 308 TRP B CA 1
ATOM 2813 C C . TRP B 2 286 ? 146.747 138.261 137.288 1.00 48.91 308 TRP B C 1
ATOM 2814 O O . TRP B 2 286 ? 146.970 139.413 136.908 1.00 48.91 308 TRP B O 1
ATOM 2825 N N . SER B 2 287 ? 147.565 137.598 138.100 1.00 52.41 309 SER B N 1
ATOM 2826 C CA . SER B 2 287 ? 148.798 138.196 138.579 1.00 52.41 309 SER B CA 1
ATOM 2827 C C . SER B 2 287 ? 149.851 138.212 137.474 1.00 52.41 309 SER B C 1
ATOM 2828 O O . SER B 2 287 ? 149.696 137.597 136.415 1.00 52.41 309 SER B O 1
ATOM 2831 N N . ASP B 2 288 ? 150.939 138.932 137.732 1.00 58.42 310 ASP B N 1
ATOM 2832 C CA . ASP B 2 288 ? 152.043 138.975 136.789 1.00 58.42 310 ASP B CA 1
ATOM 2833 C C . ASP B 2 288 ? 152.800 137.649 136.801 1.00 58.42 310 ASP B C 1
ATOM 2834 O O . ASP B 2 288 ? 152.667 136.830 137.716 1.00 58.42 310 ASP B O 1
ATOM 2839 N N . TRP B 2 289 ? 153.606 137.440 135.764 1.00 57.03 311 TRP B N 1
ATOM 2840 C CA . TRP B 2 289 ? 154.375 136.209 135.659 1.00 57.03 311 TRP B CA 1
ATOM 2841 C C . TRP B 2 289 ? 155.494 136.189 136.692 1.00 57.03 311 TRP B C 1
ATOM 2842 O O . TRP B 2 289 ? 156.140 137.207 136.955 1.00 57.03 311 TRP B O 1
ATOM 2853 N N . SER B 2 290 ? 155.720 135.017 137.280 1.00 62.36 312 SER B N 1
ATOM 2854 C CA . SER B 2 290 ? 156.737 134.861 138.306 1.00 62.36 312 SER B CA 1
ATOM 2855 C C . SER B 2 290 ? 158.126 134.799 137.674 1.00 62.36 312 SER B C 1
ATOM 2856 O O . SER B 2 290 ? 158.294 134.887 136.455 1.00 62.36 312 SER B O 1
ATOM 2859 N N . GLU B 2 291 ? 159.139 134.644 138.523 1.00 67.02 313 GLU B N 1
ATOM 2860 C CA . GLU B 2 291 ? 160.509 134.539 138.042 1.00 67.02 313 GLU B CA 1
ATOM 2861 C C . GLU B 2 291 ? 160.737 133.181 137.390 1.00 67.02 313 GLU B C 1
ATOM 2862 O O . GLU B 2 291 ? 160.267 132.151 137.880 1.00 67.02 313 GLU B O 1
ATOM 2868 N N . GLU B 2 292 ? 161.461 133.186 136.275 1.00 67.05 314 GLU B N 1
ATOM 2869 C CA . GLU B 2 292 ? 161.741 131.952 135.552 1.00 67.05 314 GLU B CA 1
ATOM 2870 C C . GLU B 2 292 ? 162.699 131.081 136.356 1.00 67.05 314 GLU B C 1
ATOM 2871 O O . GLU B 2 292 ? 163.798 131.520 136.712 1.00 67.05 314 GLU B O 1
ATOM 2877 N N . ALA B 2 293 ? 162.283 129.852 136.643 1.00 62.99 315 ALA B N 1
ATOM 2878 C CA . ALA B 2 293 ? 163.106 128.881 137.348 1.00 62.99 315 ALA B CA 1
ATOM 2879 C C . ALA B 2 293 ? 163.483 127.747 136.406 1.00 62.99 315 ALA B C 1
ATOM 2880 O O . ALA B 2 293 ? 162.656 127.285 135.614 1.00 62.99 315 ALA B O 1
ATOM 2882 N N . SER B 2 294 ? 164.731 127.301 136.495 1.00 61.33 316 SER B N 1
ATOM 2883 C CA . SER B 2 294 ? 165.256 126.266 135.619 1.00 61.33 316 SER B CA 1
ATOM 2884 C C . SER B 2 294 ? 165.229 124.908 136.310 1.00 61.33 316 SER B C 1
ATOM 2885 O O . SER B 2 294 ? 165.198 124.815 137.539 1.00 61.33 316 SER B O 1
ATOM 2888 N N . GLY B 2 295 ? 165.239 123.852 135.500 1.00 64.88 317 GLY B N 1
ATOM 2889 C CA . GLY B 2 295 ? 165.231 122.496 136.011 1.00 64.88 317 GLY B CA 1
ATOM 2890 C C . GLY B 2 295 ? 165.668 121.478 134.977 1.00 64.88 317 GLY B C 1
ATOM 2891 O O . GLY B 2 295 ? 165.251 121.548 133.817 1.00 64.88 317 GLY B O 1
ATOM 2892 N N . THR B 2 296 ? 166.507 120.529 135.381 1.00 66.74 318 THR B N 1
ATOM 2893 C CA . THR B 2 296 ? 167.036 119.508 134.488 1.00 66.74 318 THR B CA 1
ATOM 2894 C C . THR B 2 296 ? 166.465 118.149 134.868 1.00 66.74 318 THR B C 1
ATOM 2895 O O . THR B 2 296 ? 166.494 117.765 136.042 1.00 66.74 318 THR B O 1
ATOM 2899 N N . THR B 2 297 ? 165.949 117.427 133.876 1.00 68.52 319 THR B N 1
ATOM 2900 C CA . THR B 2 297 ? 165.399 116.102 134.116 1.00 68.52 319 THR B CA 1
ATOM 2901 C C . THR B 2 297 ? 166.510 115.109 134.449 1.00 68.52 319 THR B C 1
ATOM 2902 O O . THR B 2 297 ? 167.690 115.330 134.163 1.00 68.52 319 THR B O 1
ATOM 2906 N N . TYR B 2 298 ? 166.114 114.001 135.068 1.00 73.19 320 TYR B N 1
ATOM 2907 C CA . TYR B 2 298 ? 167.053 112.947 135.410 1.00 73.19 320 TYR B CA 1
ATOM 2908 C C . TYR B 2 298 ? 167.384 112.107 134.180 1.00 73.19 320 TYR B C 1
ATOM 2909 O O . TYR B 2 298 ? 166.627 112.053 133.208 1.00 73.19 320 TYR B O 1
ATOM 2918 N N . GLU B 2 299 ? 168.537 111.449 134.232 1.00 70.91 321 GLU B N 1
ATOM 2919 C CA . GLU B 2 299 ? 168.992 110.615 133.124 1.00 70.91 321 GLU B CA 1
ATOM 2920 C C . GLU B 2 299 ? 168.167 109.338 133.017 1.00 70.91 321 GLU B C 1
ATOM 2921 O O . GLU B 2 299 ? 167.433 108.983 133.938 1.00 70.91 321 GLU B O 1
ATOM 2927 N N . GLU C 3 121 ? 142.211 141.726 205.764 1.00 90.35 144 GLU C N 1
ATOM 2928 C CA . GLU C 3 121 ? 141.169 140.707 205.772 1.00 90.35 144 GLU C CA 1
ATOM 2929 C C . GLU C 3 121 ? 141.773 139.322 205.983 1.00 90.35 144 GLU C C 1
ATOM 2930 O O . GLU C 3 121 ? 142.837 139.017 205.445 1.00 90.35 144 GLU C O 1
ATOM 2936 N N . PRO C 3 122 ? 141.093 138.485 206.770 1.00 88.31 145 PRO C N 1
ATOM 2937 C CA . PRO C 3 122 ? 141.627 137.141 207.044 1.00 88.31 145 PRO C CA 1
ATOM 2938 C C . PRO C 3 122 ? 141.731 136.259 205.813 1.00 88.31 145 PRO C C 1
ATOM 2939 O O . PRO C 3 122 ? 142.511 135.298 205.825 1.00 88.31 145 PRO C O 1
ATOM 2943 N N . ASP C 3 123 ? 140.975 136.546 204.752 1.00 85.85 146 ASP C N 1
ATOM 2944 C CA . ASP C 3 123 ? 140.999 135.740 203.536 1.00 85.85 146 ASP C CA 1
ATOM 2945 C C . ASP C 3 123 ? 141.552 136.512 202.344 1.00 85.85 146 ASP C C 1
ATOM 2946 O O . ASP C 3 123 ? 141.334 136.112 201.196 1.00 85.85 146 ASP C O 1
ATOM 2951 N N . LYS C 3 124 ? 142.264 137.609 202.588 1.00 77.85 147 LYS C N 1
ATOM 2952 C CA . LYS C 3 124 ? 142.831 138.428 201.526 1.00 77.85 147 LYS C CA 1
ATOM 2953 C C . LYS C 3 124 ? 144.282 138.753 201.863 1.00 77.85 147 LYS C C 1
ATOM 2954 O O . LYS C 3 124 ? 144.791 138.400 202.931 1.00 77.85 147 LYS C O 1
ATOM 2960 N N . SER C 3 125 ? 144.950 139.436 200.937 1.00 66.75 148 SER C N 1
ATOM 2961 C CA . SER C 3 125 ? 146.346 139.807 201.111 1.00 66.75 148 SER C CA 1
ATOM 2962 C C . SER C 3 125 ? 146.626 141.071 200.314 1.00 66.75 148 SER C C 1
ATOM 2963 O O . SER C 3 125 ? 145.997 141.325 199.284 1.00 66.75 148 SER C O 1
ATOM 2966 N N . LEU C 3 126 ? 147.580 141.859 200.801 1.00 60.95 149 LEU C N 1
ATOM 2967 C CA . LEU C 3 126 ? 147.950 143.121 200.184 1.00 60.95 149 LEU C CA 1
ATOM 2968 C C . LEU C 3 126 ? 149.440 143.133 199.871 1.00 60.95 149 LEU C C 1
ATOM 2969 O O . LEU C 3 126 ? 150.223 142.364 200.435 1.00 60.95 149 LEU C O 1
ATOM 2974 N N . ILE C 3 127 ? 149.824 144.022 198.960 1.00 51.01 150 ILE C N 1
ATOM 2975 C CA . ILE C 3 127 ? 151.212 144.141 198.526 1.00 51.01 150 ILE C CA 1
ATOM 2976 C C . ILE C 3 127 ? 151.492 145.601 198.198 1.00 51.01 150 ILE C C 1
ATOM 2977 O O . ILE C 3 127 ? 150.699 146.263 197.523 1.00 51.01 150 ILE C O 1
ATOM 2982 N N . PHE C 3 128 ? 152.627 146.102 198.689 1.00 50.21 151 PHE C N 1
ATOM 2983 C CA . PHE C 3 128 ? 153.047 147.479 198.484 1.00 50.21 151 PHE C CA 1
ATOM 2984 C C . PHE C 3 128 ? 154.527 147.495 198.126 1.00 50.21 151 PHE C C 1
ATOM 2985 O O . PHE C 3 128 ? 155.297 146.672 198.645 1.00 50.21 151 PHE C O 1
ATOM 2993 N N . PRO C 3 129 ? 154.960 148.413 197.248 1.00 47.15 152 PRO C N 1
ATOM 2994 C CA . PRO C 3 129 ? 154.123 149.400 196.562 1.00 47.15 152 PRO C CA 1
ATOM 2995 C C . PRO C 3 129 ? 153.503 148.854 195.281 1.00 47.15 152 PRO C C 1
ATOM 2996 O O . PRO C 3 129 ? 153.833 147.746 194.862 1.00 47.15 152 PRO C O 1
ATOM 3000 N N . LYS C 3 130 ? 152.615 149.632 194.668 1.00 50.37 153 LYS C N 1
ATOM 3001 C CA . LYS C 3 130 ? 151.923 149.234 193.451 1.00 50.37 153 LYS C CA 1
ATOM 3002 C C . LYS C 3 130 ? 152.322 150.165 192.315 1.00 50.37 153 LYS C C 1
ATOM 3003 O O . LYS C 3 130 ? 152.200 151.388 192.440 1.00 50.37 153 LYS C O 1
ATOM 3009 N N . ASP C 3 131 ? 152.800 149.579 191.216 1.00 46.40 154 ASP C N 1
ATOM 3010 C CA . ASP C 3 131 ? 153.184 150.317 190.013 1.00 46.40 154 ASP C CA 1
ATOM 3011 C C . ASP C 3 131 ? 154.266 151.354 190.325 1.00 46.40 154 ASP C C 1
ATOM 3012 O O . ASP C 3 131 ? 154.081 152.561 190.162 1.00 46.40 154 ASP C O 1
ATOM 3017 N N . LYS C 3 132 ? 155.410 150.854 190.780 1.00 44.49 155 LYS C N 1
ATOM 3018 C CA . LYS C 3 132 ? 156.547 151.698 191.120 1.00 44.49 155 LYS C CA 1
ATOM 3019 C C . LYS C 3 132 ? 157.372 151.981 189.871 1.00 44.49 155 LYS C C 1
ATOM 3020 O O . LYS C 3 132 ? 157.671 151.067 189.097 1.00 44.49 155 LYS C O 1
ATOM 3026 N N . VAL C 3 133 ? 157.732 153.246 189.678 1.00 47.35 156 VAL C N 1
ATOM 3027 C CA . VAL C 3 133 ? 158.574 153.666 188.564 1.00 47.35 156 VAL C CA 1
ATOM 3028 C C . VAL C 3 133 ? 159.990 153.856 189.089 1.00 47.35 156 VAL C C 1
ATOM 3029 O O . VAL C 3 133 ? 160.228 154.689 189.972 1.00 47.35 156 VAL C O 1
ATOM 3033 N N . LEU C 3 134 ? 160.930 153.087 188.546 1.00 52.71 157 LEU C N 1
ATOM 3034 C CA . LEU C 3 134 ? 162.317 153.102 188.986 1.00 52.71 157 LEU C CA 1
ATOM 3035 C C . LEU C 3 134 ? 163.225 153.351 187.789 1.00 52.71 157 LEU C C 1
ATOM 3036 O O . LEU C 3 134 ? 162.776 153.426 186.641 1.00 52.71 157 LEU C O 1
ATOM 3041 N N . GLU C 3 135 ? 164.517 153.479 188.067 1.00 57.14 158 GLU C N 1
ATOM 3042 C CA . GLU C 3 135 ? 165.536 153.634 187.043 1.00 57.14 158 GLU C CA 1
ATOM 3043 C C . GLU C 3 135 ? 166.341 152.346 186.929 1.00 57.14 158 GLU C C 1
ATOM 3044 O O . GLU C 3 135 ? 166.571 151.650 187.922 1.00 57.14 158 GLU C O 1
ATOM 3050 N N . GLU C 3 136 ? 166.760 152.032 185.704 1.00 55.48 159 GLU C N 1
ATOM 3051 C CA . GLU C 3 136 ? 167.485 150.796 185.436 1.00 55.48 159 GLU C CA 1
ATOM 3052 C C . GLU C 3 136 ? 168.791 150.740 186.218 1.00 55.48 159 GLU C C 1
ATOM 3053 O O . GLU C 3 136 ? 169.702 151.538 185.977 1.00 55.48 159 GLU C O 1
ATOM 3059 N N . GLY C 3 137 ? 168.889 149.803 187.156 1.00 57.90 160 GLY C N 1
ATOM 3060 C CA . GLY C 3 137 ? 170.082 149.634 187.958 1.00 57.90 160 GLY C CA 1
ATOM 3061 C C . GLY C 3 137 ? 169.946 149.988 189.424 1.00 57.90 160 GLY C C 1
ATOM 3062 O O . GLY C 3 137 ? 170.955 149.970 190.139 1.00 57.90 160 GLY C O 1
ATOM 3063 N N . SER C 3 138 ? 168.745 150.307 189.897 1.00 59.99 161 SER C N 1
ATOM 3064 C CA . SER C 3 138 ? 168.525 150.680 191.283 1.00 59.99 161 SER C CA 1
ATOM 3065 C C . SER C 3 138 ? 167.990 149.487 192.073 1.00 59.99 161 SER C C 1
ATOM 3066 O O . SER C 3 138 ? 167.771 148.397 191.538 1.00 59.99 161 SER C O 1
ATOM 3069 N N . ASN C 3 139 ? 167.777 149.701 193.366 1.00 63.91 162 ASN C N 1
ATOM 3070 C CA . ASN C 3 139 ? 167.259 148.683 194.267 1.00 63.91 162 ASN C CA 1
ATOM 3071 C C . ASN C 3 139 ? 165.832 149.022 194.678 1.00 63.91 162 ASN C C 1
ATOM 3072 O O . ASN C 3 139 ? 165.347 150.139 194.477 1.00 63.91 162 ASN C O 1
ATOM 3077 N N . VAL C 3 140 ? 165.159 148.034 195.267 1.00 54.51 163 VAL C N 1
ATOM 3078 C CA . VAL C 3 140 ? 163.783 148.203 195.719 1.00 54.51 163 VAL C CA 1
ATOM 3079 C C . VAL C 3 140 ? 163.497 147.136 196.764 1.00 54.51 163 VAL C C 1
ATOM 3080 O O . VAL C 3 140 ? 164.097 146.058 196.753 1.00 54.51 163 VAL C O 1
ATOM 3084 N N . THR C 3 141 ? 162.585 147.448 197.683 1.00 47.80 164 THR C N 1
ATOM 3085 C CA . THR C 3 141 ? 162.154 146.520 198.724 1.00 47.80 164 THR C CA 1
ATOM 3086 C C . THR C 3 141 ? 160.633 146.497 198.733 1.00 47.80 164 THR C C 1
ATOM 3087 O O . THR C 3 141 ? 159.997 147.488 199.105 1.00 47.80 164 THR C O 1
ATOM 3091 N N . ILE C 3 142 ? 160.051 145.372 198.327 1.00 47.48 165 ILE C N 1
ATOM 3092 C CA . ILE C 3 142 ? 158.605 145.226 198.215 1.00 47.48 165 ILE C CA 1
ATOM 3093 C C . ILE C 3 142 ? 158.090 144.488 199.441 1.00 47.48 165 ILE C C 1
ATOM 3094 O O . ILE C 3 142 ? 158.598 143.415 199.791 1.00 47.48 165 ILE C O 1
ATOM 3099 N N . CYS C 3 143 ? 157.083 145.059 200.093 1.00 48.48 166 CYS C N 1
ATOM 3100 C CA . CYS C 3 143 ? 156.471 144.470 201.273 1.00 48.48 166 CYS C CA 1
ATOM 3101 C C . CYS C 3 143 ? 155.186 143.746 200.895 1.00 48.48 166 CYS C C 1
ATOM 3102 O O . CYS C 3 143 ? 154.479 144.141 199.965 1.00 48.48 166 CYS C O 1
ATOM 3105 N N . LEU C 3 144 ? 154.892 142.675 201.627 1.00 59.97 167 LEU C N 1
ATOM 3106 C CA . LEU C 3 144 ? 153.697 141.873 201.401 1.00 59.97 167 LEU C CA 1
ATOM 3107 C C . LEU C 3 144 ? 153.074 141.515 202.741 1.00 59.97 167 LEU C C 1
ATOM 3108 O O . LEU C 3 144 ? 153.750 140.971 203.619 1.00 59.97 167 LEU C O 1
ATOM 3113 N N . MET C 3 145 ? 151.785 141.816 202.891 1.00 64.39 168 MET C N 1
ATOM 3114 C CA . MET C 3 145 ? 151.053 141.562 204.126 1.00 64.39 168 MET C CA 1
ATOM 3115 C C . MET C 3 145 ? 149.827 140.724 203.806 1.00 64.39 168 MET C C 1
ATOM 3116 O O . MET C 3 145 ? 148.948 141.169 203.061 1.00 64.39 168 MET C O 1
ATOM 3121 N N . TYR C 3 146 ? 149.768 139.520 204.364 1.00 69.56 169 TYR C N 1
ATOM 3122 C CA . TYR C 3 146 ? 148.650 138.612 204.165 1.00 69.56 169 TYR C CA 1
ATOM 3123 C C . TYR C 3 146 ? 147.836 138.489 205.448 1.00 69.56 169 TYR C C 1
ATOM 3124 O O . TYR C 3 146 ? 148.247 138.933 206.523 1.00 69.56 169 TYR C O 1
ATOM 3133 N N . GLY C 3 147 ? 146.665 137.872 205.320 1.00 78.04 170 GLY C N 1
ATOM 3134 C CA . GLY C 3 147 ? 145.758 137.704 206.435 1.00 78.04 170 GLY C CA 1
ATOM 3135 C C . GLY C 3 147 ? 146.215 136.629 207.401 1.00 78.04 170 GLY C C 1
ATOM 3136 O O . GLY C 3 147 ? 147.377 136.215 207.419 1.00 78.04 170 GLY C O 1
ATOM 3137 N N . GLN C 3 148 ? 145.271 136.173 208.223 1.00 84.37 171 GLN C N 1
ATOM 3138 C CA . GLN C 3 148 ? 145.555 135.149 209.221 1.00 84.37 171 GLN C CA 1
ATOM 3139 C C . GLN C 3 148 ? 145.393 133.738 208.668 1.00 84.37 171 GLN C C 1
ATOM 3140 O O . GLN C 3 148 ? 146.166 132.842 209.024 1.00 84.37 171 GLN C O 1
ATOM 3146 N N . ASN C 3 149 ? 144.405 133.520 207.799 1.00 84.92 172 ASN C N 1
ATOM 3147 C CA . ASN C 3 149 ? 144.176 132.188 207.252 1.00 84.92 172 ASN C CA 1
ATOM 3148 C C . ASN C 3 149 ? 145.193 131.822 206.180 1.00 84.92 172 ASN C C 1
ATOM 3149 O O . ASN C 3 149 ? 145.458 130.634 205.965 1.00 84.92 172 ASN C O 1
ATOM 3154 N N . VAL C 3 150 ? 145.769 132.814 205.501 1.00 81.06 173 VAL C N 1
ATOM 3155 C CA . VAL C 3 150 ? 146.758 132.538 204.468 1.00 81.06 173 VAL C CA 1
ATOM 3156 C C . VAL C 3 150 ? 148.048 132.057 205.117 1.00 81.06 173 VAL C C 1
ATOM 3157 O O . VAL C 3 150 ? 148.449 132.541 206.184 1.00 81.06 173 VAL C O 1
ATOM 3161 N N . TYR C 3 151 ? 148.705 131.092 204.476 1.00 85.45 174 TYR C N 1
ATOM 3162 C CA . TYR C 3 151 ? 149.901 130.483 205.037 1.00 85.45 174 TYR C CA 1
ATOM 3163 C C . TYR C 3 151 ? 150.834 130.065 203.909 1.00 85.45 174 TYR C C 1
ATOM 3164 O O . TYR C 3 151 ? 150.386 129.628 202.846 1.00 85.45 174 TYR C O 1
ATOM 3173 N N . ASN C 3 152 ? 152.137 130.208 204.157 1.00 82.40 175 ASN C N 1
ATOM 3174 C CA . ASN C 3 152 ? 153.188 129.833 203.208 1.00 82.40 175 ASN C CA 1
ATOM 3175 C C . ASN C 3 152 ? 153.011 130.554 201.868 1.00 82.40 175 ASN C C 1
ATOM 3176 O O . ASN C 3 152 ? 152.784 129.943 200.822 1.00 82.40 175 ASN C O 1
ATOM 3181 N N . VAL C 3 153 ? 153.119 131.877 201.921 1.00 73.47 176 VAL C N 1
ATOM 3182 C CA . VAL C 3 153 ? 153.040 132.699 200.720 1.00 73.47 176 VAL C CA 1
ATOM 3183 C C . VAL C 3 153 ? 154.368 132.617 199.981 1.00 73.47 176 VAL C C 1
ATOM 3184 O O . VAL C 3 153 ? 155.438 132.738 200.587 1.00 73.47 176 VAL C O 1
ATOM 3188 N N . SER C 3 154 ? 154.305 132.409 198.665 1.00 67.19 177 SER C N 1
ATOM 3189 C CA . SER C 3 154 ? 155.497 132.255 197.834 1.00 67.19 177 SER C CA 1
ATOM 3190 C C . SER C 3 154 ? 155.357 133.144 196.606 1.00 67.19 177 SER C C 1
ATOM 3191 O O . SER C 3 154 ? 154.511 132.886 195.744 1.00 67.19 177 SER C O 1
ATOM 3194 N N . CYS C 3 155 ? 156.187 134.178 196.523 1.00 62.94 178 CYS C N 1
ATOM 3195 C CA . CYS C 3 155 ? 156.182 135.101 195.399 1.00 62.94 178 CYS C CA 1
ATOM 3196 C C . CYS C 3 155 ? 157.262 134.722 194.396 1.00 62.94 178 CYS C C 1
ATOM 3197 O O . CYS C 3 155 ? 158.300 134.161 194.754 1.00 62.94 178 CYS C O 1
ATOM 3200 N N . LYS C 3 156 ? 157.006 135.036 193.127 1.00 54.10 179 LYS C N 1
ATOM 3201 C CA . LYS C 3 156 ? 157.947 134.756 192.054 1.00 54.10 179 LYS C CA 1
ATOM 3202 C C . LYS C 3 156 ? 157.986 135.928 191.087 1.00 54.10 179 LYS C C 1
ATOM 3203 O O . LYS C 3 156 ? 157.029 136.696 190.976 1.00 54.10 179 LYS C O 1
ATOM 3209 N N . LEU C 3 157 ? 159.113 136.056 190.389 1.00 52.29 180 LEU C N 1
ATOM 3210 C CA . LEU C 3 157 ? 159.233 136.979 189.267 1.00 52.29 180 LEU C CA 1
ATOM 3211 C C . LEU C 3 157 ? 158.630 136.325 188.030 1.00 52.29 180 LEU C C 1
ATOM 3212 O O . LEU C 3 157 ? 157.857 135.369 188.154 1.00 52.29 180 LEU C O 1
ATOM 3217 N N . GLN C 3 158 ? 158.940 136.856 186.842 1.00 52.61 181 GLN C N 1
ATOM 3218 C CA . GLN C 3 158 ? 158.429 136.287 185.597 1.00 52.61 181 GLN C CA 1
ATOM 3219 C C . GLN C 3 158 ? 158.588 134.769 185.571 1.00 52.61 181 GLN C C 1
ATOM 3220 O O . GLN C 3 158 ? 157.599 134.029 185.534 1.00 52.61 181 GLN C O 1
ATOM 3226 N N . ASP C 3 159 ? 159.832 134.284 185.593 1.00 59.47 182 ASP C N 1
ATOM 3227 C CA . ASP C 3 159 ? 160.106 132.857 185.792 1.00 59.47 182 ASP C CA 1
ATOM 3228 C C . ASP C 3 159 ? 161.400 132.720 186.593 1.00 59.47 182 ASP C C 1
ATOM 3229 O O . ASP C 3 159 ? 162.484 132.605 186.015 1.00 59.47 182 ASP C O 1
ATOM 3234 N N . GLU C 3 160 ? 161.270 132.716 187.924 1.00 59.95 183 GLU C N 1
ATOM 3235 C CA . GLU C 3 160 ? 162.348 132.407 188.859 1.00 59.95 183 GLU C CA 1
ATOM 3236 C C . GLU C 3 160 ? 161.813 132.459 190.284 1.00 59.95 183 GLU C C 1
ATOM 3237 O O . GLU C 3 160 ? 160.844 133.179 190.557 1.00 59.95 183 GLU C O 1
ATOM 3243 N N . PRO C 3 161 ? 162.408 131.723 191.216 1.00 62.16 184 PRO C N 1
ATOM 3244 C CA . PRO C 3 161 ? 162.029 131.865 192.624 1.00 62.16 184 PRO C CA 1
ATOM 3245 C C . PRO C 3 161 ? 162.597 133.142 193.223 1.00 62.16 184 PRO C C 1
ATOM 3246 O O . PRO C 3 161 ? 163.532 133.751 192.699 1.00 62.16 184 PRO C O 1
ATOM 3250 N N . ILE C 3 162 ? 162.006 133.546 194.345 1.00 61.57 185 ILE C N 1
ATOM 3251 C CA . ILE C 3 162 ? 162.442 134.723 195.088 1.00 61.57 185 ILE C CA 1
ATOM 3252 C C . ILE C 3 162 ? 162.524 134.349 196.560 1.00 61.57 185 ILE C C 1
ATOM 3253 O O . ILE C 3 162 ? 161.536 133.888 197.144 1.00 61.57 185 ILE C O 1
ATOM 3258 N N . HIS C 3 163 ? 163.697 134.547 197.158 1.00 67.99 186 HIS C N 1
ATOM 3259 C CA . HIS C 3 163 ? 163.933 134.219 198.563 1.00 67.99 186 HIS C CA 1
ATOM 3260 C C . HIS C 3 163 ? 163.452 135.387 199.415 1.00 67.99 186 HIS C C 1
ATOM 3261 O O . HIS C 3 163 ? 164.147 136.395 199.559 1.00 67.99 186 HIS C O 1
ATOM 3268 N N . GLY C 3 164 ? 162.256 135.252 199.981 1.00 64.82 187 GLY C N 1
ATOM 3269 C CA . GLY C 3 164 ? 161.693 136.295 200.813 1.00 64.82 187 GLY C CA 1
ATOM 3270 C C . GLY C 3 164 ? 162.050 136.134 202.280 1.00 64.82 187 GLY C C 1
ATOM 3271 O O . GLY C 3 164 ? 162.203 135.026 202.786 1.00 64.82 187 GLY C O 1
ATOM 3272 N N . GLU C 3 165 ? 162.181 137.268 202.961 1.00 67.31 188 GLU C N 1
ATOM 3273 C CA . GLU C 3 165 ? 162.497 137.310 204.382 1.00 67.31 188 GLU C CA 1
ATOM 3274 C C . GLU C 3 165 ? 161.255 137.726 205.158 1.00 67.31 188 GLU C C 1
ATOM 3275 O O . GLU C 3 165 ? 160.548 138.654 204.753 1.00 67.31 188 GLU C O 1
ATOM 3281 N N . GLN C 3 166 ? 160.993 137.040 206.268 1.00 71.04 189 GLN C N 1
ATOM 3282 C CA . GLN C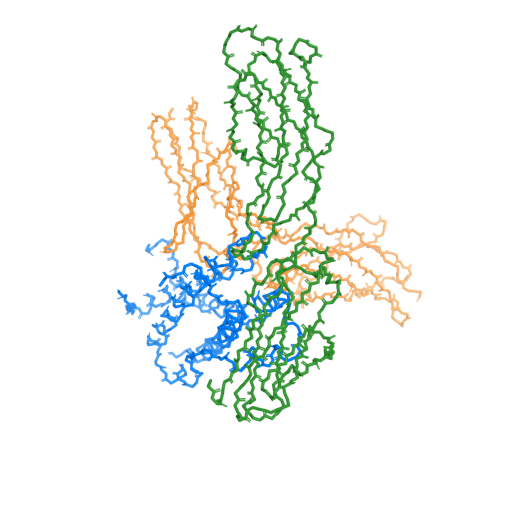 3 166 ? 159.818 137.312 207.093 1.00 71.04 189 GLN C CA 1
ATOM 3283 C C . GLN C 3 166 ? 160.183 138.369 208.127 1.00 71.04 189 GLN C C 1
ATOM 3284 O O . GLN C 3 166 ? 160.892 138.090 209.097 1.00 71.04 189 GLN C O 1
ATOM 3290 N N . LEU C 3 167 ? 159.694 139.594 207.918 1.00 67.61 190 LEU C N 1
ATOM 3291 C CA . LEU C 3 167 ? 159.940 140.662 208.881 1.00 67.61 190 LEU C CA 1
ATOM 3292 C C . LEU C 3 167 ? 159.194 140.411 210.185 1.00 67.61 190 LEU C C 1
ATOM 3293 O O . LEU C 3 167 ? 159.727 140.667 211.271 1.00 67.61 190 LEU C O 1
ATOM 3298 N N . ASP C 3 168 ? 157.968 139.905 210.099 1.00 72.28 191 ASP C N 1
ATOM 3299 C CA . ASP C 3 168 ? 157.152 139.627 211.272 1.00 72.28 191 ASP C CA 1
ATOM 3300 C C . ASP C 3 168 ? 156.437 138.299 211.048 1.00 72.28 191 ASP C C 1
ATOM 3301 O O . ASP C 3 168 ? 156.761 137.544 210.126 1.00 72.28 191 ASP C O 1
ATOM 3306 N N . SER C 3 169 ? 155.454 138.010 211.901 1.00 72.63 192 SER C N 1
ATOM 3307 C CA . SER C 3 169 ? 154.724 136.753 211.790 1.00 72.63 192 SER C CA 1
ATOM 3308 C C . SER C 3 169 ? 153.744 136.755 210.624 1.00 72.63 192 SER C C 1
ATOM 3309 O O . SER C 3 169 ? 153.420 135.687 210.092 1.00 72.63 192 SER C O 1
ATOM 3312 N N . HIS C 3 170 ? 153.261 137.929 210.213 1.00 72.41 193 HIS C N 1
ATOM 3313 C CA . HIS C 3 170 ? 152.294 138.032 209.126 1.00 72.41 193 HIS C CA 1
ATOM 3314 C C . HIS C 3 170 ? 152.775 138.922 207.986 1.00 72.41 193 HIS C C 1
ATOM 3315 O O . HIS C 3 170 ? 151.979 139.256 207.100 1.00 72.41 193 HIS C O 1
ATOM 3322 N N . VAL C 3 171 ? 154.048 139.318 207.981 1.00 65.08 194 VAL C N 1
ATOM 3323 C CA . VAL C 3 171 ? 154.598 140.169 206.936 1.00 65.08 194 VAL C CA 1
ATOM 3324 C C . VAL C 3 171 ? 155.803 139.468 206.322 1.00 65.08 194 VAL C C 1
ATOM 3325 O O . VAL C 3 171 ? 156.449 138.625 206.947 1.00 65.08 194 VAL C O 1
ATOM 3329 N N . SER C 3 172 ? 156.100 139.829 205.075 1.00 63.18 195 SER C N 1
ATOM 3330 C CA . SER C 3 172 ? 157.228 139.258 204.355 1.00 63.18 195 SER C CA 1
ATOM 3331 C C . SER C 3 172 ? 157.808 140.313 203.426 1.00 63.18 195 SER C C 1
ATOM 3332 O O . SER C 3 172 ? 157.067 141.014 202.732 1.00 63.18 195 SER C O 1
ATOM 3335 N N . LEU C 3 173 ? 159.133 140.417 203.416 1.00 57.34 196 LEU C N 1
ATOM 3336 C CA . LEU C 3 173 ? 159.842 141.408 202.621 1.00 57.34 196 LEU C CA 1
ATOM 3337 C C . LEU C 3 173 ? 160.511 140.743 201.427 1.00 57.34 196 LEU C C 1
ATOM 3338 O O . LEU C 3 173 ? 161.076 139.652 201.546 1.00 57.34 196 LEU C O 1
ATOM 3343 N N . LEU C 3 174 ? 160.444 141.407 200.276 1.00 51.66 197 LEU C N 1
ATOM 3344 C CA . LEU C 3 174 ? 161.102 140.956 199.058 1.00 51.66 197 LEU C CA 1
ATOM 3345 C C . LEU C 3 174 ? 162.135 141.992 198.647 1.00 51.66 197 LEU C C 1
ATOM 3346 O O . LEU C 3 174 ? 161.810 143.176 198.508 1.00 51.66 197 LEU C O 1
ATOM 3351 N N . LYS C 3 175 ? 163.374 141.550 198.455 1.00 52.73 198 LYS C N 1
ATOM 3352 C CA . LYS C 3 175 ? 164.478 142.431 198.102 1.00 52.73 198 LYS C CA 1
ATOM 3353 C C . LYS C 3 175 ? 164.954 142.118 196.691 1.00 52.73 198 LYS C C 1
ATOM 3354 O O . LYS C 3 175 ? 165.224 140.957 196.365 1.00 52.73 198 LYS C O 1
ATOM 3360 N N . LEU C 3 176 ? 165.053 143.153 195.861 1.00 55.26 199 LEU C N 1
ATOM 3361 C CA . LEU C 3 176 ? 165.530 143.033 194.491 1.00 55.26 199 LEU C CA 1
ATOM 3362 C C . LEU C 3 176 ? 166.726 143.955 194.306 1.00 55.26 199 LEU C C 1
ATOM 3363 O O . LEU C 3 176 ? 166.644 145.149 194.610 1.00 55.26 199 LEU C O 1
ATOM 3368 N N . ASN C 3 177 ? 167.829 143.402 193.814 1.00 60.71 200 ASN C N 1
ATOM 3369 C CA . ASN C 3 177 ? 169.062 144.151 193.623 1.00 60.71 200 ASN C CA 1
ATOM 3370 C C . ASN C 3 177 ? 169.404 144.233 192.142 1.00 60.71 200 ASN C C 1
ATOM 3371 O O . ASN C 3 177 ? 169.381 143.221 191.433 1.00 60.71 200 ASN C O 1
ATOM 3376 N N . ASN C 3 178 ? 169.732 145.439 191.691 1.00 60.93 201 ASN C N 1
ATOM 3377 C CA . ASN C 3 178 ? 170.115 145.712 190.306 1.00 60.93 201 ASN C CA 1
ATOM 3378 C C . ASN C 3 178 ? 169.079 145.163 189.326 1.00 60.93 201 ASN C C 1
ATOM 3379 O O . ASN C 3 178 ? 169.335 144.246 188.546 1.00 60.93 201 ASN C O 1
ATOM 3384 N N . VAL C 3 179 ? 167.879 145.746 189.393 1.00 57.11 202 VAL C N 1
ATOM 3385 C CA . VAL C 3 179 ? 166.818 145.364 188.471 1.00 57.11 202 VAL C CA 1
ATOM 3386 C C . VAL C 3 179 ? 167.234 145.695 187.045 1.00 57.11 202 VAL C C 1
ATOM 3387 O O . VAL C 3 179 ? 167.890 146.712 186.784 1.00 57.11 202 VAL C O 1
ATOM 3391 N N . VAL C 3 180 ? 166.860 144.826 186.113 1.00 53.85 203 VAL C N 1
ATOM 3392 C CA . VAL C 3 180 ? 167.230 144.978 184.715 1.00 53.85 203 VAL C CA 1
ATOM 3393 C C . VAL C 3 180 ? 165.985 145.330 183.909 1.00 53.85 203 VAL C C 1
ATOM 3394 O O . VAL C 3 180 ? 164.869 144.897 184.212 1.00 53.85 203 VAL C O 1
ATOM 3398 N N . PHE C 3 181 ? 166.186 146.138 182.870 1.00 48.20 204 PHE C N 1
ATOM 3399 C CA . PHE C 3 181 ? 165.100 146.547 181.990 1.00 48.20 204 PHE C CA 1
ATOM 3400 C C . PHE C 3 181 ? 164.684 145.372 181.115 1.00 48.20 204 PHE C C 1
ATOM 3401 O O . PHE C 3 181 ? 165.513 144.801 180.399 1.00 48.20 204 PHE C O 1
ATOM 3409 N N . LEU C 3 182 ? 163.403 145.013 181.169 1.00 46.20 205 LEU C N 1
ATOM 3410 C CA . LEU C 3 182 ? 162.860 143.908 180.389 1.00 46.20 205 LEU C CA 1
ATOM 3411 C C . LEU C 3 182 ? 162.025 144.379 179.209 1.00 46.20 205 LEU C C 1
ATOM 3412 O O . LEU C 3 182 ? 162.280 143.976 178.070 1.00 46.20 205 LEU C O 1
ATOM 3417 N N . SER C 3 183 ? 161.028 145.226 179.453 1.00 46.56 206 SER C N 1
ATOM 3418 C CA . SER C 3 183 ? 160.193 145.759 178.387 1.00 46.56 206 SER C CA 1
ATOM 3419 C C . SER C 3 183 ? 159.540 147.040 178.883 1.00 46.56 206 SER C C 1
ATOM 3420 O O . SER C 3 183 ? 159.469 147.295 180.088 1.00 46.56 206 SER C O 1
ATOM 3423 N N . ASP C 3 184 ? 159.057 147.843 177.933 1.00 47.47 207 ASP C N 1
ATOM 3424 C CA . ASP C 3 184 ? 158.436 149.116 178.275 1.00 47.47 207 ASP C CA 1
ATOM 3425 C C . ASP C 3 184 ? 157.083 148.953 178.955 1.00 47.47 207 ASP C C 1
ATOM 3426 O O . ASP C 3 184 ? 156.494 149.958 179.365 1.00 47.47 207 ASP C O 1
ATOM 3431 N N . THR C 3 185 ? 156.581 147.728 179.086 1.00 43.88 208 THR C N 1
ATOM 3432 C CA . THR C 3 185 ? 155.298 147.467 179.723 1.00 43.88 208 THR C CA 1
ATOM 3433 C C . THR C 3 185 ? 155.446 147.063 181.187 1.00 43.88 208 THR C C 1
ATOM 3434 O O . THR C 3 185 ? 154.447 147.019 181.912 1.00 43.88 208 THR C O 1
ATOM 3438 N N . GLY C 3 186 ? 156.662 146.794 181.644 1.00 41.79 209 GLY C N 1
ATOM 3439 C CA . GLY C 3 186 ? 156.902 146.452 183.028 1.00 41.79 209 GLY C CA 1
ATOM 3440 C C . GLY C 3 186 ? 157.082 144.957 183.233 1.00 41.79 209 GLY C C 1
ATOM 3441 O O . GLY C 3 186 ? 156.717 144.129 182.395 1.00 41.79 209 GLY C O 1
ATOM 3442 N N . THR C 3 187 ? 157.658 144.612 184.381 1.00 42.07 210 THR C N 1
ATOM 3443 C CA . THR C 3 187 ? 157.918 143.230 184.760 1.00 42.07 210 THR C CA 1
ATOM 3444 C C . THR C 3 187 ? 156.854 142.787 185.755 1.00 42.07 210 THR C C 1
ATOM 3445 O O . THR C 3 187 ? 156.744 143.359 186.845 1.00 42.07 210 THR C O 1
ATOM 3449 N N . ASN C 3 188 ? 156.080 141.772 185.381 1.00 41.87 211 ASN C N 1
ATOM 3450 C CA . ASN C 3 188 ? 154.991 141.297 186.222 1.00 41.87 211 ASN C CA 1
ATOM 3451 C C . ASN C 3 188 ? 155.537 140.472 187.379 1.00 41.87 211 ASN C C 1
ATOM 3452 O O . ASN C 3 188 ? 156.351 139.566 187.178 1.00 41.87 211 ASN C O 1
ATOM 3457 N N . ILE C 3 189 ? 155.086 140.787 188.591 1.00 43.35 212 ILE C N 1
ATOM 3458 C CA . ILE C 3 189 ? 155.489 140.048 189.782 1.00 43.35 212 ILE C CA 1
ATOM 3459 C C . ILE C 3 189 ? 154.278 139.312 190.336 1.00 43.35 212 ILE C C 1
ATOM 3460 O O . ILE C 3 189 ? 153.509 139.867 191.127 1.00 43.35 212 ILE C O 1
ATOM 3465 N N . ASN C 3 190 ? 154.100 138.060 189.925 1.00 50.35 213 ASN C N 1
ATOM 3466 C CA . ASN C 3 190 ? 152.966 137.257 190.359 1.00 50.35 213 ASN C CA 1
ATOM 3467 C C . ASN C 3 190 ? 153.332 136.478 191.615 1.00 50.35 213 ASN C C 1
ATOM 3468 O O . ASN C 3 190 ? 154.398 135.860 191.682 1.00 50.35 213 ASN C O 1
ATOM 3473 N N . CYS C 3 191 ? 152.444 136.511 192.607 1.00 60.13 214 CYS C N 1
ATOM 3474 C CA . CYS C 3 191 ? 152.658 135.840 193.885 1.00 60.13 214 CYS C CA 1
ATOM 3475 C C . CYS C 3 191 ? 151.434 134.988 194.193 1.00 60.13 214 CYS C C 1
ATOM 3476 O O . CYS C 3 191 ? 150.333 135.519 194.371 1.00 60.13 214 CYS C O 1
ATOM 3479 N N . GLN C 3 192 ? 151.626 133.675 194.256 1.00 69.93 215 GLN C N 1
ATOM 3480 C CA . GLN C 3 192 ? 150.546 132.725 194.473 1.00 69.93 215 GLN C CA 1
ATOM 3481 C C . GLN C 3 192 ? 150.770 131.961 195.771 1.00 69.93 215 GLN C C 1
ATOM 3482 O O . GLN C 3 192 ? 151.881 131.493 196.043 1.00 69.93 215 GLN C O 1
ATOM 3488 N N . ALA C 3 193 ? 149.712 131.837 196.568 1.00 77.95 216 ALA C N 1
ATOM 3489 C CA . ALA C 3 193 ? 149.791 131.101 197.820 1.00 77.95 216 ALA C CA 1
ATOM 3490 C C . ALA C 3 193 ? 149.476 129.629 197.599 1.00 77.95 216 ALA C C 1
ATOM 3491 O O . ALA C 3 193 ? 148.491 129.278 196.944 1.00 77.95 216 ALA C O 1
ATOM 3493 N N . THR C 3 194 ? 150.319 128.765 198.167 1.00 86.50 217 THR C N 1
ATOM 3494 C CA . THR C 3 194 ? 150.111 127.328 198.027 1.00 86.50 217 THR C CA 1
ATOM 3495 C C . THR C 3 194 ? 148.936 126.858 198.876 1.00 86.50 217 THR C C 1
ATOM 3496 O O . THR C 3 194 ? 148.106 126.065 198.419 1.00 86.50 217 THR C O 1
ATOM 3500 N N . LYS C 3 195 ? 148.847 127.337 200.112 1.00 88.10 218 LYS C N 1
ATOM 3501 C CA . LYS C 3 195 ? 147.761 126.995 201.016 1.00 88.10 218 LYS C CA 1
ATOM 3502 C C . LYS C 3 195 ? 146.799 128.169 201.146 1.00 88.10 218 LYS C C 1
ATOM 3503 O O . LYS C 3 195 ? 147.116 129.312 200.805 1.00 88.10 218 LYS C O 1
ATOM 3509 N N . GLY C 3 196 ? 145.607 127.866 201.649 1.00 91.09 219 GLY C N 1
ATOM 3510 C CA . GLY C 3 196 ? 144.568 128.855 201.794 1.00 91.09 219 GLY C CA 1
ATOM 3511 C C . GLY C 3 196 ? 143.845 129.112 200.488 1.00 91.09 219 GLY C C 1
ATOM 3512 O O . GLY C 3 196 ? 143.661 128.211 199.663 1.00 91.09 219 GLY C O 1
ATOM 3513 N N . PRO C 3 197 ? 143.413 130.356 200.280 1.00 87.65 220 PRO C N 1
ATOM 3514 C CA . PRO C 3 197 ? 142.742 130.717 199.021 1.00 87.65 220 PRO C CA 1
ATOM 3515 C C . PRO C 3 197 ? 143.700 130.611 197.842 1.00 87.65 220 PRO C C 1
ATOM 3516 O O . PRO C 3 197 ? 144.742 131.268 197.811 1.00 87.65 220 PRO C O 1
ATOM 3520 N N . LYS C 3 198 ? 143.335 129.780 196.868 1.00 82.84 221 LYS C N 1
ATOM 3521 C CA . LYS C 3 198 ? 144.147 129.558 195.672 1.00 82.84 221 LYS C CA 1
ATOM 3522 C C . LYS C 3 198 ? 143.808 130.636 194.649 1.00 82.84 221 LYS C C 1
ATOM 3523 O O . LYS C 3 198 ? 142.775 130.569 193.979 1.00 82.84 221 LYS C O 1
ATOM 3529 N N . ARG C 3 199 ? 144.680 131.632 194.525 1.00 76.22 222 ARG C N 1
ATOM 3530 C CA . ARG C 3 199 ? 144.500 132.698 193.548 1.00 76.22 222 ARG C CA 1
ATOM 3531 C C . ARG C 3 199 ? 145.859 133.327 193.269 1.00 76.22 222 ARG C C 1
ATOM 3532 O O . ARG C 3 199 ? 146.879 132.932 193.841 1.00 76.22 222 ARG C O 1
ATOM 3540 N N . ILE C 3 200 ? 145.866 134.316 192.379 1.00 60.62 223 ILE C N 1
ATOM 3541 C CA . ILE C 3 200 ? 147.085 134.992 191.951 1.00 60.62 223 ILE C CA 1
ATOM 3542 C C . ILE C 3 200 ? 146.918 136.487 192.183 1.00 60.62 223 ILE C C 1
ATOM 3543 O O . ILE C 3 200 ? 145.923 137.080 191.750 1.00 60.62 223 ILE C O 1
ATOM 3548 N N . PHE C 3 201 ? 147.891 137.089 192.865 1.00 54.81 224 PHE C N 1
ATOM 3549 C CA . PHE C 3 201 ? 147.890 138.518 193.136 1.00 54.81 224 PHE C CA 1
ATOM 3550 C C . PHE C 3 201 ? 149.309 139.051 193.009 1.00 54.81 224 PHE C C 1
ATOM 3551 O O . PHE C 3 201 ? 150.279 138.355 193.318 1.00 54.81 224 PHE C O 1
ATOM 3559 N N . GLY C 3 202 ? 149.421 140.293 192.554 1.00 48.70 225 GLY C N 1
ATOM 3560 C CA . GLY C 3 202 ? 150.726 140.910 192.402 1.00 48.70 225 GLY C CA 1
ATOM 3561 C C . GLY C 3 202 ? 150.598 142.271 191.755 1.00 48.70 225 GLY C C 1
ATOM 3562 O O . GLY C 3 202 ? 149.499 142.735 191.435 1.00 48.70 225 GLY C O 1
ATOM 3563 N N . THR C 3 203 ? 151.751 142.911 191.569 1.00 44.25 226 THR C N 1
ATOM 3564 C CA . THR C 3 203 ? 151.832 144.234 190.969 1.00 44.25 226 THR C CA 1
ATOM 3565 C C . THR C 3 203 ? 152.821 144.210 189.812 1.00 44.25 226 THR C C 1
ATOM 3566 O O . THR C 3 203 ? 153.555 143.240 189.608 1.00 44.25 226 THR C O 1
ATOM 3570 N N . VAL C 3 204 ? 152.832 145.301 189.050 1.00 38.81 227 VAL C N 1
ATOM 3571 C CA . VAL C 3 204 ? 153.738 145.474 187.922 1.00 38.81 227 VAL C CA 1
ATOM 3572 C C . VAL C 3 204 ? 154.842 146.437 188.333 1.00 38.81 227 VAL C C 1
ATOM 3573 O O . VAL C 3 204 ? 154.571 147.486 188.930 1.00 38.81 227 VAL C O 1
ATOM 3577 N N . LEU C 3 205 ? 156.086 146.083 188.018 1.00 40.29 228 LEU C N 1
ATOM 3578 C CA . LEU C 3 205 ? 157.246 146.907 188.338 1.00 40.29 228 LEU C CA 1
ATOM 3579 C C . LEU C 3 205 ? 157.731 147.577 187.057 1.00 40.29 228 LEU C C 1
ATOM 3580 O O . LEU C 3 205 ? 158.286 146.915 186.175 1.00 40.29 228 LEU C O 1
ATOM 3585 N N . PHE C 3 206 ? 157.522 148.887 186.959 1.00 41.86 229 PHE C N 1
ATOM 3586 C CA . PHE C 3 206 ? 157.918 149.651 185.782 1.00 41.86 229 PHE C CA 1
ATOM 3587 C C . PHE C 3 206 ? 159.381 150.057 185.908 1.00 41.86 229 PHE C C 1
ATOM 3588 O O . PHE C 3 206 ? 159.762 150.739 186.866 1.00 41.86 229 PHE C O 1
ATOM 3596 N N . VAL C 3 207 ? 160.196 149.638 184.943 1.00 46.91 230 VAL C N 1
ATOM 3597 C CA . VAL C 3 207 ? 161.612 149.979 184.891 1.00 46.91 230 VAL C CA 1
ATOM 3598 C C . VAL C 3 207 ? 161.851 150.817 183.644 1.00 46.91 230 VAL C C 1
ATOM 3599 O O . VAL C 3 207 ? 161.441 150.429 182.544 1.00 46.91 230 VAL C O 1
ATOM 3603 N N . SER C 3 208 ? 162.508 151.960 183.816 1.00 52.36 231 SER C N 1
ATOM 3604 C CA . SER C 3 208 ? 162.783 152.880 182.724 1.00 52.36 231 SER C CA 1
ATOM 3605 C C . SER C 3 208 ? 164.284 152.978 182.487 1.00 52.36 231 SER C C 1
ATOM 3606 O O . SER C 3 208 ? 165.096 152.634 183.350 1.00 52.36 231 SER C O 1
ATOM 3609 N N . LYS C 3 209 ? 164.644 153.460 181.300 1.00 54.97 232 LYS C N 1
ATOM 3610 C CA . LYS C 3 209 ? 166.040 153.596 180.921 1.00 54.97 232 LYS C CA 1
ATOM 3611 C C . LYS C 3 209 ? 166.630 154.877 181.508 1.00 54.97 232 LYS C C 1
ATOM 3612 O O . LYS C 3 209 ? 165.944 155.675 182.152 1.00 54.97 232 LYS C O 1
ATOM 3618 N N . VAL C 3 210 ? 167.924 155.076 181.280 1.00 56.52 233 VAL C N 1
ATOM 3619 C CA . VAL C 3 210 ? 168.635 156.244 181.783 1.00 56.52 233 VAL C CA 1
ATOM 3620 C C . VAL C 3 210 ? 168.578 157.346 180.734 1.00 56.52 233 VAL C C 1
ATOM 3621 O O . VAL C 3 210 ? 168.835 157.103 179.549 1.00 56.52 233 VAL C O 1
ATOM 3625 N N . LEU C 3 211 ? 168.241 158.557 181.168 1.00 59.34 234 LEU C N 1
ATOM 3626 C CA . LEU C 3 211 ? 168.145 159.694 180.263 1.00 59.34 234 LEU C CA 1
ATOM 3627 C C . LEU C 3 211 ? 169.538 160.201 1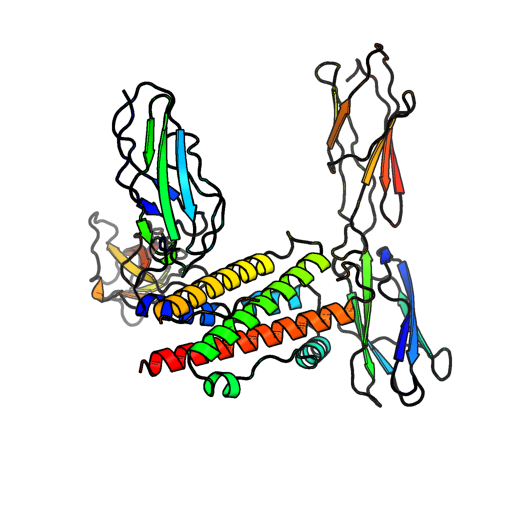79.911 1.00 59.34 234 LEU C C 1
ATOM 3628 O O . LEU C 3 211 ? 170.363 160.446 180.797 1.00 59.34 234 LEU C O 1
ATOM 3633 N N . GLU C 3 212 ? 169.797 160.357 178.617 1.00 67.63 235 GLU C N 1
ATOM 3634 C CA . GLU C 3 212 ? 171.087 160.816 178.126 1.00 67.63 235 GLU C CA 1
ATOM 3635 C C . GLU C 3 212 ? 171.050 162.311 177.829 1.00 67.63 235 GLU C C 1
ATOM 3636 O O . GLU C 3 212 ? 169.990 162.935 177.747 1.00 67.63 235 GLU C O 1
ATOM 3642 N N . GLU C 3 213 ? 172.240 162.882 177.665 1.00 66.79 236 GLU C N 1
ATOM 3643 C CA . GLU C 3 213 ? 172.498 164.288 177.382 1.00 66.79 236 GLU C CA 1
ATOM 3644 C C . GLU C 3 213 ? 172.500 164.533 175.875 1.00 66.79 236 GLU C C 1
ATOM 3645 O O . GLU C 3 213 ? 173.056 163.732 175.118 1.00 66.79 236 GLU C O 1
ATOM 3651 N N . PRO C 3 214 ? 171.875 165.618 175.417 1.00 67.19 237 PRO C N 1
ATOM 3652 C CA . PRO C 3 214 ? 171.879 165.917 173.980 1.00 67.19 237 PRO C CA 1
ATOM 3653 C C . PRO C 3 214 ? 173.294 166.127 173.462 1.00 67.19 237 PRO C C 1
ATOM 3654 O O . PRO C 3 214 ? 174.090 166.862 174.050 1.00 67.19 237 PRO C O 1
ATOM 3658 N N . LYS C 3 215 ? 173.601 165.473 172.345 1.00 70.98 238 LYS C N 1
ATOM 3659 C CA . LYS C 3 215 ? 174.935 165.489 171.764 1.00 70.98 238 LYS C CA 1
ATOM 3660 C C . LYS C 3 215 ? 174.935 166.277 170.461 1.00 70.98 238 LYS C C 1
ATOM 3661 O O . LYS C 3 215 ? 173.990 166.188 169.670 1.00 70.98 238 LYS C O 1
ATOM 3667 N N . ASN C 3 216 ? 176.005 167.039 170.247 1.00 76.19 239 ASN C N 1
ATOM 3668 C CA . ASN C 3 216 ? 176.194 167.858 169.050 1.00 76.19 239 ASN C CA 1
ATOM 3669 C C . ASN C 3 216 ? 175.016 168.811 168.842 1.00 76.19 239 ASN C C 1
ATOM 3670 O O . ASN C 3 216 ? 174.281 168.740 167.856 1.00 76.19 239 ASN C O 1
ATOM 3675 N N . VAL C 3 217 ? 174.850 169.714 169.804 1.00 71.82 240 VAL C N 1
ATOM 3676 C CA . VAL C 3 217 ? 173.803 170.728 169.755 1.00 71.82 240 VAL C CA 1
ATOM 3677 C C . VAL C 3 217 ? 174.351 171.929 168.993 1.00 71.82 240 VAL C C 1
ATOM 3678 O O . VAL C 3 217 ? 175.335 172.545 169.410 1.00 71.82 240 VAL C O 1
ATOM 3682 N N . SER C 3 218 ? 173.715 172.262 167.872 1.00 74.74 241 SER C N 1
ATOM 3683 C CA . SER C 3 218 ? 174.123 173.400 167.062 1.00 74.74 241 SER C CA 1
ATOM 3684 C C . SER C 3 218 ? 172.899 174.017 166.402 1.00 74.74 241 SER C C 1
ATOM 3685 O O . SER C 3 218 ? 171.920 173.327 166.105 1.00 74.74 241 SER C O 1
ATOM 3688 N N . CYS C 3 219 ? 172.967 175.326 166.172 1.00 80.64 242 CYS C N 1
ATOM 3689 C CA . CYS C 3 219 ? 171.890 176.073 165.543 1.00 80.64 242 CYS C CA 1
ATOM 3690 C C . CYS C 3 219 ? 172.451 176.886 164.383 1.00 80.64 242 CYS C C 1
ATOM 3691 O O . CYS C 3 219 ? 173.666 177.007 164.209 1.00 80.64 242 CYS C O 1
ATOM 3694 N N . GLU C 3 220 ? 171.547 177.449 163.585 1.00 77.39 243 GLU C N 1
ATOM 3695 C CA . GLU C 3 220 ? 171.934 178.163 162.377 1.00 77.39 243 GLU C CA 1
ATOM 3696 C C . GLU C 3 220 ? 170.860 179.183 162.032 1.00 77.39 243 GLU C C 1
ATOM 3697 O O . GLU C 3 220 ? 169.737 179.127 162.539 1.00 77.39 243 GLU C O 1
ATOM 3703 N N . THR C 3 221 ? 171.220 180.123 161.160 1.00 78.48 244 THR C N 1
ATOM 3704 C CA . THR C 3 221 ? 170.295 181.132 160.667 1.00 78.48 244 THR C CA 1
ATOM 3705 C C . THR C 3 221 ? 170.298 181.124 159.145 1.00 78.48 244 THR C C 1
ATOM 3706 O O . THR C 3 221 ? 171.305 180.793 158.512 1.00 78.48 244 THR C O 1
ATOM 3710 N N . ARG C 3 222 ? 169.156 181.482 158.563 1.00 79.81 245 ARG C N 1
ATOM 3711 C CA . ARG C 3 222 ? 168.993 181.481 157.114 1.00 79.81 245 ARG C CA 1
ATOM 3712 C C . ARG C 3 222 ? 168.665 182.856 156.557 1.00 79.81 245 ARG C C 1
ATOM 3713 O O . ARG C 3 222 ? 169.289 183.287 155.580 1.00 79.81 245 ARG C O 1
ATOM 3721 N N . ASP C 3 223 ? 167.701 183.564 157.150 1.00 82.33 246 ASP C N 1
ATOM 3722 C CA . ASP C 3 223 ? 167.285 184.864 156.637 1.00 82.33 246 ASP C CA 1
ATOM 3723 C C . ASP C 3 223 ? 167.091 185.878 157.759 1.00 82.33 246 ASP C C 1
ATOM 3724 O O . ASP C 3 223 ? 166.248 186.775 157.648 1.00 82.33 246 ASP C O 1
ATOM 3729 N N . PHE C 3 224 ? 167.855 185.745 158.844 1.00 80.72 247 PHE C N 1
ATOM 3730 C CA . PHE C 3 224 ? 167.812 186.657 159.987 1.00 80.72 247 PHE C CA 1
ATOM 3731 C C . PHE C 3 224 ? 166.426 186.738 160.619 1.00 80.72 247 PHE C C 1
ATOM 3732 O O . PHE C 3 224 ? 166.087 187.745 161.249 1.00 80.72 247 PHE C O 1
ATOM 3740 N N . LYS C 3 225 ? 165.618 185.701 160.465 1.00 82.71 248 LYS C N 1
ATOM 3741 C CA . LYS C 3 225 ? 164.279 185.673 161.044 1.00 82.71 248 LYS C CA 1
ATOM 3742 C C . LYS C 3 225 ? 164.016 184.427 161.876 1.00 82.71 248 LYS C C 1
ATOM 3743 O O . LYS C 3 225 ? 163.301 184.505 162.878 1.00 82.71 248 LYS C O 1
ATOM 3749 N N . THR C 3 226 ? 164.569 183.280 161.487 1.00 80.82 249 THR C N 1
ATOM 3750 C CA . THR C 3 226 ? 164.348 182.028 162.192 1.00 80.82 249 THR C CA 1
ATOM 3751 C C . THR C 3 226 ? 165.682 181.369 162.512 1.00 80.82 249 THR C C 1
ATOM 3752 O O . THR C 3 226 ? 166.673 181.555 161.801 1.00 80.82 249 THR C O 1
ATOM 3756 N N . LEU C 3 227 ? 165.694 180.595 163.596 1.00 75.53 250 LEU C N 1
ATOM 3757 C CA . LEU C 3 227 ? 166.865 179.836 164.025 1.00 75.53 250 LEU C CA 1
ATOM 3758 C C . LEU C 3 227 ? 166.467 178.371 164.129 1.00 75.53 250 LEU C C 1
ATOM 3759 O O . LEU C 3 227 ? 165.770 177.979 165.071 1.00 75.53 250 LEU C O 1
ATOM 3764 N N . ASP C 3 228 ? 166.907 177.562 163.164 1.00 75.82 251 ASP C N 1
ATOM 3765 C CA . ASP C 3 228 ? 166.579 176.136 163.140 1.00 75.82 251 ASP C CA 1
ATOM 3766 C C . ASP C 3 228 ? 167.664 175.370 163.892 1.00 75.82 251 ASP C C 1
ATOM 3767 O O . ASP C 3 228 ? 168.666 174.923 163.331 1.00 75.82 251 ASP C O 1
ATOM 3772 N N . CYS C 3 229 ? 167.448 175.220 165.196 1.00 72.00 252 CYS C N 1
ATOM 3773 C CA . CYS C 3 229 ? 168.366 174.483 166.052 1.00 72.00 252 CYS C CA 1
ATOM 3774 C C . CYS C 3 229 ? 168.043 172.995 166.012 1.00 72.00 252 CYS C C 1
ATOM 3775 O O . CYS C 3 229 ? 166.875 172.602 165.938 1.00 72.00 252 CYS C O 1
ATOM 3778 N N . SER C 3 230 ? 169.087 172.170 166.060 1.00 66.81 253 SER C N 1
ATOM 3779 C CA . SER C 3 230 ? 168.932 170.725 166.022 1.00 66.81 253 SER C CA 1
ATOM 3780 C C . SER C 3 230 ? 169.887 170.089 167.021 1.00 66.81 253 SER C C 1
ATOM 3781 O O . SER C 3 230 ? 170.905 170.674 167.398 1.00 66.81 253 SER C O 1
ATOM 3784 N N . TRP C 3 231 ? 169.545 168.876 167.444 1.00 63.27 254 TRP C N 1
ATOM 3785 C CA . TRP C 3 231 ? 170.340 168.144 168.421 1.00 63.27 254 TRP C CA 1
ATOM 3786 C C . TRP C 3 231 ? 170.032 166.659 168.279 1.00 63.27 254 TRP C C 1
ATOM 3787 O O . TRP C 3 231 ? 169.285 166.240 167.390 1.00 63.27 254 TRP C O 1
ATOM 3798 N N . GLU C 3 232 ? 170.617 165.861 169.170 1.00 67.07 255 GLU C N 1
ATOM 3799 C CA . GLU C 3 232 ? 170.384 164.427 169.211 1.00 67.07 255 GLU C CA 1
ATOM 3800 C C . GLU C 3 232 ? 169.570 164.069 170.442 1.00 67.07 255 GLU C C 1
ATOM 3801 O O . GLU C 3 232 ? 169.998 164.364 171.567 1.00 67.07 255 GLU C O 1
ATOM 3807 N N . PRO C 3 233 ? 168.404 163.439 170.280 1.00 62.34 256 PRO C N 1
ATOM 3808 C CA . PRO C 3 233 ? 167.575 163.140 171.456 1.00 62.34 256 PRO C CA 1
ATOM 3809 C C . PRO C 3 233 ? 168.131 162.023 172.319 1.00 62.34 256 PRO C C 1
ATOM 3810 O O . PRO C 3 233 ? 167.908 162.031 173.536 1.00 62.34 256 PRO C O 1
ATOM 3814 N N . GLY C 3 234 ? 168.845 161.066 171.734 1.00 61.49 257 GLY C N 1
ATOM 3815 C CA . GLY C 3 234 ? 169.392 159.964 172.500 1.00 61.49 257 GLY C CA 1
ATOM 3816 C C . GLY C 3 234 ? 168.491 158.747 172.526 1.00 61.49 257 GLY C C 1
ATOM 3817 O O . GLY C 3 234 ? 167.995 158.312 171.483 1.00 61.49 257 GLY C O 1
ATOM 3818 N N . VAL C 3 235 ? 168.274 158.188 173.713 1.00 59.87 258 VAL C N 1
ATOM 3819 C CA . VAL C 3 235 ? 167.456 156.993 173.888 1.00 59.87 258 VAL C CA 1
ATOM 3820 C C . VAL C 3 235 ? 166.074 157.407 174.374 1.00 59.87 258 VAL C C 1
ATOM 3821 O O . VAL C 3 235 ? 165.930 158.376 175.130 1.00 59.87 258 VAL C O 1
ATOM 3825 N N . ASP C 3 236 ? 165.051 156.685 173.922 1.00 58.13 259 ASP C N 1
ATOM 3826 C CA . ASP C 3 236 ? 163.679 156.971 174.317 1.00 58.13 259 ASP C CA 1
ATOM 3827 C C . ASP C 3 236 ? 163.387 156.353 175.678 1.00 58.13 259 ASP C C 1
ATOM 3828 O O . ASP C 3 236 ? 163.666 155.171 175.906 1.00 58.13 259 ASP C O 1
ATOM 3833 N N . THR C 3 237 ? 162.823 157.151 176.582 1.00 52.17 260 THR C N 1
ATOM 3834 C CA . THR C 3 237 ? 162.513 156.726 177.945 1.00 52.17 260 THR C CA 1
ATOM 3835 C C . THR C 3 237 ? 161.043 156.975 178.256 1.00 52.17 260 THR C C 1
ATOM 3836 O O . THR C 3 237 ? 160.684 157.515 179.304 1.00 52.17 260 THR C O 1
ATOM 3840 N N . THR C 3 238 ? 160.168 156.578 177.337 1.00 49.55 261 THR C N 1
ATOM 3841 C CA . THR C 3 238 ? 158.730 156.754 177.485 1.00 49.55 261 THR C CA 1
ATOM 3842 C C . THR C 3 238 ? 158.065 155.394 177.651 1.00 49.55 261 THR C C 1
ATOM 3843 O O . THR C 3 238 ? 158.291 154.485 176.845 1.00 49.55 261 THR C O 1
ATOM 3847 N N . LEU C 3 239 ? 157.247 155.260 178.692 1.00 49.50 262 LEU C N 1
ATOM 3848 C CA . LEU C 3 239 ? 156.538 154.021 178.964 1.00 49.50 262 LEU C CA 1
ATOM 3849 C C . LEU C 3 239 ? 155.221 153.990 178.189 1.00 49.50 262 LEU C C 1
ATOM 3850 O O . LEU C 3 239 ? 154.875 154.923 177.460 1.00 49.50 262 LEU C O 1
ATOM 3855 N N . THR C 3 240 ? 154.469 152.901 178.349 1.00 49.66 263 THR C N 1
ATOM 3856 C CA . THR C 3 240 ? 153.261 152.676 177.564 1.00 49.66 263 THR C CA 1
ATOM 3857 C C . THR C 3 240 ? 151.979 153.048 178.296 1.00 49.66 263 THR C C 1
ATOM 3858 O O . THR C 3 240 ? 151.068 153.609 177.681 1.00 49.66 263 THR C O 1
ATOM 3862 N N . TRP C 3 241 ? 151.878 152.756 179.588 1.00 48.10 264 TRP C N 1
ATOM 3863 C CA . TRP C 3 241 ? 150.675 153.074 180.345 1.00 48.10 264 TRP C CA 1
ATOM 3864 C C . TRP C 3 241 ? 150.697 154.554 180.725 1.00 48.10 264 TRP C C 1
ATOM 3865 O O . TRP C 3 241 ? 151.492 155.344 180.210 1.00 48.10 264 TRP C O 1
ATOM 3876 N N . ARG C 3 242 ? 149.815 154.948 181.640 1.00 50.32 265 ARG C N 1
ATOM 3877 C CA . ARG C 3 242 ? 149.688 156.338 182.057 1.00 50.32 265 ARG C CA 1
ATOM 3878 C C . ARG C 3 242 ? 150.762 156.767 183.053 1.00 50.32 265 ARG C C 1
ATOM 3879 O O . ARG C 3 242 ? 150.607 157.811 183.697 1.00 50.32 265 ARG C O 1
ATOM 3887 N N . LYS C 3 243 ? 151.842 155.997 183.196 1.00 49.01 266 LYS C N 1
ATOM 3888 C CA . LYS C 3 243 ? 152.862 156.317 184.190 1.00 49.01 266 LYS C CA 1
ATOM 3889 C C . LYS C 3 243 ? 153.778 157.438 183.711 1.00 49.01 266 LYS C C 1
ATOM 3890 O O . LYS C 3 243 ? 153.849 158.504 184.330 1.00 49.01 266 LYS C O 1
ATOM 3896 N N . GLN C 3 244 ? 154.489 157.213 182.608 1.00 53.65 267 GLN C N 1
ATOM 3897 C CA . GLN C 3 244 ? 155.416 158.195 182.058 1.00 53.65 267 GLN C CA 1
ATOM 3898 C C . GLN C 3 244 ? 155.108 158.378 180.581 1.00 53.65 267 GLN C C 1
ATOM 3899 O O . GLN C 3 244 ? 155.248 157.436 179.795 1.00 53.65 267 GLN C O 1
ATOM 3905 N N . ARG C 3 245 ? 154.692 159.582 180.208 1.00 53.73 268 ARG C N 1
ATOM 3906 C CA . ARG C 3 245 ? 154.289 159.876 178.839 1.00 53.73 268 ARG C CA 1
ATOM 3907 C C . ARG C 3 245 ? 155.153 160.925 178.162 1.00 53.73 268 ARG C C 1
ATOM 3908 O O . ARG C 3 245 ? 155.536 160.746 177.003 1.00 53.73 268 ARG C O 1
ATOM 3916 N N . PHE C 3 246 ? 155.472 162.017 178.849 1.00 54.35 269 PHE C N 1
ATOM 3917 C CA . PHE C 3 246 ? 156.115 163.165 178.231 1.00 54.35 269 PHE C CA 1
ATOM 3918 C C . PHE C 3 246 ? 157.614 163.166 178.497 1.00 54.35 269 PHE C C 1
ATOM 3919 O O . PHE C 3 246 ? 158.067 162.793 179.583 1.00 54.35 269 PHE C O 1
ATOM 3927 N N . GLN C 3 247 ? 158.376 163.591 177.489 1.00 56.81 270 GLN C N 1
ATOM 3928 C CA . GLN C 3 247 ? 159.820 163.808 177.586 1.00 56.81 270 GLN C CA 1
ATOM 3929 C C . GLN C 3 247 ? 160.077 165.170 176.948 1.00 56.81 270 GLN C C 1
ATOM 3930 O O . GLN C 3 247 ? 160.315 165.265 175.741 1.00 56.81 270 GLN C O 1
ATOM 3936 N N . ASN C 3 248 ? 160.027 166.221 177.760 1.00 59.29 271 ASN C N 1
ATOM 3937 C CA . ASN C 3 248 ? 160.024 167.581 177.243 1.00 59.29 271 ASN C CA 1
ATOM 3938 C C . ASN C 3 248 ? 161.438 168.084 176.974 1.00 59.29 271 ASN C C 1
ATOM 3939 O O . ASN C 3 248 ? 162.400 167.695 177.641 1.00 59.29 271 ASN C O 1
ATOM 3944 N N . TYR C 3 249 ? 161.549 168.963 175.980 1.00 58.20 272 TYR C N 1
ATOM 3945 C CA . TYR C 3 249 ? 162.799 169.627 175.632 1.00 58.20 272 TYR C CA 1
ATOM 3946 C C . TYR C 3 249 ? 162.558 171.129 175.633 1.00 58.20 272 TYR C C 1
ATOM 3947 O O . TYR C 3 249 ? 161.847 171.645 174.765 1.00 58.20 272 TYR C O 1
ATOM 3956 N N . THR C 3 250 ? 163.146 171.824 176.601 1.00 62.00 273 THR C N 1
ATOM 3957 C CA . THR C 3 250 ? 162.939 173.255 176.784 1.00 62.00 273 THR C CA 1
ATOM 3958 C C . THR C 3 250 ? 164.226 174.007 176.474 1.00 62.00 273 THR C C 1
ATOM 3959 O O . THR C 3 250 ? 165.291 173.669 177.002 1.00 62.00 273 THR C O 1
ATOM 3963 N N . LEU C 3 251 ? 164.122 175.027 175.624 1.00 64.82 274 LEU C N 1
ATOM 3964 C CA . LEU C 3 251 ? 165.251 175.865 175.231 1.00 64.82 274 LEU C CA 1
ATOM 3965 C C . LEU C 3 251 ? 164.968 177.290 175.688 1.00 64.82 274 LEU C C 1
ATOM 3966 O O . LEU C 3 251 ? 164.056 177.942 175.169 1.00 64.82 274 LEU C O 1
ATOM 3971 N N . CYS C 3 252 ? 165.749 177.776 176.652 1.00 71.60 275 CYS C N 1
ATOM 3972 C CA . CYS C 3 252 ? 165.529 179.089 177.254 1.00 71.60 275 CYS C CA 1
ATOM 3973 C C . CYS C 3 252 ? 166.784 179.936 177.102 1.00 71.60 275 CYS C C 1
ATOM 3974 O O . CYS C 3 252 ? 167.848 179.577 177.616 1.00 71.60 275 CYS C O 1
ATOM 3977 N N . GLU C 3 253 ? 166.654 181.057 176.399 1.00 76.23 276 GLU C N 1
ATOM 3978 C CA . GLU C 3 253 ? 167.743 182.005 176.236 1.00 76.23 276 GLU C CA 1
ATOM 3979 C C . GLU C 3 253 ? 167.843 182.909 177.463 1.00 76.23 276 GLU C C 1
ATOM 3980 O O . GLU C 3 253 ? 166.874 183.111 178.200 1.00 76.23 276 GLU C O 1
ATOM 3986 N N . SER C 3 254 ? 169.039 183.455 177.679 1.00 77.23 277 SER C N 1
ATOM 3987 C CA . SER C 3 254 ? 169.311 184.235 178.880 1.00 77.23 277 SER C CA 1
ATOM 3988 C C . SER C 3 254 ? 168.994 185.717 178.701 1.00 77.23 277 SER C C 1
ATOM 3989 O O . SER C 3 254 ? 168.341 186.321 179.558 1.00 77.23 277 SER C O 1
ATOM 3992 N N . PHE C 3 255 ? 169.450 186.319 177.600 1.00 81.65 278 PHE C N 1
ATOM 3993 C CA . PHE C 3 255 ? 169.271 187.753 177.406 1.00 81.65 278 PHE C CA 1
ATOM 3994 C C . PHE C 3 255 ? 167.828 188.133 177.096 1.00 81.65 278 PHE C C 1
ATOM 3995 O O . PHE C 3 255 ? 167.487 189.318 177.164 1.00 81.65 278 PHE C O 1
ATOM 4003 N N . SER C 3 256 ? 166.975 187.164 176.756 1.00 80.72 279 SER C N 1
ATOM 4004 C CA . SER C 3 256 ? 165.589 187.445 176.412 1.00 80.72 279 SER C CA 1
ATOM 4005 C C . SER C 3 256 ? 164.572 186.810 177.348 1.00 80.72 279 SER C C 1
ATOM 4006 O O . SER C 3 256 ? 163.431 187.281 177.391 1.00 80.72 279 SER C O 1
ATOM 4009 N N . LYS C 3 257 ? 164.946 185.764 178.089 1.00 80.17 280 LYS C N 1
ATOM 4010 C CA . LYS C 3 257 ? 164.050 185.073 179.016 1.00 80.17 280 LYS C CA 1
ATOM 4011 C C . LYS C 3 257 ? 162.803 184.557 178.293 1.00 80.17 280 LYS C C 1
ATOM 4012 O O . LYS C 3 257 ? 161.670 184.945 178.587 1.00 80.17 280 LYS C O 1
ATOM 4018 N N . ARG C 3 258 ? 163.035 183.665 177.333 1.00 76.98 281 ARG C N 1
ATOM 4019 C CA . ARG C 3 258 ? 161.970 183.063 176.545 1.00 76.98 281 ARG C CA 1
ATOM 4020 C C . ARG C 3 258 ? 162.217 181.568 176.426 1.00 76.98 281 ARG C C 1
ATOM 4021 O O . ARG C 3 258 ? 163.320 181.148 176.062 1.00 76.98 281 ARG C O 1
ATOM 4029 N N . CYS C 3 259 ? 161.193 180.772 176.722 1.00 74.64 282 CYS C N 1
ATOM 4030 C CA . CYS C 3 259 ? 161.284 179.327 176.571 1.00 74.64 282 CYS C CA 1
ATOM 4031 C C . CYS C 3 259 ? 159.888 178.730 176.588 1.00 74.64 282 CYS C C 1
ATOM 4032 O O . CYS C 3 259 ? 159.072 179.069 177.449 1.00 74.64 282 CYS C O 1
ATOM 4035 N N . GLU C 3 260 ? 159.626 177.841 175.633 1.00 72.87 283 GLU C N 1
ATOM 4036 C CA . GLU C 3 260 ? 158.381 177.093 175.577 1.00 72.87 283 GLU C CA 1
ATOM 4037 C C . GLU C 3 260 ? 158.696 175.651 175.211 1.00 72.87 283 GLU C C 1
ATOM 4038 O O . GLU C 3 260 ? 159.741 175.351 174.628 1.00 72.87 283 GLU C O 1
ATOM 4044 N N . VAL C 3 261 ? 157.776 174.754 175.563 1.00 68.97 284 VAL C N 1
ATOM 4045 C CA . VAL C 3 261 ? 157.965 173.339 175.276 1.00 68.97 284 VAL C CA 1
ATOM 4046 C C . VAL C 3 261 ? 157.881 173.113 173.773 1.00 68.97 284 VAL C C 1
ATOM 4047 O O . VAL C 3 261 ? 156.877 173.447 173.132 1.00 68.97 284 VAL C O 1
ATOM 4051 N N . SER C 3 262 ? 158.939 172.545 173.204 1.00 69.50 285 SER C N 1
ATOM 4052 C CA . SER C 3 262 ? 158.973 172.273 171.777 1.00 69.50 285 SER C CA 1
ATOM 4053 C C . SER C 3 262 ? 158.073 171.092 171.434 1.00 69.50 285 SER C C 1
ATOM 4054 O O . SER C 3 262 ? 157.915 170.153 172.219 1.00 69.50 285 SER C O 1
ATOM 4057 N N . ASN C 3 263 ? 157.478 171.150 170.245 1.00 73.03 286 ASN C N 1
ATOM 4058 C CA . ASN C 3 263 ? 156.590 170.096 169.777 1.00 73.03 286 ASN C CA 1
ATOM 4059 C C . ASN C 3 263 ? 157.330 168.936 169.127 1.00 73.03 286 ASN C C 1
ATOM 4060 O O . ASN C 3 263 ? 156.725 167.881 168.908 1.00 73.03 286 ASN C O 1
ATOM 4065 N N . TYR C 3 264 ? 158.610 169.101 168.815 1.00 71.17 287 TYR C N 1
ATOM 4066 C CA . TYR C 3 264 ? 159.417 168.057 168.203 1.00 71.17 287 TYR C CA 1
ATOM 4067 C C . TYR C 3 264 ? 160.446 167.541 169.200 1.00 71.17 287 TYR C C 1
ATOM 4068 O O . TYR C 3 264 ? 160.622 168.084 170.293 1.00 71.17 287 TYR C O 1
ATOM 4077 N N . ARG C 3 265 ? 161.133 166.471 168.804 1.00 64.60 288 ARG C N 1
ATOM 4078 C CA . ARG C 3 265 ? 162.110 165.811 169.661 1.00 64.60 288 ARG C CA 1
ATOM 4079 C C . ARG C 3 265 ? 163.544 166.225 169.365 1.00 64.60 288 ARG C C 1
ATOM 4080 O O . ARG C 3 265 ? 164.351 166.342 170.293 1.00 64.60 288 ARG C O 1
ATOM 4088 N N . ASN C 3 266 ? 163.886 166.451 168.096 1.00 66.62 289 ASN C N 1
ATOM 4089 C CA . ASN C 3 266 ? 165.252 166.784 167.709 1.00 66.62 289 ASN C CA 1
ATOM 4090 C C . ASN C 3 266 ? 165.295 167.992 166.781 1.00 66.62 289 ASN C C 1
ATOM 4091 O O . ASN C 3 266 ? 166.211 168.119 165.964 1.00 66.62 289 ASN C O 1
ATOM 4096 N N . SER C 3 267 ? 164.318 168.888 166.892 1.00 67.94 290 SER C N 1
ATOM 4097 C CA . SER C 3 267 ? 164.282 170.074 166.048 1.00 67.94 290 SER C CA 1
ATOM 4098 C C . SER C 3 267 ? 163.385 171.117 166.695 1.00 67.94 290 SER C C 1
ATOM 4099 O O . SER C 3 267 ? 162.498 170.794 167.489 1.00 67.94 290 SER C O 1
ATOM 4102 N N . TYR C 3 268 ? 163.628 172.376 166.336 1.00 68.92 291 TYR C N 1
ATOM 4103 C CA . TYR C 3 268 ? 162.844 173.497 166.836 1.00 68.92 291 TYR C CA 1
ATOM 4104 C C . TYR C 3 268 ? 163.157 174.723 165.994 1.00 68.92 291 TYR C C 1
ATOM 4105 O O . TYR C 3 268 ? 164.314 174.950 165.632 1.00 68.92 291 TYR C O 1
ATOM 4114 N N . THR C 3 269 ? 162.125 175.505 165.690 1.00 69.90 292 THR C N 1
ATOM 4115 C CA . THR C 3 269 ? 162.252 176.716 164.881 1.00 69.90 292 THR C CA 1
ATOM 4116 C C . THR C 3 269 ? 162.043 177.919 165.795 1.00 69.90 292 THR C C 1
ATOM 4117 O O . THR C 3 269 ? 160.915 178.222 166.191 1.00 69.90 292 THR C O 1
ATOM 4121 N N . TRP C 3 270 ? 163.135 178.603 166.121 1.00 72.69 293 TRP C N 1
ATOM 4122 C CA . TRP C 3 270 ? 163.078 179.745 167.021 1.00 72.69 293 TRP C CA 1
ATOM 4123 C C . TRP C 3 270 ? 162.697 181.007 166.259 1.00 72.69 293 TRP C C 1
ATOM 4124 O O . TRP C 3 270 ? 163.105 181.205 165.112 1.00 72.69 293 TRP C O 1
ATOM 4135 N N . GLN C 3 271 ? 161.910 181.862 166.906 1.00 76.83 294 GLN C N 1
ATOM 4136 C CA . GLN C 3 271 ? 161.494 183.140 166.345 1.00 76.83 294 GLN C CA 1
ATOM 4137 C C . GLN C 3 271 ? 162.172 184.258 167.125 1.00 76.83 294 GLN C C 1
ATOM 4138 O O . GLN C 3 271 ? 161.948 184.401 168.332 1.00 76.83 294 GLN C O 1
ATOM 4144 N N . ILE C 3 272 ? 162.994 185.042 166.439 1.00 81.37 295 ILE C N 1
ATOM 4145 C CA . ILE C 3 272 ? 163.745 186.123 167.066 1.00 81.37 295 ILE C CA 1
ATOM 4146 C C . ILE C 3 272 ? 162.945 187.413 166.961 1.00 81.37 295 ILE C C 1
ATOM 4147 O O . ILE C 3 272 ? 162.353 187.716 165.918 1.00 81.37 295 ILE C O 1
ATOM 4152 N N . THR C 3 273 ? 162.914 188.170 168.053 1.00 86.72 296 THR C N 1
ATOM 4153 C CA . THR C 3 273 ? 162.248 189.462 168.058 1.00 86.72 296 THR C CA 1
ATOM 4154 C C . THR C 3 273 ? 163.165 190.533 167.483 1.00 86.72 296 THR C C 1
ATOM 4155 O O . THR C 3 273 ? 164.394 190.415 167.516 1.00 86.72 296 THR C O 1
ATOM 4159 N N . GLU C 3 274 ? 162.554 191.587 166.951 1.00 91.48 297 GLU C N 1
ATOM 4160 C CA . GLU C 3 274 ? 163.314 192.670 166.348 1.00 91.48 297 GLU C CA 1
ATOM 4161 C C . GLU C 3 274 ? 164.119 193.419 167.407 1.00 91.48 297 GLU C C 1
ATOM 4162 O O . GLU C 3 274 ? 163.831 193.362 168.606 1.00 91.48 297 GLU C O 1
ATOM 4168 N N . GLY C 3 275 ? 165.146 194.127 166.945 1.00 95.10 298 GLY C N 1
ATOM 4169 C CA . GLY C 3 275 ? 165.999 194.889 167.835 1.00 95.10 298 GLY C CA 1
ATOM 4170 C C . GLY C 3 275 ? 167.460 194.840 167.443 1.00 95.10 298 GLY C C 1
ATOM 4171 O O . GLY C 3 275 ? 168.284 195.569 168.006 1.00 95.10 298 GLY C O 1
ATOM 4172 N N . SER C 3 276 ? 167.788 193.981 166.476 1.00 96.64 299 SER C N 1
ATOM 4173 C CA . SER C 3 276 ? 169.157 193.822 165.979 1.00 96.64 299 SER C CA 1
ATOM 4174 C C . SER C 3 276 ? 170.125 193.477 167.109 1.00 96.64 299 SER C C 1
ATOM 4175 O O . SER C 3 276 ? 171.250 193.978 167.165 1.00 96.64 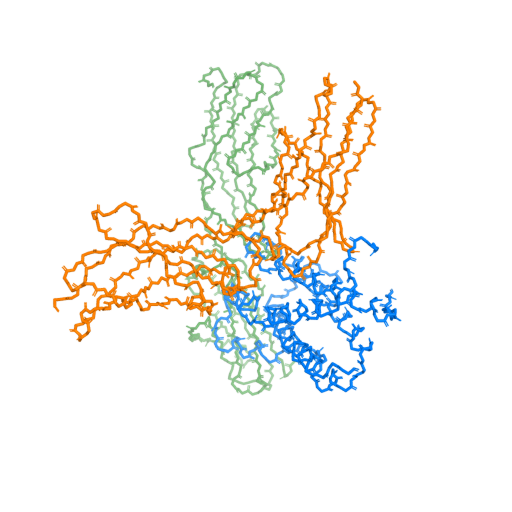299 SER C O 1
ATOM 4178 N N . GLN C 3 277 ? 169.682 192.613 168.019 1.00 92.11 300 GLN C N 1
ATOM 4179 C CA . GLN C 3 277 ? 170.527 192.154 169.114 1.00 92.11 300 GLN C CA 1
ATOM 4180 C C . GLN C 3 277 ? 171.408 191.011 168.623 1.00 92.11 300 GLN C C 1
ATOM 4181 O O . GLN C 3 277 ? 170.899 189.981 168.169 1.00 92.11 300 GLN C O 1
ATOM 4187 N N . GLU C 3 278 ? 172.723 191.191 168.711 1.00 91.15 301 GLU C N 1
ATOM 4188 C CA . GLU C 3 278 ? 173.686 190.199 168.243 1.00 91.15 301 GLU C CA 1
ATOM 4189 C C . GLU C 3 278 ? 174.382 189.598 169.461 1.00 91.15 301 GLU C C 1
ATOM 4190 O O . GLU C 3 278 ? 175.486 189.998 169.836 1.00 91.15 301 GLU C O 1
ATOM 4196 N N . MET C 3 279 ? 173.723 188.618 170.074 1.00 85.61 302 MET C N 1
ATOM 4197 C CA . MET C 3 279 ? 174.254 187.854 171.195 1.00 85.61 302 MET C CA 1
ATOM 4198 C C . MET C 3 279 ? 173.270 186.740 171.512 1.00 85.61 302 MET C C 1
ATOM 4199 O O . MET C 3 279 ? 172.059 186.907 171.344 1.00 85.61 302 MET C O 1
ATOM 4204 N N . TYR C 3 280 ? 173.796 185.609 171.979 1.00 80.19 303 TYR C N 1
ATOM 4205 C CA . TYR C 3 280 ? 172.954 184.468 172.313 1.00 80.19 303 TYR C CA 1
ATOM 4206 C C . TYR C 3 280 ? 173.633 183.625 173.382 1.00 80.19 303 TYR C C 1
ATOM 4207 O O . TYR C 3 280 ? 174.850 183.424 173.338 1.00 80.19 303 TYR C O 1
ATOM 4216 N N . ASN C 3 281 ? 172.839 183.138 174.337 1.00 75.99 304 ASN C N 1
ATOM 4217 C CA . ASN C 3 281 ? 173.327 182.243 175.389 1.00 75.99 304 ASN C CA 1
ATOM 4218 C C . ASN C 3 281 ? 172.169 181.312 175.756 1.00 75.99 304 ASN C C 1
ATOM 4219 O O . ASN C 3 281 ? 171.337 181.642 176.604 1.00 75.99 304 ASN C O 1
ATOM 4224 N N . PHE C 3 282 ? 172.133 180.150 175.113 1.00 69.56 305 PHE C N 1
ATOM 4225 C CA . PHE C 3 282 ? 171.031 179.211 175.260 1.00 69.56 305 PHE C CA 1
ATOM 4226 C C . PHE C 3 282 ? 171.349 178.158 176.316 1.00 69.56 305 PHE C C 1
ATOM 4227 O O . PHE C 3 282 ? 172.498 177.954 176.711 1.00 69.56 305 PHE C O 1
ATOM 4235 N N . THR C 3 283 ? 170.295 177.482 176.775 1.00 65.08 306 THR C N 1
ATOM 4236 C CA . THR C 3 283 ? 170.438 176.406 177.754 1.00 65.08 306 THR C CA 1
ATOM 4237 C C . THR C 3 283 ? 169.329 175.393 177.483 1.00 65.08 306 THR C C 1
ATOM 4238 O O . THR C 3 283 ? 168.201 175.565 177.953 1.00 65.08 306 THR C O 1
ATOM 4242 N N . LEU C 3 284 ? 169.656 174.347 176.728 1.00 59.20 307 LEU C N 1
ATOM 4243 C CA . LEU C 3 284 ? 168.694 173.297 176.423 1.00 59.20 307 LEU C CA 1
ATOM 4244 C C . LEU C 3 284 ? 168.554 172.366 177.620 1.00 59.20 307 LEU C C 1
ATOM 4245 O O . LEU C 3 284 ? 169.551 171.988 178.243 1.00 59.20 307 LEU C O 1
ATOM 4250 N N . THR C 3 285 ? 167.316 172.001 177.947 1.00 59.05 308 THR C N 1
ATOM 4251 C CA . THR C 3 285 ? 167.030 171.157 179.100 1.00 59.05 308 THR C CA 1
ATOM 4252 C C . THR C 3 285 ? 166.062 170.055 178.703 1.00 59.05 308 THR C C 1
ATOM 4253 O O . THR C 3 285 ? 165.007 170.330 178.122 1.00 59.05 308 THR C O 1
ATOM 4257 N N . ALA C 3 286 ? 166.426 168.815 179.014 1.00 59.12 309 ALA C N 1
ATOM 4258 C CA . ALA C 3 286 ? 165.567 167.654 178.818 1.00 59.12 309 ALA C CA 1
ATOM 4259 C C . ALA C 3 286 ? 165.174 167.120 180.187 1.00 59.12 309 ALA C C 1
ATOM 4260 O O . ALA C 3 286 ? 166.044 166.844 181.020 1.00 59.12 309 ALA C O 1
ATOM 4262 N N . GLU C 3 287 ? 163.872 166.978 180.420 1.00 63.20 310 GLU C N 1
ATOM 4263 C CA . GLU C 3 287 ? 163.371 166.588 181.728 1.00 63.20 310 GLU C CA 1
ATOM 4264 C C . GLU C 3 287 ? 162.298 165.521 181.584 1.00 63.20 310 GLU C C 1
ATOM 4265 O O . GLU C 3 287 ? 161.451 165.597 180.690 1.00 63.20 310 GLU C O 1
ATOM 4271 N N . ASN C 3 288 ? 162.347 164.528 182.470 1.00 60.45 311 ASN C N 1
ATOM 4272 C CA . ASN C 3 288 ? 161.279 163.545 182.597 1.00 60.45 311 ASN C CA 1
ATOM 4273 C C . ASN C 3 288 ? 160.825 163.486 184.049 1.00 60.45 311 ASN C C 1
ATOM 4274 O O . ASN C 3 288 ? 161.203 164.342 184.855 1.00 60.45 311 ASN C O 1
ATOM 4279 N N . GLN C 3 289 ? 160.013 162.487 184.396 1.00 58.28 312 GLN C N 1
ATOM 4280 C CA . GLN C 3 289 ? 159.518 162.374 185.762 1.00 58.28 312 GLN C CA 1
ATOM 4281 C C . GLN C 3 289 ? 160.597 161.968 186.758 1.00 58.28 312 GLN C C 1
ATOM 4282 O O . GLN C 3 289 ? 160.343 162.015 187.966 1.00 58.28 312 GLN C O 1
ATOM 4288 N N . LEU C 3 290 ? 161.783 161.579 186.293 1.00 55.03 313 LEU C N 1
ATOM 4289 C CA . LEU C 3 290 ? 162.845 161.097 187.168 1.00 55.03 313 LEU C CA 1
ATOM 4290 C C . LEU C 3 290 ? 163.983 162.091 187.344 1.00 55.03 313 LEU C C 1
ATOM 4291 O O . LEU C 3 290 ? 164.331 162.431 188.478 1.00 55.03 313 LEU C O 1
ATOM 4296 N N . ARG C 3 291 ? 164.580 162.568 186.254 1.00 57.56 314 ARG C N 1
ATOM 4297 C CA . ARG C 3 291 ? 165.757 163.424 186.342 1.00 57.56 314 ARG C CA 1
ATOM 4298 C C . ARG C 3 291 ? 165.591 164.591 185.375 1.00 57.56 314 ARG C C 1
ATOM 4299 O O . ARG C 3 291 ? 164.519 164.802 184.799 1.00 57.56 314 ARG C O 1
ATOM 4307 N N . LYS C 3 292 ? 166.668 165.357 185.199 1.00 58.22 315 LYS C N 1
ATOM 4308 C CA . LYS C 3 292 ? 166.630 166.552 184.360 1.00 58.22 315 LYS C CA 1
ATOM 4309 C C . LYS C 3 292 ? 168.054 166.865 183.918 1.00 58.22 315 LYS C C 1
ATOM 4310 O O . LYS C 3 292 ? 168.898 167.208 184.752 1.00 58.22 315 LYS C O 1
ATOM 4316 N N . ARG C 3 293 ? 168.318 166.743 182.621 1.00 59.38 316 ARG C N 1
ATOM 4317 C CA . ARG C 3 293 ? 169.628 167.025 182.053 1.00 59.38 316 ARG C CA 1
ATOM 4318 C C . ARG C 3 293 ? 169.646 168.412 181.421 1.00 59.38 316 ARG C C 1
ATOM 4319 O O . ARG C 3 293 ? 168.611 168.935 181.000 1.00 59.38 316 ARG C O 1
ATOM 4327 N N . SER C 3 294 ? 170.838 169.005 181.352 1.00 57.94 317 SER C N 1
ATOM 4328 C CA . SER C 3 294 ? 170.982 170.356 180.829 1.00 57.94 317 SER C CA 1
ATOM 4329 C C . SER C 3 294 ? 172.308 170.488 180.094 1.00 57.94 317 SER C C 1
ATOM 4330 O O . SER C 3 294 ? 173.315 169.901 180.501 1.00 57.94 317 SER C O 1
ATOM 4333 N N . VAL C 3 295 ? 172.295 171.259 179.009 1.00 60.54 318 VAL C N 1
ATOM 4334 C CA . VAL C 3 295 ? 173.484 171.542 178.213 1.00 60.54 318 VAL C CA 1
ATOM 4335 C C . VAL C 3 295 ? 173.401 172.984 177.728 1.00 60.54 318 VAL C C 1
ATOM 4336 O O . VAL C 3 295 ? 172.337 173.448 177.304 1.00 60.54 318 VAL C O 1
ATOM 4340 N N . ASN C 3 296 ? 174.521 173.698 177.803 1.00 66.65 319 ASN C N 1
ATOM 4341 C CA . ASN C 3 296 ? 174.575 175.108 177.445 1.00 66.65 319 ASN C CA 1
ATOM 4342 C C . ASN C 3 296 ? 175.433 175.306 176.205 1.00 66.65 319 ASN C C 1
ATOM 4343 O O . ASN C 3 296 ? 176.511 174.715 176.081 1.00 66.65 319 ASN C O 1
ATOM 4348 N N . ILE C 3 297 ? 174.947 176.143 175.287 1.00 68.29 320 ILE C N 1
ATOM 4349 C CA . ILE C 3 297 ? 175.667 176.490 174.071 1.00 68.29 320 ILE C CA 1
ATOM 4350 C C . ILE C 3 297 ? 175.795 178.005 173.997 1.00 68.29 320 ILE C C 1
ATOM 4351 O O . ILE C 3 297 ? 175.014 178.751 174.591 1.00 68.29 320 ILE C O 1
ATOM 4356 N N . ASN C 3 298 ? 176.801 178.454 173.252 1.00 71.10 321 ASN C N 1
ATOM 4357 C CA . ASN C 3 298 ? 177.083 179.876 173.113 1.00 71.10 321 ASN C CA 1
ATOM 4358 C C . ASN C 3 298 ? 177.613 180.132 171.712 1.00 71.10 321 ASN C C 1
ATOM 4359 O O . ASN C 3 298 ? 178.585 179.497 171.293 1.00 71.10 321 ASN C O 1
ATOM 4364 N N . PHE C 3 299 ? 176.978 181.056 170.996 1.00 75.41 322 PHE C N 1
ATOM 4365 C CA . PHE C 3 299 ? 177.355 181.341 169.619 1.00 75.41 322 PHE C CA 1
ATOM 4366 C C . PHE C 3 299 ? 177.016 182.790 169.294 1.00 75.41 322 PHE C C 1
ATOM 4367 O O . PHE C 3 299 ? 176.527 183.544 170.141 1.00 75.41 322 PHE C O 1
ATOM 4375 N N . ASN C 3 300 ? 177.283 183.173 168.049 1.00 83.21 323 ASN C N 1
ATOM 4376 C CA . ASN C 3 300 ? 177.031 184.514 167.548 1.00 83.21 323 ASN C CA 1
ATOM 4377 C C . ASN C 3 300 ? 176.085 184.447 166.358 1.00 83.21 323 ASN C C 1
ATOM 4378 O O . ASN C 3 300 ? 176.010 183.431 165.661 1.00 83.21 323 ASN C O 1
ATOM 4383 N N . LEU C 3 301 ? 175.366 185.546 166.121 1.00 81.01 324 LEU C N 1
ATOM 4384 C CA . LEU C 3 301 ? 174.375 185.553 165.050 1.00 81.01 324 LEU C CA 1
ATOM 4385 C C . LEU C 3 301 ? 175.023 185.687 163.676 1.00 81.01 324 LEU C C 1
ATOM 4386 O O . LEU C 3 301 ? 174.645 184.975 162.739 1.00 81.01 324 LEU C O 1
ATOM 4391 N N . THR C 3 302 ? 175.995 186.589 163.534 1.00 82.83 325 THR C N 1
ATOM 4392 C CA . THR C 3 302 ? 176.652 186.787 162.249 1.00 82.83 325 THR C CA 1
ATOM 4393 C C . THR C 3 302 ? 177.662 185.694 161.926 1.00 82.83 325 THR C C 1
ATOM 4394 O O . THR C 3 302 ? 177.909 185.428 160.744 1.00 82.83 325 THR C O 1
ATOM 4398 N N . HIS C 3 303 ? 178.226 185.036 162.935 1.00 81.32 326 HIS C N 1
ATOM 4399 C CA . HIS C 3 303 ? 179.214 183.989 162.721 1.00 81.32 326 HIS C CA 1
ATOM 4400 C C . HIS C 3 303 ? 178.580 182.655 162.358 1.00 81.32 326 HIS C C 1
ATOM 4401 O O . HIS C 3 303 ? 179.305 181.681 162.134 1.00 81.32 326 HIS C O 1
ATOM 4408 N N . ARG C 3 304 ? 177.255 182.589 162.294 1.00 78.32 327 ARG C N 1
ATOM 4409 C CA . ARG C 3 304 ? 176.559 181.369 161.910 1.00 78.32 327 ARG C CA 1
ATOM 4410 C C . ARG C 3 304 ? 175.422 181.678 160.944 1.00 78.32 327 ARG C C 1
ATOM 4411 O O . ARG C 3 304 ? 174.636 180.799 160.593 1.00 78.32 327 ARG C O 1
#

Sequence (551 aa):
ANRGCSNSSSQLLSQLQNQANLTGNTESLLEPYIRLQNLNTPDLRAACTQHSVAFPSEDTLRQLSKPHFLSTVYTTLDRVLYQLDALRQKFLKTPAFPKLDSARHNILGIRNNVFCMARLLNHSLEIPRSTTTPDVFNTKIGSCGFLWGYHRFMGSVGRVFREWDDGSTFPPDKPTNLTCIVNEGKNMLCQWDPGRETYLETNYTLKSEWATEKFPDCQSKHGTSCMVSYMPTYYVNIEVWVEAENALGKVSSESINFDPVDKVKPTPPYNLSVTNSEELSSILKLSWVSSGLGGLLDLKSDIQYRTKDASTWIQVPLEDTMSPRTSFTVQDLKPFTEYVFRIRSIKDSGKGYWSDWSEEASGTTYEEPDKSLIFPKDKVLEEGSNVTICLMYGQNVYNVSCKLQDEPIHGEQLDSHVSLLKLNNVVFLSDTGTNINCQATKGPKRIFGTVLFVSKVLEEPKNVSCETRDFKTLDCSWEPGVDTTLTWRKQRFQNYTLCESFSKRCEVSNYRNSYTWQITEGSQEMYNFTLTAENQLRKRSVNINFNLTHR

Solvent-accessible surface area: 30484 Å² total; per-residue (Å²): 99,138,102,5,10,65,131,48,56,88,72,5,27,58,7,2,24,65,10,4,76,74,8,33,77,63,97,38,2,8,45,19,5,9,139,52,1,21,0,93,8,97,41,0,92,59,3,5,72,98,66,55,64,94,38,47,69,55,108,69,4,118,155,69,64,74,45,111,7,0,15,46,4,46,80,7,1,58,101,0,25,140,80,4,75,38,21,90,108,65,16,60,63,76,120,49,18,86,93,14,47,59,9,95,80,42,0,38,0,8,56,6,1,1,61,2,7,0,94,65,86,150,56,87,19,123,160,163,250,75,38,94,16,128,28,0,3,101,28,0,13,40,15,1,2,25,1,74,2,2,14,142,6,2,25,12,5,4,118,16,3,119,100,46,66,118,56,78,150,112,71,22,83,109,6,76,107,20,68,5,31,1,43,31,79,124,18,6,53,0,73,11,58,57,59,154,118,11,165,89,152,30,76,29,33,1,58,8,16,14,9,82,75,163,33,88,81,10,122,20,185,144,48,38,51,12,105,9,95,37,133,28,24,46,22,0,16,6,14,0,36,0,31,0,87,20,88,111,30,132,43,44,11,127,44,55,59,21,7,7,11,26,68,1,61,6,54,44,3,108,121,26,51,26,59,75,23,123,154,94,29,36,26,0,100,3,34,18,66,40,43,6,50,80,74,52,15,90,23,25,9,3,2,23,37,52,37,148,132,42,89,96,64,84,86,14,76,60,124,72,2,96,55,66,104,83,47,35,56,6,120,138,14,140,67,137,40,52,13,18,0,44,3,60,3,6,34,52,77,45,114,23,76,85,3,93,84,10,120,108,16,68,7,65,4,92,143,137,78,92,120,18,57,11,88,49,96,14,93,32,21,45,74,42,45,91,19,75,4,39,1,84,24,12,134,86,10,133,75,35,59,13,68,36,33,99,92,126,35,159,33,70,133,121,93,85,77,31,17,35,8,116,24,108,111,19,113,55,90,28,51,1,2,12,0,1,3,0,57,2,72,109,49,60,120,136,31,46,8,3,1,7,0,6,2,77,62,1,77,80,8,145,137,25,52,6,99,26,198,73,134,136,45,2,71,4,55,4,95,29,49,42,85,4,36,8,3,4,90,54,1,95,133,17,61,4,38,10,39,7,49,121,48,164,71,60,81,83,14,144,156,97,72,46,32,87,4,100,38,82,162,66,111,71,88,90,4,52,0,48,1,24,0,92,17,118,73,87,132,73,57,30,86,30,114,24,46,20,85,150,121

GO terms:
  GO:0038165 oncostatin-M-mediated signaling pathway (P, IDA)
  GO:0005125 cytokine activity (F, IDA)
  GO:0045835 negative regulation of meiotic nuclear division (P, IDA)
  GO:2001235 positive regulation of apoptotic signaling pathway (P, IDA)
  GO:0050731 positive regulation of peptidyl-tyrosine phosphorylation (P, IDA)
  GO:0007260 tyrosine phosphorylation of STAT protein (P, IDA)
  GO:0009408 response to heat (P, IMP)
  GO:0048266 behavioral response to pain (P, IMP)
  GO:0007422 peripheral nervous system development (P, IMP)

Secondary structure (DSSP, 8-state):
--SSS-S-SHHHHHHHHHHHHHHS-HHHHHHHHHHHTT--SHHHHHHHHHS------HHHHHHS-HHHHHHHHHHHHHHHHHHHHHHHHHH--STT-HHHHHHHHHHHHHHHHHHHHHHHTT-PPP----SS-S-SHHHHHHHHHHHHHHHHHHHHHHHHHHHHHHH--/------EEEEEEEETTS-EEEEEE--S--SS--EEEEEEE-SS-B---EE-SSSS-EE-SSPP-SSS-EEEEEEEE-SS-EEE---EEE-GGGSEEPPPPEEEEEE--SS-TT-EEEEEE--HHHHTS-EEEEEEEE-SS--S-EEPPGGGG-S--SEEEE-S--SS-EEEEEEEEEETTS-S-PPPP---EEEE---/-TT-EEEE--SEEEETT--EEEEEEE-SS--SEEEB-SSSB---B-SSSSEEEEEE-S-----TT-EEEEEEESSSS--EEEEEEEEE-PPPPPEEEE--BSSSSEEEEEEE--S----SSSS----EEEE-BTTTTB--B-SSSSEEEEEPPSS----EEEEEEEE-SS-EEEEEEEE-STT-

Radius of gyration: 31.92 Å; Cα contacts (8 Å, |Δi|>4): 1044; chains: 3; bounding box: 67×88×90 Å

Organism: Mus musculus (NCBI:txid10090)

InterPro domains:
  IPR001581 Leukemia inhibitory factor /oncostatin [PF01291] (34-194)
  IPR001581 Leukemia inhibitory factor /oncostatin [SM00080] (28-183)
  IPR009079 Four-helical cytokine-like, core [G3DSA:1.20.1250.10] (23-197)
  IPR009079 Four-helical cytokine-like, core [SSF47266] (26-197)
  IPR019827 Leukemia inhibitory factor /oncostatin, conserved site [PS00590] (165-184)
  IPR039578 Oncostatin-M [PTHR14261] (1-231)

B-factor: mean 60.46, std 14.34, range [35.39, 109.85]